Protein AF-A0A534U227-F1 (afdb_monomer)

Mean predicted aligned error: 13.01 Å

pLDDT: mean 84.34, std 12.81, range [30.92, 98.31]

Solvent-accessible surface area (backbone atoms only — not comparable to full-atom values): 22915 Å² total; per-residue (Å²): 99,21,69,62,49,50,56,53,49,13,50,55,51,46,44,40,74,75,68,47,92,72,71,48,74,48,70,56,53,65,66,47,75,28,84,89,80,74,46,68,35,92,68,55,64,69,59,52,54,51,49,52,52,55,29,42,74,70,75,29,65,90,33,33,31,38,43,43,58,91,77,72,43,60,41,75,42,45,68,70,56,51,53,51,47,30,52,68,31,74,60,45,76,34,61,69,62,70,49,78,89,52,76,71,57,66,47,77,26,46,34,31,36,36,39,70,69,63,66,58,62,39,50,39,41,72,72,63,36,64,67,53,45,50,60,57,68,70,37,78,40,40,35,26,51,41,71,51,65,74,37,95,91,36,88,63,60,45,92,90,56,79,70,42,63,46,74,84,64,74,48,56,90,80,61,72,64,87,57,56,33,82,31,48,52,49,76,54,65,38,76,53,80,93,60,63,45,78,54,98,92,41,78,48,66,46,47,44,43,73,61,48,64,77,49,46,59,48,36,63,75,42,96,48,52,35,37,39,25,33,66,59,95,45,74,65,56,44,53,52,42,44,72,27,41,41,40,76,36,76,34,62,76,33,30,72,33,60,64,45,36,46,53,52,50,25,28,10,64,47,15,88,74,42,80,74,77,62,96,49,81,87,44,53,69,40,51,46,49,50,52,52,52,52,49,50,56,75,64,66,56,68,64,45,78,39,73,44,88,65,76,57,55,56,85,80,56,40,61,59,51,53,51,53,49,51,62,61,42,58,98,34,53,66,49,71,51,67,90,49,67,85,61,52,66,74,38,87,63,46,75,39,75,51,97,94,36,82,74,45,76,38,38,53,68,65,33,50,76,63,63,41,71,61,33,53,54,48,37,73,75,73,46,95,71,83,75,80,79,75,91,129

Sequence (392 aa):
MAGVTWQAMHYLAGLRALGCDVFYVEDSGAPPYDPASGGVAIDPSPNVAYLATVMRRLDLAERWAYWDAQRDVWHGLDAPQVRALYGSADAIFNLCGATRLRPEHRQGARLCYVETDPIYEQMRVANGDADSIAFLAEHDLLFTYGELLGTPSCTVPVERFTWIPTRPPVALDEWAPRDPGTAYRTIATWENKGKNVEFRGETYQWTKHLNFLRMIDVPRQARTRVELAMDPLDAGVRADLETHGWTLVDPRPISADVDAYRGFVEGLPQGLATAIGEQGATVSEGERQRITIARAILRDAPILILDEPTSALDAETEALIIAALRELMDGRTTFVIAHRLSTIRHADQILVLRDGTIAERGTFDALVDRGGTFTRLYEAQFGKQVKRGAAV

Radius of gyration: 28.68 Å; Cα contacts (8 Å, |Δi|>4): 538; chains: 1; bounding box: 74×43×76 Å

Secondary structure (DSSP, 8-state):
-HHHHHHHHHHHHHHHHTT----EEE-S-PPPEETTTTEE-S--HHHHHHHHHHHHHTT-TTSEEEEETTTTEEEES-HHHHHHHHHH-SEEEEETT-S---GGG-SS-EEEEEESSTTHHHHHHHTT-HHHHHHHHT-SEEEES-TTTTSTT--S--TTS--EE------GGG---SS--SSEEEE--S---S--EEETTEEE---SHHHHHHTTTHHHH-SS-EEEE---SSHHHHHHHHHTT-EEE-HHHHHSSHHHHHHHHHTSTTGGGS---STTTTS-HHHHHHHHHHHHHHHT-SEEEEESTTTT--TTTHHHHHHHHHHHHTTSEEEEE--SHHHHTT-S-EEEEETTEEEEEE-HHHHHHHTSHHHHHHHHHH-S--------

Structure (mmCIF, N/CA/C/O backbone):
data_AF-A0A534U227-F1
#
_entry.id   AF-A0A534U227-F1
#
loop_
_atom_site.group_PDB
_atom_site.id
_atom_site.type_symbol
_atom_site.label_atom_id
_atom_site.label_alt_id
_atom_site.label_comp_id
_atom_site.label_asym_id
_atom_site.label_entity_id
_atom_site.label_seq_id
_atom_site.pdbx_PDB_ins_code
_atom_site.Cartn_x
_atom_site.Cartn_y
_atom_site.Cartn_z
_atom_site.occupancy
_atom_site.B_iso_or_equiv
_atom_site.auth_seq_id
_atom_site.auth_comp_id
_atom_site.auth_asym_id
_atom_site.auth_atom_id
_atom_site.pdbx_PDB_model_num
ATOM 1 N N . MET A 1 1 ? 12.293 6.267 0.018 1.00 77.44 1 MET A N 1
ATOM 2 C CA . MET A 1 1 ? 13.052 5.443 -0.942 1.00 77.44 1 MET A CA 1
ATOM 3 C C . MET A 1 1 ? 12.946 3.967 -0.569 1.00 77.44 1 MET A C 1
ATOM 5 O O . MET A 1 1 ? 12.212 3.268 -1.248 1.00 77.44 1 MET A O 1
ATOM 9 N N . ALA A 1 2 ? 13.510 3.520 0.561 1.00 88.00 2 ALA A N 1
ATOM 10 C CA . ALA A 1 2 ? 13.555 2.099 0.938 1.00 88.00 2 ALA A CA 1
ATOM 11 C C . ALA A 1 2 ? 12.206 1.350 0.965 1.00 88.00 2 ALA A C 1
ATOM 13 O O . ALA A 1 2 ? 12.151 0.207 0.527 1.00 88.00 2 ALA A O 1
ATOM 14 N N . GLY A 1 3 ? 11.112 1.969 1.428 1.00 87.31 3 GLY A N 1
ATOM 15 C CA . GLY A 1 3 ? 9.790 1.319 1.423 1.00 87.31 3 GLY A CA 1
ATOM 16 C C . GLY A 1 3 ? 9.272 0.985 0.014 1.00 87.31 3 GLY A C 1
ATOM 17 O O . GLY A 1 3 ? 8.738 -0.098 -0.204 1.00 87.31 3 GLY A O 1
ATOM 18 N N . VAL A 1 4 ? 9.494 1.879 -0.959 1.00 87.88 4 VAL A N 1
ATOM 19 C CA . VAL A 1 4 ? 9.155 1.639 -2.377 1.00 87.88 4 VAL A CA 1
ATOM 20 C C . VAL A 1 4 ? 10.099 0.594 -2.976 1.00 87.88 4 VAL A C 1
ATOM 22 O O . VAL A 1 4 ? 9.658 -0.287 -3.707 1.00 87.88 4 VAL A O 1
ATOM 25 N N . THR A 1 5 ? 11.381 0.622 -2.600 1.00 92.31 5 THR A N 1
ATOM 26 C CA . THR A 1 5 ? 12.334 -0.426 -2.981 1.00 92.31 5 THR A CA 1
ATOM 27 C C . THR A 1 5 ? 11.859 -1.801 -2.507 1.00 92.31 5 THR A C 1
ATOM 29 O O . THR A 1 5 ? 11.785 -2.724 -3.311 1.00 92.31 5 THR A O 1
ATOM 32 N N . TRP A 1 6 ? 11.465 -1.940 -1.234 1.00 92.19 6 TRP A N 1
ATOM 33 C CA . TRP A 1 6 ? 10.928 -3.192 -0.685 1.00 92.19 6 TRP A CA 1
ATOM 34 C C . TRP A 1 6 ? 9.690 -3.678 -1.435 1.00 92.19 6 TRP A C 1
ATOM 36 O O . TRP A 1 6 ? 9.573 -4.871 -1.705 1.00 92.19 6 TRP A O 1
ATOM 46 N N . GLN A 1 7 ? 8.801 -2.761 -1.822 1.00 91.81 7 GLN A N 1
ATOM 47 C CA . GLN A 1 7 ? 7.631 -3.092 -2.630 1.00 91.81 7 GLN A CA 1
ATOM 48 C C . GLN A 1 7 ? 8.034 -3.776 -3.944 1.00 91.81 7 GLN A C 1
ATOM 50 O O . GLN A 1 7 ? 7.532 -4.859 -4.235 1.00 91.81 7 GLN A O 1
ATOM 55 N N . ALA A 1 8 ? 8.977 -3.208 -4.701 1.00 93.62 8 ALA A N 1
ATOM 56 C CA . ALA A 1 8 ? 9.479 -3.828 -5.928 1.00 93.62 8 ALA A CA 1
ATOM 57 C C . ALA A 1 8 ? 10.242 -5.139 -5.653 1.00 93.62 8 ALA A C 1
ATOM 59 O O . ALA A 1 8 ? 10.015 -6.146 -6.327 1.00 93.62 8 ALA A O 1
ATOM 60 N N . MET A 1 9 ? 11.098 -5.161 -4.625 1.00 94.56 9 MET A N 1
ATOM 61 C CA . MET A 1 9 ? 11.867 -6.349 -4.235 1.00 94.56 9 MET A CA 1
ATOM 62 C C . MET A 1 9 ? 10.964 -7.542 -3.916 1.00 94.56 9 MET A C 1
ATOM 64 O O . MET A 1 9 ? 11.292 -8.669 -4.280 1.00 94.56 9 MET A O 1
ATOM 68 N N . HIS A 1 10 ? 9.819 -7.317 -3.270 1.00 94.38 10 HIS A N 1
ATOM 69 C CA . HIS A 1 10 ? 8.875 -8.381 -2.951 1.00 94.38 10 HIS A CA 1
ATOM 70 C C . HIS A 1 10 ? 8.256 -9.039 -4.184 1.00 94.38 10 HIS A C 1
ATOM 72 O O . HIS A 1 10 ? 8.121 -10.263 -4.203 1.00 94.38 10 HIS A O 1
ATOM 78 N N . TYR A 1 11 ? 7.934 -8.265 -5.224 1.00 95.12 11 TYR A N 1
ATOM 79 C CA . TYR A 1 11 ? 7.483 -8.830 -6.498 1.00 95.12 11 TYR A CA 1
ATOM 80 C C . TYR A 1 11 ? 8.587 -9.634 -7.175 1.00 95.12 11 TYR A C 1
ATOM 82 O O . TYR A 1 11 ? 8.346 -10.769 -7.580 1.00 95.12 11 TYR A O 1
ATOM 90 N N . LEU A 1 12 ? 9.798 -9.079 -7.256 1.0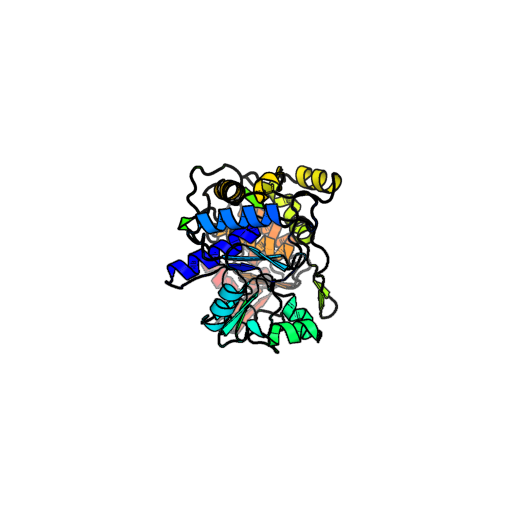0 95.81 12 LEU A N 1
ATOM 91 C CA . LEU A 1 12 ? 10.942 -9.746 -7.883 1.00 95.81 12 LEU A CA 1
ATOM 92 C C . LEU A 1 12 ? 11.267 -11.078 -7.195 1.00 95.81 12 LEU A C 1
ATOM 94 O O . LEU A 1 12 ? 11.372 -12.113 -7.853 1.00 95.81 12 LEU A O 1
ATOM 98 N N . ALA A 1 13 ? 11.373 -11.067 -5.864 1.00 93.75 13 ALA A N 1
ATOM 99 C CA . ALA A 1 13 ? 11.649 -12.262 -5.076 1.00 93.75 13 ALA A CA 1
ATOM 100 C C . ALA A 1 13 ? 10.510 -13.289 -5.173 1.00 93.75 13 ALA A C 1
ATOM 102 O O . ALA A 1 13 ? 10.773 -14.472 -5.386 1.00 93.75 13 ALA A O 1
ATOM 103 N N . GLY A 1 14 ? 9.254 -12.841 -5.069 1.00 92.81 14 GLY A N 1
ATOM 104 C CA . GLY A 1 14 ? 8.079 -13.710 -5.137 1.00 92.81 14 GLY A CA 1
ATOM 105 C C . GLY A 1 14 ? 7.916 -14.390 -6.497 1.00 92.81 14 GLY A C 1
ATOM 106 O O . GLY A 1 14 ? 7.758 -15.606 -6.558 1.00 92.81 14 GLY A O 1
ATOM 107 N N . LEU A 1 15 ? 8.017 -13.637 -7.596 1.00 94.06 15 LEU A N 1
ATOM 108 C CA . LEU A 1 15 ? 7.929 -14.188 -8.953 1.00 94.06 15 LEU A CA 1
ATOM 109 C C . LEU A 1 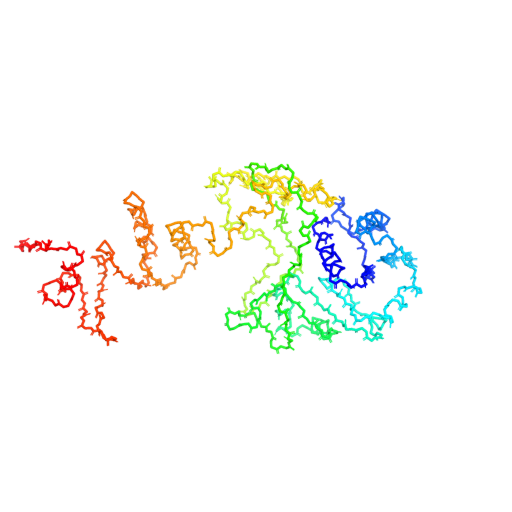15 ? 9.068 -15.171 -9.239 1.00 94.06 15 LEU A C 1
ATOM 111 O O . LEU A 1 15 ? 8.837 -16.233 -9.813 1.00 94.06 15 LEU A O 1
ATOM 115 N N . ARG A 1 16 ? 10.287 -14.872 -8.782 1.00 93.50 16 ARG A N 1
ATOM 116 C CA . ARG A 1 16 ? 11.405 -15.808 -8.924 1.00 93.50 16 ARG A CA 1
ATOM 117 C C . ARG A 1 16 ? 11.198 -17.090 -8.121 1.00 93.50 16 ARG A C 1
ATOM 119 O O . ARG A 1 16 ? 11.511 -18.166 -8.618 1.00 93.50 16 ARG A O 1
ATOM 126 N N . ALA A 1 17 ? 10.658 -17.001 -6.905 1.00 91.62 17 ALA A N 1
ATOM 127 C CA . ALA A 1 17 ? 10.337 -18.180 -6.098 1.00 91.62 17 ALA A CA 1
ATOM 128 C C . ALA A 1 17 ? 9.291 -19.089 -6.775 1.00 91.62 17 ALA A C 1
ATOM 130 O O . ALA A 1 17 ? 9.292 -20.298 -6.555 1.00 91.62 17 ALA A O 1
ATOM 131 N N . LEU A 1 18 ? 8.446 -18.525 -7.644 1.00 93.81 18 LEU A N 1
ATOM 132 C CA . LEU A 1 18 ? 7.513 -19.267 -8.499 1.00 93.81 18 LEU A CA 1
ATOM 133 C C . LEU A 1 18 ? 8.167 -19.851 -9.767 1.00 93.81 18 LEU A C 1
ATOM 135 O O . LEU A 1 18 ? 7.490 -20.518 -10.546 1.00 93.81 18 LEU A O 1
ATOM 139 N N . GLY A 1 19 ? 9.468 -19.633 -9.973 1.00 95.12 19 GLY A N 1
ATOM 140 C CA . GLY A 1 19 ? 10.228 -20.137 -11.118 1.00 95.12 19 GLY A CA 1
ATOM 141 C C . GLY A 1 19 ? 10.226 -19.221 -12.344 1.00 95.12 19 GLY A C 1
ATOM 142 O O . GLY A 1 19 ? 10.671 -19.652 -13.406 1.00 95.12 19 GLY A O 1
ATOM 143 N N . CYS A 1 20 ? 9.742 -17.980 -12.227 1.00 96.06 20 CYS A N 1
ATOM 144 C CA . CYS A 1 20 ? 9.768 -17.022 -13.333 1.00 96.06 20 CYS A CA 1
ATOM 145 C C . CYS A 1 20 ? 11.189 -16.493 -13.587 1.00 96.06 20 CYS A C 1
ATOM 147 O O . CYS A 1 20 ? 11.939 -16.216 -12.646 1.00 96.06 20 CYS A O 1
ATOM 149 N N . ASP A 1 21 ? 11.525 -16.277 -14.860 1.00 96.75 21 ASP A N 1
ATOM 150 C CA . ASP A 1 21 ? 12.732 -15.554 -15.261 1.00 96.75 21 ASP A CA 1
ATOM 151 C C . ASP A 1 21 ? 12.469 -14.043 -15.174 1.00 96.75 21 ASP A C 1
ATOM 153 O O . ASP A 1 21 ? 11.757 -13.474 -15.999 1.00 96.75 21 ASP A O 1
ATOM 157 N N . VAL A 1 22 ? 12.965 -13.402 -14.112 1.00 97.38 22 VAL A N 1
ATOM 158 C CA . VAL A 1 22 ? 12.590 -12.025 -13.753 1.00 97.38 22 VAL A CA 1
ATOM 159 C C . VAL A 1 22 ? 13.684 -11.014 -14.077 1.00 97.38 22 VAL A C 1
ATOM 161 O O . VAL A 1 22 ? 14.876 -11.273 -13.898 1.00 97.38 22 VAL A O 1
ATOM 164 N N . PHE A 1 23 ? 13.248 -9.827 -14.493 1.00 97.88 23 PHE A N 1
ATOM 165 C CA . PHE A 1 23 ? 14.086 -8.661 -14.745 1.00 97.88 23 PHE A CA 1
ATOM 166 C C . PHE A 1 23 ? 13.422 -7.416 -14.152 1.00 97.88 23 PHE A C 1
ATOM 168 O O . PHE A 1 23 ? 12.195 -7.316 -14.133 1.00 97.88 23 PHE A O 1
ATOM 175 N N . TYR A 1 24 ? 14.229 -6.462 -13.688 1.00 97.69 24 TYR A N 1
ATOM 176 C CA . TYR A 1 24 ? 13.754 -5.140 -13.271 1.00 97.69 24 TYR A CA 1
ATOM 177 C C . TYR A 1 24 ? 14.140 -4.096 -14.314 1.00 97.69 24 TYR A C 1
ATOM 179 O O . TYR A 1 24 ? 15.317 -3.955 -14.629 1.00 97.69 24 TYR A O 1
ATOM 187 N N . VAL A 1 25 ? 13.180 -3.344 -14.843 1.00 96.12 25 VAL A N 1
ATOM 188 C CA . VAL A 1 25 ? 13.466 -2.279 -15.809 1.00 96.12 25 VAL A CA 1
ATOM 189 C C . VAL A 1 25 ? 12.797 -0.993 -15.352 1.00 96.12 25 VAL A C 1
ATOM 191 O O . VAL A 1 25 ? 11.587 -0.958 -15.150 1.00 96.12 25 VAL A O 1
ATOM 194 N N . GLU A 1 26 ? 13.597 0.058 -15.196 1.00 94.12 26 GLU A N 1
ATOM 195 C CA . GLU A 1 26 ? 13.135 1.410 -14.902 1.00 94.12 26 GLU A CA 1
ATOM 196 C C . GLU A 1 26 ? 13.443 2.321 -16.091 1.00 94.12 26 GLU A C 1
ATOM 198 O O . GLU A 1 26 ? 14.560 2.805 -16.274 1.00 94.12 26 GLU A O 1
ATOM 203 N N . ASP A 1 27 ? 12.433 2.526 -16.930 1.00 90.88 27 ASP A N 1
ATOM 204 C CA . ASP A 1 27 ? 12.542 3.224 -18.212 1.00 90.88 27 ASP A CA 1
ATOM 205 C C . ASP A 1 27 ? 11.486 4.325 -18.389 1.00 90.88 27 ASP A C 1
ATOM 207 O O . ASP A 1 27 ? 11.191 4.762 -19.503 1.00 90.88 27 ASP A O 1
ATOM 211 N N . SER A 1 28 ? 10.926 4.804 -17.275 1.00 85.88 28 SER A N 1
ATOM 212 C CA . SER A 1 28 ? 9.912 5.865 -17.251 1.00 85.88 28 SER A CA 1
ATOM 213 C C . SER A 1 28 ? 10.403 7.178 -17.875 1.00 85.88 28 SER A C 1
ATOM 215 O O . SER A 1 28 ? 9.596 8.013 -18.286 1.00 85.88 28 SER A O 1
ATOM 217 N N . GLY A 1 29 ? 11.724 7.379 -17.911 1.00 84.12 29 GLY A N 1
ATOM 218 C CA . GLY A 1 29 ? 12.372 8.628 -18.299 1.00 84.12 29 GLY A CA 1
ATOM 219 C C . GLY A 1 29 ? 12.158 9.766 -17.296 1.00 84.12 29 GLY A C 1
ATOM 220 O O . GLY A 1 29 ? 12.571 10.898 -17.553 1.00 84.12 29 GLY A O 1
ATOM 221 N N . ALA A 1 30 ? 11.521 9.487 -16.156 1.00 85.25 30 ALA A N 1
ATOM 222 C CA . ALA A 1 30 ? 11.368 10.453 -15.085 1.00 85.25 30 ALA A CA 1
ATOM 223 C C . ALA A 1 30 ? 12.716 10.655 -14.370 1.00 85.25 30 ALA A C 1
ATOM 225 O O . ALA A 1 30 ? 13.405 9.676 -14.071 1.00 85.25 30 ALA A O 1
ATOM 226 N N . PRO A 1 31 ? 13.100 11.906 -14.053 1.00 84.44 31 PRO A N 1
ATOM 227 C CA . PRO A 1 31 ? 14.239 12.163 -13.184 1.00 84.44 31 PRO A CA 1
ATOM 228 C C . PRO A 1 31 ? 14.070 11.419 -11.851 1.00 84.44 31 PRO A C 1
ATOM 230 O O . PRO A 1 31 ? 12.977 11.466 -11.271 1.00 84.44 31 PRO A O 1
ATOM 233 N N . PRO A 1 32 ? 15.113 10.744 -11.344 1.00 86.56 32 PRO A N 1
ATOM 234 C CA . PRO A 1 32 ? 14.973 9.966 -10.129 1.00 86.56 32 PRO A CA 1
ATOM 235 C C . PRO A 1 32 ? 14.815 10.899 -8.929 1.00 86.56 32 PRO A C 1
ATOM 237 O O . PRO A 1 32 ? 15.261 12.046 -8.939 1.00 86.56 32 PRO A O 1
ATOM 240 N N . TYR A 1 33 ? 14.181 10.407 -7.874 1.00 83.56 33 TYR A N 1
ATOM 241 C CA . TYR A 1 33 ? 14.022 11.163 -6.638 1.00 83.56 33 TYR A CA 1
ATOM 242 C C . TYR A 1 33 ? 15.374 11.352 -5.927 1.00 83.56 33 TYR A C 1
ATOM 244 O O . TYR A 1 33 ? 16.212 10.452 -5.914 1.00 83.56 33 TYR A O 1
ATOM 252 N N . ASP A 1 34 ? 15.578 12.513 -5.310 1.00 82.00 34 ASP A N 1
ATOM 253 C CA . ASP A 1 34 ? 16.700 12.796 -4.418 1.00 82.00 34 ASP A CA 1
ATOM 254 C C . ASP A 1 34 ? 16.196 12.914 -2.968 1.00 82.00 34 ASP A C 1
ATOM 256 O O . ASP A 1 34 ? 15.591 13.926 -2.594 1.00 82.00 34 ASP A O 1
ATOM 260 N N . PRO A 1 35 ? 16.469 11.910 -2.114 1.00 72.31 35 PRO A N 1
ATOM 261 C CA . PRO A 1 35 ? 16.084 11.947 -0.709 1.00 72.31 35 PRO A CA 1
ATOM 262 C C . PRO A 1 35 ? 16.708 13.088 0.096 1.00 72.31 35 PRO A C 1
ATOM 264 O O . PRO A 1 35 ? 16.134 13.460 1.118 1.00 72.31 35 PRO A O 1
ATOM 267 N N . ALA A 1 36 ? 17.864 13.620 -0.315 1.00 74.00 36 ALA A N 1
ATOM 268 C CA . ALA A 1 36 ? 18.553 14.670 0.428 1.00 74.00 36 ALA A CA 1
ATOM 269 C C . ALA A 1 36 ? 17.880 16.037 0.243 1.00 74.00 36 ALA A C 1
ATOM 271 O O . ALA A 1 36 ? 17.736 16.785 1.210 1.00 74.00 36 ALA A O 1
ATOM 272 N N . SER A 1 37 ? 17.451 16.351 -0.982 1.00 76.12 37 SER A N 1
ATOM 273 C CA . SER A 1 37 ? 16.734 17.594 -1.294 1.00 76.12 37 SER A CA 1
ATOM 274 C C . SER A 1 37 ? 15.212 17.485 -1.175 1.00 76.12 37 SER A C 1
ATOM 276 O O . SER A 1 37 ? 14.535 18.511 -1.138 1.00 76.12 37 SER A O 1
ATOM 278 N N . GLY A 1 38 ? 14.659 16.268 -1.120 1.00 71.19 38 GLY A N 1
ATOM 279 C CA . GLY A 1 38 ? 13.211 16.047 -1.151 1.00 71.19 38 GLY A CA 1
ATOM 280 C C . GLY A 1 38 ? 12.585 16.290 -2.530 1.00 71.19 38 GLY A C 1
ATOM 281 O O . GLY A 1 38 ? 11.372 16.468 -2.630 1.00 71.19 38 GLY A O 1
ATOM 282 N N . GLY A 1 39 ? 13.408 16.342 -3.582 1.00 78.81 39 GLY A N 1
ATOM 283 C CA . GLY A 1 39 ? 13.015 16.685 -4.947 1.00 78.81 39 GLY A CA 1
ATOM 284 C C . GLY A 1 39 ? 13.471 15.652 -5.972 1.00 78.81 39 GLY A C 1
ATOM 285 O O . GLY A 1 39 ? 13.616 14.473 -5.667 1.00 78.81 39 GLY A O 1
ATOM 286 N N . VAL A 1 40 ? 13.682 16.094 -7.210 1.00 82.94 40 VAL A N 1
ATOM 287 C CA . VAL A 1 40 ? 14.237 15.261 -8.285 1.00 82.94 40 VAL A CA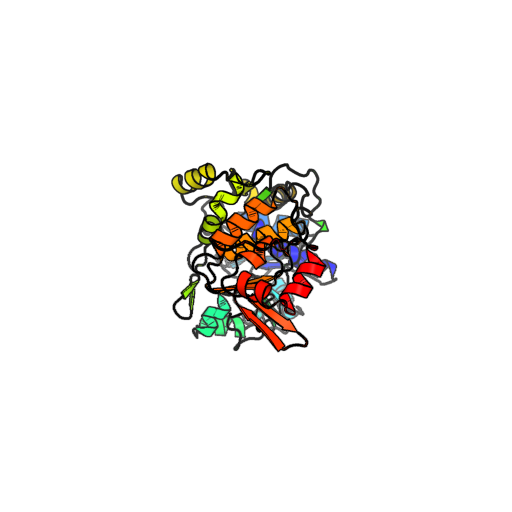 1
ATOM 288 C C . VAL A 1 40 ? 15.724 15.548 -8.489 1.00 82.94 40 VAL A C 1
ATOM 290 O O . VAL A 1 40 ? 16.156 16.698 -8.407 1.00 82.94 40 VAL A O 1
ATOM 293 N N . ALA A 1 41 ? 16.504 14.511 -8.775 1.00 79.38 41 ALA A N 1
ATOM 294 C CA . ALA A 1 41 ? 17.931 14.603 -9.040 1.00 79.38 41 ALA A CA 1
ATOM 295 C C . ALA A 1 41 ? 18.213 14.908 -10.520 1.00 79.38 41 ALA A C 1
ATOM 297 O O . ALA A 1 41 ? 17.539 14.411 -11.421 1.00 79.38 41 ALA A O 1
ATOM 298 N N . ILE A 1 42 ? 19.271 15.682 -10.771 1.00 78.88 42 ILE A N 1
ATOM 299 C CA . ILE A 1 42 ? 19.833 15.900 -12.119 1.00 78.88 42 ILE A CA 1
ATOM 300 C C . ILE A 1 42 ? 20.867 14.808 -12.465 1.00 78.88 42 ILE A C 1
ATOM 302 O O . ILE A 1 42 ? 21.075 14.452 -13.627 1.00 78.88 42 ILE A O 1
ATOM 306 N N . ASP A 1 43 ? 21.547 14.276 -11.450 1.00 86.88 43 ASP A N 1
ATOM 307 C CA . ASP A 1 43 ? 22.495 13.173 -11.591 1.00 86.88 43 ASP A CA 1
ATOM 308 C C . ASP A 1 43 ? 21.878 11.886 -11.021 1.00 86.88 43 ASP A C 1
ATOM 310 O O . ASP A 1 43 ? 21.636 11.816 -9.811 1.00 86.88 43 ASP A O 1
ATOM 314 N N . PRO A 1 44 ? 21.610 10.866 -11.856 1.00 90.38 44 PRO A N 1
ATOM 315 C CA . PRO A 1 44 ? 21.050 9.605 -11.393 1.00 90.38 44 PRO A CA 1
ATOM 316 C C . PRO A 1 44 ? 22.090 8.696 -10.726 1.00 90.38 44 PRO A C 1
ATOM 318 O O . PRO A 1 44 ? 21.700 7.688 -10.143 1.00 90.38 44 PRO A O 1
ATOM 321 N N . SER A 1 45 ? 23.390 9.020 -10.764 1.00 91.12 45 SER A N 1
ATOM 322 C CA . SER A 1 45 ? 24.470 8.130 -10.305 1.00 91.12 45 SER A CA 1
ATOM 323 C C . SER A 1 45 ? 24.267 7.547 -8.894 1.00 91.12 45 SER A C 1
ATOM 325 O O . SER A 1 45 ? 24.454 6.337 -8.735 1.00 91.12 45 SER A O 1
ATOM 327 N N . PRO A 1 46 ? 23.833 8.317 -7.868 1.00 90.88 46 PRO A N 1
ATOM 328 C CA . PRO A 1 46 ? 23.549 7.753 -6.545 1.00 90.88 46 PRO A CA 1
ATOM 329 C C . PRO A 1 46 ? 22.395 6.740 -6.558 1.00 90.88 46 PRO A C 1
ATOM 331 O O . PRO A 1 46 ? 22.490 5.688 -5.926 1.00 90.88 46 PRO A O 1
ATOM 334 N N . ASN A 1 47 ? 21.330 7.028 -7.314 1.00 91.31 47 ASN A N 1
ATOM 335 C CA . ASN A 1 47 ? 20.168 6.151 -7.459 1.00 91.31 47 ASN A CA 1
ATOM 336 C C . ASN A 1 47 ? 20.531 4.865 -8.214 1.00 91.31 47 ASN A C 1
ATOM 338 O O . ASN A 1 47 ? 20.168 3.775 -7.781 1.00 91.31 47 ASN A O 1
ATOM 342 N N . VAL A 1 48 ? 21.322 4.974 -9.285 1.00 94.00 48 VAL A N 1
ATOM 343 C CA . VAL A 1 48 ? 21.828 3.827 -10.055 1.00 94.00 48 VAL A CA 1
ATOM 344 C C . VAL A 1 48 ? 22.735 2.942 -9.195 1.00 94.00 48 VAL A C 1
ATOM 346 O O . VAL A 1 48 ? 22.599 1.721 -9.213 1.00 94.00 48 VAL A O 1
ATOM 349 N N . ALA A 1 49 ? 23.641 3.529 -8.405 1.00 94.31 49 ALA A N 1
ATOM 350 C CA . ALA A 1 49 ? 24.515 2.773 -7.505 1.00 94.31 49 ALA A CA 1
ATOM 351 C C . ALA A 1 49 ? 23.726 2.044 -6.401 1.00 94.31 49 ALA A C 1
ATOM 353 O O . ALA A 1 49 ? 24.029 0.892 -6.064 1.00 94.31 49 ALA A O 1
ATOM 354 N N . TYR A 1 50 ? 22.694 2.701 -5.864 1.00 92.81 50 TYR A N 1
ATOM 355 C CA . TYR A 1 50 ? 21.758 2.099 -4.922 1.00 92.81 50 TYR A CA 1
ATOM 356 C C . TYR A 1 50 ? 20.994 0.932 -5.564 1.00 92.81 50 TYR A C 1
ATOM 358 O O . TYR A 1 50 ? 21.031 -0.181 -5.036 1.00 92.81 50 TYR A O 1
ATOM 366 N N . LEU A 1 51 ? 20.396 1.143 -6.742 1.00 94.56 51 LEU A N 1
ATOM 367 C CA . LEU A 1 51 ? 19.679 0.112 -7.494 1.00 94.56 51 LEU A CA 1
ATOM 368 C C . LEU A 1 51 ? 20.576 -1.098 -7.787 1.00 94.56 51 LEU A C 1
ATOM 370 O O . LEU A 1 51 ? 20.202 -2.223 -7.467 1.00 94.56 51 LEU A O 1
ATOM 374 N N . ALA A 1 52 ? 21.791 -0.883 -8.295 1.00 96.31 52 ALA A N 1
ATOM 375 C CA . ALA A 1 52 ? 22.751 -1.953 -8.569 1.00 96.31 52 ALA A CA 1
ATOM 376 C C . ALA A 1 52 ? 23.089 -2.782 -7.315 1.00 96.31 52 ALA A C 1
ATOM 378 O O . ALA A 1 52 ? 23.263 -4.001 -7.386 1.00 96.31 52 ALA A O 1
ATOM 379 N N . THR A 1 53 ? 23.170 -2.135 -6.148 1.00 95.31 53 THR A N 1
ATOM 380 C CA . THR A 1 53 ? 23.412 -2.812 -4.866 1.00 95.31 53 THR A CA 1
ATOM 381 C C . THR A 1 53 ? 22.222 -3.682 -4.462 1.00 95.31 53 THR A C 1
ATOM 383 O O . THR A 1 53 ? 22.412 -4.844 -4.094 1.00 95.31 53 THR A O 1
ATOM 386 N N . VAL A 1 54 ? 20.999 -3.160 -4.593 1.00 94.50 54 VAL A N 1
ATOM 387 C CA . VAL A 1 54 ? 19.758 -3.899 -4.315 1.00 94.50 54 VAL A CA 1
ATOM 388 C C . VAL A 1 54 ? 19.597 -5.088 -5.267 1.00 94.50 54 VAL A C 1
ATOM 390 O O . VAL A 1 54 ? 19.314 -6.199 -4.822 1.00 94.50 54 VAL A O 1
ATOM 393 N N . MET A 1 55 ? 19.840 -4.892 -6.564 1.00 96.56 55 MET A N 1
ATOM 394 C CA . MET A 1 55 ? 19.742 -5.957 -7.565 1.00 96.56 55 MET A CA 1
ATOM 395 C C . MET A 1 55 ? 20.764 -7.067 -7.308 1.00 96.56 55 MET A C 1
ATOM 397 O O . MET A 1 55 ? 20.417 -8.243 -7.370 1.00 96.56 55 MET A O 1
ATOM 401 N N . ARG A 1 56 ? 22.004 -6.732 -6.919 1.00 95.62 56 ARG A N 1
ATOM 402 C CA . ARG A 1 56 ? 23.012 -7.739 -6.541 1.00 95.62 56 ARG A CA 1
ATOM 403 C C . ARG A 1 56 ? 22.580 -8.573 -5.336 1.00 95.62 56 ARG A C 1
ATOM 405 O O . ARG A 1 56 ? 22.776 -9.783 -5.348 1.00 95.62 56 ARG A O 1
ATOM 412 N N . ARG A 1 57 ? 21.982 -7.950 -4.316 1.00 91.44 57 ARG A N 1
ATOM 413 C CA . ARG A 1 57 ? 21.440 -8.662 -3.146 1.00 91.44 57 ARG A CA 1
ATOM 414 C C . ARG A 1 57 ? 20.370 -9.674 -3.545 1.00 91.44 57 ARG A C 1
ATOM 416 O O . ARG A 1 57 ? 20.335 -10.765 -2.991 1.00 91.44 57 ARG A O 1
ATOM 423 N N . LEU A 1 58 ? 19.518 -9.313 -4.500 1.00 92.06 58 LEU A N 1
ATOM 424 C CA . LEU A 1 58 ? 18.494 -10.206 -5.024 1.00 92.06 58 LEU A CA 1
ATOM 425 C C . LEU A 1 58 ? 19.042 -11.236 -6.017 1.00 92.06 58 LEU A C 1
ATOM 427 O O . LEU A 1 58 ? 18.239 -11.960 -6.585 1.00 92.06 58 LEU A O 1
ATOM 431 N N . ASP A 1 59 ? 20.356 -11.344 -6.235 1.00 94.00 59 ASP A N 1
ATOM 432 C CA . ASP A 1 59 ? 20.953 -12.202 -7.272 1.00 94.00 59 ASP A CA 1
ATOM 433 C C . ASP A 1 59 ? 20.406 -11.877 -8.682 1.00 94.00 59 ASP A C 1
ATOM 435 O O . ASP A 1 59 ? 20.084 -12.735 -9.500 1.00 94.00 59 ASP A O 1
ATOM 439 N N . LEU A 1 60 ? 20.261 -10.575 -8.944 1.00 96.44 60 LEU A N 1
ATOM 440 C CA . LEU A 1 60 ? 19.816 -9.977 -10.204 1.00 96.44 60 LEU A CA 1
ATOM 441 C C . LEU A 1 60 ? 20.854 -8.987 -10.751 1.00 96.44 60 LEU A C 1
ATOM 443 O O . LEU A 1 60 ? 20.497 -8.079 -11.489 1.00 96.44 60 LEU A O 1
ATOM 447 N N . ALA A 1 61 ? 22.138 -9.132 -10.400 1.00 96.75 61 ALA A N 1
ATOM 448 C CA . ALA A 1 61 ? 23.195 -8.175 -10.763 1.00 96.75 61 ALA A CA 1
ATOM 449 C C . ALA A 1 61 ? 23.294 -7.891 -12.277 1.00 96.75 61 ALA A C 1
ATOM 451 O O . ALA A 1 61 ? 23.600 -6.766 -12.659 1.00 96.75 61 ALA A O 1
ATOM 452 N N . GLU A 1 62 ? 22.964 -8.885 -13.107 1.00 97.12 62 GLU A N 1
ATOM 453 C CA . GLU A 1 62 ? 22.973 -8.822 -14.578 1.00 97.12 62 GLU A CA 1
ATOM 454 C C . GLU A 1 62 ? 21.552 -8.795 -15.182 1.00 97.12 62 GLU A C 1
ATOM 456 O O . GLU A 1 62 ? 21.357 -9.069 -16.364 1.00 97.12 62 GLU A O 1
ATOM 461 N N . ARG A 1 63 ? 20.523 -8.550 -14.359 1.00 97.88 63 ARG A N 1
ATOM 462 C CA . ARG A 1 63 ? 19.098 -8.700 -14.717 1.00 97.88 63 ARG A CA 1
ATOM 463 C C . ARG A 1 63 ? 18.283 -7.453 -14.390 1.00 97.88 63 ARG A C 1
ATOM 465 O O . ARG A 1 63 ? 17.141 -7.531 -13.933 1.00 97.88 63 ARG A O 1
ATOM 472 N N . TRP A 1 64 ? 18.879 -6.291 -14.608 1.00 98.31 64 TRP A N 1
ATOM 473 C CA . TRP A 1 64 ? 18.219 -5.017 -14.382 1.00 98.31 64 TRP A CA 1
ATOM 474 C C . TRP A 1 64 ? 18.642 -3.974 -15.406 1.00 98.31 64 TRP A C 1
ATOM 476 O O . TRP A 1 64 ? 19.722 -4.066 -15.990 1.00 98.31 64 TRP A O 1
ATOM 486 N N . ALA A 1 65 ? 17.795 -2.973 -15.603 1.00 97.56 65 ALA A N 1
ATOM 487 C CA . ALA A 1 65 ? 18.087 -1.837 -16.455 1.00 97.56 65 ALA A CA 1
ATOM 488 C C . ALA A 1 65 ? 17.515 -0.548 -15.861 1.00 97.56 65 ALA A C 1
ATOM 490 O O . ALA A 1 65 ? 16.424 -0.549 -15.290 1.00 97.56 65 ALA A O 1
ATOM 491 N N . TYR A 1 66 ? 18.243 0.550 -16.030 1.00 96.44 66 TYR A N 1
ATOM 492 C CA . TYR A 1 66 ? 17.773 1.905 -15.754 1.00 96.44 66 TYR A CA 1
ATOM 493 C C . TYR A 1 66 ? 18.128 2.812 -16.931 1.00 96.44 66 TYR A C 1
ATOM 495 O O . TYR A 1 66 ? 19.279 2.811 -17.377 1.00 96.44 66 TYR A O 1
ATOM 503 N N . TRP A 1 67 ? 17.167 3.599 -17.409 1.00 94.94 67 TRP A N 1
ATOM 504 C CA . TRP A 1 67 ? 17.382 4.562 -18.487 1.00 94.94 67 TRP A CA 1
ATOM 505 C C . TRP A 1 67 ? 17.467 5.994 -17.952 1.00 94.94 67 TRP A C 1
ATOM 507 O O . TRP A 1 67 ? 16.472 6.575 -17.517 1.00 94.94 67 TRP A O 1
ATOM 517 N N . ASP A 1 68 ? 18.657 6.592 -18.045 1.00 93.12 68 ASP A N 1
ATOM 518 C CA . ASP A 1 68 ? 18.846 8.032 -17.879 1.00 93.12 68 ASP A CA 1
ATOM 519 C C . ASP A 1 68 ? 18.404 8.747 -19.160 1.00 93.12 68 ASP A C 1
ATOM 521 O O . ASP A 1 68 ? 19.191 8.946 -20.088 1.00 93.12 68 ASP A O 1
ATOM 525 N N . ALA A 1 69 ? 17.141 9.169 -19.199 1.00 89.62 69 ALA A N 1
ATOM 526 C CA . ALA A 1 69 ? 16.580 9.885 -20.342 1.00 89.62 69 ALA A CA 1
ATOM 527 C C . ALA A 1 69 ? 17.220 11.264 -20.595 1.00 89.62 69 ALA A C 1
ATOM 529 O O . ALA A 1 69 ? 17.103 11.785 -21.702 1.00 89.62 69 ALA A O 1
ATOM 530 N N . GLN A 1 70 ? 17.896 11.876 -19.611 1.00 87.62 70 GLN A N 1
ATOM 531 C CA . GLN A 1 70 ? 18.548 13.177 -19.815 1.00 87.62 70 GLN A CA 1
ATOM 532 C C . GLN A 1 70 ? 19.823 13.042 -20.646 1.00 87.62 70 GLN A C 1
ATOM 534 O O . GLN A 1 70 ? 20.140 13.926 -21.444 1.00 87.62 70 GLN A O 1
ATOM 539 N N . ARG A 1 71 ? 20.564 11.950 -20.437 1.00 90.44 71 ARG A N 1
ATOM 540 C CA . ARG A 1 71 ? 21.826 11.660 -21.139 1.00 90.44 71 ARG A CA 1
ATOM 541 C C . ARG A 1 71 ? 21.669 10.622 -22.247 1.00 90.44 71 ARG A C 1
ATOM 543 O O . ARG A 1 71 ? 22.618 10.406 -22.991 1.00 90.44 71 ARG A O 1
ATOM 550 N N . ASP A 1 72 ? 20.491 10.012 -22.341 1.00 92.56 72 ASP A N 1
ATOM 551 C CA . ASP A 1 72 ? 20.184 8.858 -23.184 1.00 92.56 72 ASP A CA 1
ATOM 552 C C . ASP A 1 72 ? 21.161 7.690 -22.957 1.00 92.56 72 ASP A C 1
ATOM 554 O O . ASP A 1 72 ? 21.741 7.120 -23.881 1.00 92.56 72 ASP A O 1
ATOM 558 N N . VAL A 1 73 ? 21.382 7.361 -21.681 1.00 93.94 73 VAL A N 1
ATOM 559 C CA . VAL A 1 73 ? 22.307 6.304 -21.250 1.00 93.94 73 VAL A CA 1
ATOM 560 C C . VAL A 1 73 ? 21.541 5.218 -20.511 1.00 93.94 73 VAL A C 1
ATOM 562 O O . VAL A 1 73 ? 20.698 5.495 -19.662 1.00 93.94 73 VAL A O 1
ATOM 565 N N . TRP A 1 74 ? 21.869 3.966 -20.819 1.00 96.62 74 TRP A N 1
ATOM 566 C CA . TRP A 1 74 ? 21.378 2.807 -20.087 1.00 96.62 74 TRP A CA 1
ATOM 567 C C . TRP A 1 74 ? 22.424 2.321 -19.085 1.00 96.62 74 TRP A C 1
ATOM 569 O O . TRP A 1 74 ? 23.614 2.245 -19.395 1.00 96.62 74 TRP A O 1
ATOM 579 N N . HIS A 1 75 ? 21.962 1.980 -17.888 1.00 97.25 75 HIS A N 1
ATOM 580 C CA . HIS A 1 75 ? 22.747 1.353 -16.831 1.00 97.25 75 HIS A CA 1
ATOM 581 C C . HIS A 1 75 ? 22.211 -0.056 -16.562 1.00 97.25 75 HIS A C 1
ATOM 583 O O . HIS A 1 75 ? 20.998 -0.255 -16.567 1.00 97.25 75 HIS A O 1
ATOM 589 N N . GLY A 1 76 ? 23.102 -1.016 -16.297 1.00 97.62 76 GLY A N 1
ATOM 590 C CA . GLY A 1 76 ? 22.743 -2.436 -16.262 1.00 97.62 76 GLY A CA 1
ATOM 591 C C . GLY A 1 76 ? 22.741 -3.008 -17.679 1.00 97.62 76 GLY A C 1
ATOM 592 O O . GLY A 1 76 ? 23.771 -2.956 -18.351 1.00 97.62 76 GLY A O 1
ATOM 593 N N . LEU A 1 77 ? 21.600 -3.523 -18.135 1.00 98.19 77 LEU A N 1
ATOM 594 C CA . LEU A 1 77 ? 21.410 -3.935 -19.529 1.00 98.19 77 LEU A CA 1
ATOM 595 C C . LEU A 1 77 ? 21.430 -2.729 -20.478 1.00 98.19 77 LEU A C 1
ATOM 597 O O . LEU A 1 77 ? 20.894 -1.667 -20.164 1.00 98.19 77 LEU A O 1
ATOM 601 N N . ASP A 1 78 ? 22.006 -2.912 -21.664 1.00 97.38 78 ASP A N 1
ATOM 602 C CA . ASP A 1 78 ? 22.009 -1.909 -22.724 1.00 97.38 78 ASP A CA 1
ATOM 603 C C . ASP A 1 78 ? 20.681 -1.861 -23.508 1.00 97.38 78 ASP A C 1
ATOM 605 O O . ASP A 1 78 ? 19.805 -2.721 -23.389 1.00 97.38 78 ASP A O 1
ATOM 609 N N . ALA A 1 79 ? 20.512 -0.829 -24.341 1.00 95.69 79 ALA A N 1
ATOM 610 C CA . ALA A 1 79 ? 19.264 -0.633 -25.079 1.00 95.69 79 ALA A CA 1
ATOM 611 C C . ALA A 1 79 ? 18.904 -1.812 -26.019 1.00 95.69 79 ALA A C 1
ATOM 613 O O . ALA A 1 79 ? 17.730 -2.191 -26.065 1.00 95.69 79 ALA A O 1
ATOM 614 N N . PRO A 1 80 ? 19.839 -2.406 -26.797 1.00 96.75 80 PRO A N 1
ATOM 615 C CA . PRO A 1 80 ? 19.569 -3.639 -27.540 1.00 96.75 80 PRO A CA 1
ATOM 616 C C . PRO A 1 80 ? 19.079 -4.802 -26.670 1.00 96.75 80 PRO A C 1
ATOM 618 O O . PRO A 1 80 ? 18.111 -5.460 -27.052 1.00 96.75 80 PRO A O 1
ATOM 621 N N . GLN A 1 81 ? 19.709 -5.040 -25.517 1.00 97.44 81 GLN A N 1
ATOM 622 C CA . GLN A 1 81 ? 19.323 -6.098 -24.583 1.00 97.44 81 GLN A CA 1
ATOM 623 C C . GLN A 1 81 ? 17.919 -5.867 -24.020 1.00 97.44 81 GLN A C 1
ATOM 625 O O . GLN A 1 81 ? 17.108 -6.790 -24.028 1.00 97.44 81 GLN A O 1
ATOM 630 N N . VAL A 1 82 ? 17.594 -4.639 -23.605 1.00 96.75 82 VAL A N 1
ATOM 631 C CA . VAL A 1 82 ? 16.254 -4.293 -23.099 1.00 96.75 82 VAL A CA 1
ATOM 632 C C . VAL A 1 82 ? 15.188 -4.457 -24.183 1.00 96.75 82 VAL A C 1
ATOM 634 O O . VAL A 1 82 ? 14.131 -5.034 -23.935 1.00 96.75 82 VAL A O 1
ATOM 637 N N . ARG A 1 83 ? 15.463 -4.031 -25.423 1.00 94.81 83 ARG A N 1
ATOM 638 C CA . ARG A 1 83 ? 14.524 -4.243 -26.538 1.00 94.81 83 ARG A CA 1
ATOM 639 C C . ARG A 1 83 ? 14.293 -5.721 -26.834 1.00 94.81 83 ARG A C 1
ATOM 641 O O . ARG A 1 83 ? 13.156 -6.102 -27.101 1.00 94.81 83 ARG A O 1
ATOM 648 N N . ALA A 1 84 ? 15.347 -6.537 -26.794 1.00 96.00 84 ALA A N 1
ATOM 649 C CA . ALA A 1 84 ? 15.227 -7.982 -26.959 1.00 96.00 84 ALA A CA 1
ATOM 650 C C . ALA A 1 84 ? 14.405 -8.604 -25.821 1.00 96.00 84 ALA A C 1
ATOM 652 O O . ALA A 1 84 ? 13.527 -9.418 -26.094 1.00 96.00 84 ALA A O 1
ATOM 653 N N . LEU A 1 85 ? 14.631 -8.158 -24.580 1.00 96.25 85 LEU A N 1
ATOM 654 C CA . LEU A 1 85 ? 13.877 -8.587 -23.405 1.00 96.25 85 LEU A CA 1
ATOM 655 C C . LEU A 1 85 ? 12.378 -8.298 -23.559 1.00 96.25 85 LEU A C 1
ATOM 657 O O . LEU A 1 85 ? 11.567 -9.193 -23.343 1.00 96.25 85 LEU A O 1
ATOM 661 N N . TYR A 1 86 ? 11.999 -7.092 -23.991 1.00 95.81 86 TYR A N 1
ATOM 662 C CA . TYR A 1 86 ? 10.593 -6.772 -24.269 1.00 95.81 86 TYR A CA 1
ATOM 663 C C . TYR A 1 86 ? 9.991 -7.643 -25.376 1.00 95.81 86 TYR A C 1
ATOM 665 O O . TYR A 1 86 ? 8.822 -8.014 -25.289 1.00 95.81 86 TYR A O 1
ATOM 673 N N . GLY A 1 87 ? 10.781 -7.996 -26.392 1.00 95.38 87 GLY A N 1
ATOM 674 C CA . GLY A 1 87 ? 10.358 -8.892 -27.469 1.00 95.38 87 GLY A CA 1
ATOM 675 C C . GLY A 1 87 ? 10.158 -10.348 -27.043 1.00 95.38 87 GLY A C 1
ATOM 676 O O . GLY A 1 87 ? 9.386 -11.061 -27.681 1.00 95.38 87 GLY A O 1
ATOM 677 N N . SER A 1 88 ? 10.834 -10.799 -25.983 1.00 95.38 88 SER A N 1
ATOM 678 C CA . SER A 1 88 ? 10.747 -12.176 -25.480 1.00 95.38 88 SER A CA 1
ATOM 679 C C . SER A 1 88 ? 9.917 -12.336 -24.206 1.00 95.38 88 SER A C 1
ATOM 681 O O . SER A 1 88 ? 9.742 -13.462 -23.752 1.00 95.38 88 SER A O 1
ATOM 683 N N . ALA A 1 89 ? 9.460 -11.245 -23.591 1.00 97.12 89 ALA A N 1
ATOM 684 C CA . ALA A 1 89 ? 8.732 -11.299 -22.330 1.00 97.12 89 ALA A CA 1
ATOM 685 C C . ALA A 1 89 ? 7.336 -11.920 -22.501 1.00 97.12 89 ALA A C 1
ATOM 687 O O . ALA A 1 89 ? 6.577 -11.536 -23.390 1.00 97.12 89 ALA A O 1
ATOM 688 N N . ASP A 1 90 ? 6.959 -12.819 -21.591 1.00 96.81 90 ASP A N 1
ATOM 689 C CA . ASP A 1 90 ? 5.590 -13.346 -21.517 1.00 96.81 90 ASP A CA 1
ATOM 690 C C . ASP A 1 90 ? 4.620 -12.328 -20.892 1.00 96.81 90 ASP A C 1
ATOM 692 O O . ASP A 1 90 ? 3.450 -12.230 -21.277 1.00 96.81 90 ASP A O 1
ATOM 696 N N . ALA A 1 91 ? 5.106 -11.545 -19.925 1.00 96.62 91 ALA A N 1
ATOM 697 C CA . ALA A 1 91 ? 4.348 -10.507 -19.240 1.00 96.62 91 ALA A CA 1
ATOM 698 C C . ALA A 1 91 ? 5.249 -9.352 -18.782 1.00 96.62 91 ALA A C 1
ATOM 700 O O . ALA A 1 91 ? 6.405 -9.557 -18.414 1.00 96.62 91 ALA A O 1
ATOM 701 N N . ILE A 1 92 ? 4.693 -8.141 -18.758 1.00 96.94 92 ILE A N 1
ATOM 702 C CA . ILE A 1 92 ? 5.332 -6.928 -18.240 1.00 96.94 92 ILE A CA 1
ATOM 703 C C . ILE A 1 92 ? 4.432 -6.354 -17.149 1.00 96.94 92 ILE A C 1
ATOM 705 O O . ILE A 1 92 ? 3.266 -6.045 -17.395 1.00 96.94 92 ILE A O 1
ATOM 709 N N . PHE A 1 93 ? 4.981 -6.198 -15.945 1.00 96.12 93 PHE A N 1
ATOM 710 C CA . PHE A 1 93 ? 4.272 -5.633 -14.800 1.00 96.12 93 PHE A CA 1
ATOM 711 C C . PHE A 1 93 ? 4.615 -4.150 -14.641 1.00 96.12 93 PHE A C 1
ATOM 713 O O . PHE A 1 93 ? 5.726 -3.799 -14.252 1.00 96.12 93 PHE A O 1
ATOM 720 N N . ASN A 1 94 ? 3.641 -3.281 -14.896 1.00 95.56 94 ASN A N 1
ATOM 721 C CA . ASN A 1 94 ? 3.702 -1.862 -14.571 1.00 95.56 94 ASN A CA 1
ATOM 722 C C . ASN A 1 94 ? 3.280 -1.656 -13.109 1.00 95.56 94 ASN A C 1
ATOM 724 O O . ASN A 1 94 ? 2.105 -1.432 -12.799 1.00 95.56 94 ASN A O 1
ATOM 728 N N . LEU A 1 95 ? 4.240 -1.799 -12.197 1.00 94.44 95 LEU A N 1
ATOM 729 C CA . LEU A 1 95 ? 4.021 -1.647 -10.762 1.00 94.44 95 LEU A CA 1
ATOM 730 C C . LEU A 1 95 ? 3.814 -0.167 -10.401 1.00 94.44 95 LEU A C 1
ATOM 732 O O . LEU A 1 95 ? 4.603 0.691 -10.795 1.00 94.44 95 LEU A O 1
ATOM 736 N N . CYS A 1 96 ? 2.745 0.139 -9.660 1.00 89.56 96 CYS A N 1
ATOM 737 C CA . CYS A 1 96 ? 2.367 1.494 -9.228 1.00 89.56 96 CYS A CA 1
ATOM 738 C C . CYS A 1 96 ? 2.042 2.483 -10.366 1.00 89.56 96 CYS A C 1
ATOM 740 O O . CYS A 1 96 ? 1.698 3.631 -10.087 1.00 89.56 96 CYS A O 1
ATOM 742 N N . GLY A 1 97 ? 2.131 2.068 -11.633 1.00 88.44 97 GLY A N 1
ATOM 743 C CA . GLY A 1 97 ? 1.874 2.933 -12.788 1.00 88.44 97 GLY A CA 1
ATOM 744 C C . GLY A 1 97 ? 2.995 3.934 -13.044 1.00 88.44 97 GLY A C 1
ATOM 745 O O . GLY A 1 97 ? 2.755 4.992 -13.618 1.00 88.44 97 GLY A O 1
ATOM 746 N N . ALA A 1 98 ? 4.211 3.626 -12.582 1.00 82.00 98 ALA A N 1
ATOM 747 C CA . ALA A 1 98 ? 5.362 4.515 -12.704 1.00 82.00 98 ALA A CA 1
ATOM 748 C C . ALA A 1 98 ? 5.834 4.686 -14.159 1.00 82.00 98 ALA A C 1
ATOM 750 O O . ALA A 1 98 ? 6.440 5.706 -14.493 1.00 82.00 98 ALA A O 1
ATOM 751 N N . THR A 1 99 ? 5.538 3.716 -15.027 1.00 86.69 99 THR A N 1
ATOM 752 C CA . THR A 1 99 ? 5.941 3.735 -16.434 1.00 86.69 99 THR A CA 1
ATOM 753 C C . THR A 1 99 ? 4.743 4.002 -17.336 1.00 86.69 99 THR A C 1
ATOM 755 O O . THR A 1 99 ? 3.712 3.330 -17.257 1.00 86.69 99 THR A O 1
ATOM 758 N N . ARG A 1 100 ? 4.891 4.959 -18.258 1.00 87.00 100 ARG A N 1
ATOM 759 C CA . ARG A 1 100 ? 3.966 5.110 -19.383 1.00 87.00 100 ARG A CA 1
ATOM 760 C C . ARG A 1 100 ? 4.323 4.087 -20.455 1.00 87.00 100 ARG A C 1
ATOM 762 O O . ARG A 1 100 ? 5.479 3.993 -20.864 1.00 87.00 100 ARG A O 1
ATOM 769 N N . LEU A 1 101 ? 3.339 3.324 -20.918 1.00 90.88 101 LEU A N 1
ATOM 770 C CA . LEU A 1 101 ? 3.583 2.287 -21.910 1.00 90.88 101 LEU A CA 1
ATOM 771 C C . LEU A 1 101 ? 3.981 2.896 -23.264 1.00 90.88 101 LEU A C 1
ATOM 773 O O . LEU A 1 101 ? 3.467 3.930 -23.686 1.00 90.88 101 LEU A O 1
ATOM 777 N N . ARG A 1 102 ? 4.921 2.241 -23.950 1.00 90.50 102 ARG A N 1
ATOM 778 C CA . ARG A 1 102 ? 5.445 2.630 -25.266 1.00 90.50 102 ARG A CA 1
ATOM 779 C C . ARG A 1 102 ? 5.240 1.484 -26.262 1.00 90.50 102 ARG A C 1
ATOM 781 O O . ARG A 1 102 ? 5.077 0.341 -25.831 1.00 90.50 102 ARG A O 1
ATOM 788 N N . PRO A 1 103 ? 5.271 1.739 -27.585 1.00 90.38 103 PRO A N 1
ATOM 789 C CA . PRO A 1 103 ? 5.104 0.685 -28.589 1.00 90.38 103 PRO A CA 1
ATOM 790 C C . PRO A 1 103 ? 6.070 -0.494 -28.416 1.00 90.38 103 PRO A C 1
ATOM 792 O O . PRO A 1 103 ? 5.689 -1.636 -28.644 1.00 90.38 103 PRO A O 1
ATOM 795 N N . GLU A 1 104 ? 7.290 -0.241 -27.941 1.00 90.38 104 GLU A N 1
ATOM 796 C CA . GLU A 1 104 ? 8.285 -1.278 -27.648 1.00 90.38 104 GLU A CA 1
ATOM 797 C C . GLU A 1 104 ? 7.900 -2.231 -26.508 1.00 90.38 104 GLU A C 1
ATOM 799 O O . GLU A 1 104 ? 8.404 -3.345 -26.484 1.00 90.38 104 GLU A O 1
ATOM 804 N N . HIS A 1 105 ? 6.982 -1.864 -25.610 1.00 93.06 105 HIS A N 1
ATOM 805 C CA . HIS A 1 105 ? 6.455 -2.797 -24.603 1.00 93.06 105 HIS A CA 1
ATOM 806 C C . HIS A 1 105 ? 5.415 -3.749 -25.213 1.00 93.06 105 HIS A C 1
ATOM 808 O O . HIS A 1 105 ? 5.165 -4.831 -24.693 1.00 93.06 105 HIS A O 1
ATOM 814 N N . ARG A 1 106 ? 4.809 -3.374 -26.348 1.00 88.88 106 ARG A N 1
ATOM 815 C CA . ARG A 1 106 ? 3.754 -4.133 -27.035 1.00 88.88 106 ARG A CA 1
ATOM 816 C C . ARG A 1 106 ? 4.329 -5.071 -28.098 1.00 88.88 106 ARG A C 1
ATOM 818 O O . ARG A 1 106 ? 3.937 -5.011 -29.261 1.00 88.88 106 ARG A O 1
ATOM 825 N N . GLN A 1 107 ? 5.250 -5.944 -27.701 1.00 90.38 107 GLN A N 1
ATOM 826 C CA . GLN A 1 107 ? 5.893 -6.905 -28.611 1.00 90.38 107 GLN A CA 1
ATOM 827 C C . GLN A 1 107 ? 5.392 -8.352 -28.457 1.00 90.38 107 GLN A C 1
ATOM 829 O O . GLN A 1 107 ? 5.958 -9.264 -29.048 1.00 90.38 107 GLN A O 1
ATOM 834 N N . GLY A 1 108 ? 4.302 -8.566 -27.714 1.00 87.94 108 GLY A N 1
ATOM 835 C CA . GLY A 1 108 ? 3.677 -9.883 -27.525 1.00 87.94 108 GLY A CA 1
ATOM 836 C C . GLY A 1 108 ? 3.425 -10.238 -26.061 1.00 87.94 108 GLY A C 1
ATOM 837 O O . GLY A 1 108 ? 2.560 -11.067 -25.785 1.00 87.94 108 GLY A O 1
ATOM 838 N N . ALA A 1 109 ? 4.115 -9.562 -25.139 1.00 94.94 109 ALA A N 1
ATOM 839 C CA . ALA A 1 109 ? 3.908 -9.696 -23.703 1.00 94.94 109 ALA A CA 1
ATOM 840 C C . ALA A 1 109 ? 2.502 -9.255 -23.276 1.00 94.94 109 ALA A C 1
ATOM 842 O O . ALA A 1 109 ? 1.947 -8.294 -23.815 1.00 94.94 109 ALA A O 1
ATOM 843 N N . ARG A 1 110 ? 1.961 -9.904 -22.240 1.00 96.88 110 ARG A N 1
ATOM 844 C CA . ARG A 1 110 ? 0.790 -9.400 -21.512 1.00 96.88 110 ARG A CA 1
ATOM 845 C C . ARG A 1 110 ? 1.170 -8.198 -20.657 1.00 96.88 110 ARG A C 1
ATOM 847 O O . ARG A 1 110 ? 2.069 -8.289 -19.825 1.00 96.88 110 ARG A O 1
ATOM 854 N N . LEU A 1 111 ? 0.468 -7.086 -20.833 1.00 97.12 111 LEU A N 1
ATOM 855 C CA . LEU A 1 111 ? 0.707 -5.860 -20.079 1.00 97.12 111 LEU A CA 1
ATOM 856 C C . LEU A 1 111 ? -0.177 -5.826 -18.833 1.00 97.12 111 LEU A C 1
ATOM 858 O O . LEU A 1 111 ? -1.397 -5.689 -18.922 1.00 97.12 111 LEU A O 1
ATOM 862 N N . CYS A 1 112 ? 0.443 -5.940 -17.664 1.00 97.12 112 CYS A N 1
ATOM 863 C CA . CYS A 1 112 ? -0.228 -6.011 -16.373 1.00 97.12 112 CYS A CA 1
ATOM 864 C C . CYS A 1 112 ? -0.011 -4.709 -15.601 1.00 97.12 112 CYS A C 1
ATOM 866 O O . CYS A 1 112 ? 1.119 -4.390 -15.240 1.00 97.12 112 CYS A O 1
ATOM 868 N N . TYR A 1 113 ? -1.074 -3.974 -15.293 1.00 97.69 113 TYR A N 1
ATOM 869 C CA . TYR A 1 113 ? -1.015 -2.899 -14.305 1.00 97.69 113 TYR A CA 1
ATOM 870 C C . TYR A 1 113 ? -1.181 -3.481 -12.904 1.00 97.69 113 TYR A C 1
ATOM 872 O O . TYR A 1 113 ? -2.062 -4.313 -12.692 1.00 97.69 113 TYR A O 1
ATOM 880 N N . VAL A 1 114 ? -0.368 -3.039 -11.947 1.00 97.00 114 VAL A N 1
ATOM 881 C CA . VAL A 1 114 ? -0.556 -3.359 -10.528 1.00 97.00 114 VAL A CA 1
ATOM 882 C C . VAL A 1 114 ? -0.788 -2.067 -9.759 1.00 97.00 114 VAL A C 1
ATOM 884 O O . VAL A 1 114 ? 0.153 -1.338 -9.435 1.00 97.00 114 VAL A O 1
ATOM 887 N N . GLU A 1 115 ? -2.056 -1.789 -9.473 1.00 95.31 115 GLU A N 1
ATOM 888 C CA . GLU A 1 115 ? -2.485 -0.646 -8.681 1.00 95.31 115 GLU A CA 1
ATOM 889 C C . GLU A 1 115 ? -2.224 -0.886 -7.195 1.00 95.31 115 GLU A C 1
ATOM 891 O O . GLU A 1 115 ? -2.741 -1.830 -6.590 1.00 95.31 115 GLU A O 1
ATOM 896 N N . THR A 1 116 ? -1.445 0.011 -6.597 1.00 91.44 116 THR A N 1
ATOM 897 C CA . THR A 1 116 ? -1.075 -0.074 -5.181 1.00 91.44 116 THR A CA 1
ATOM 898 C C . THR A 1 116 ? -1.824 0.923 -4.306 1.00 91.44 116 THR A C 1
ATOM 900 O O . THR A 1 116 ? -1.962 0.685 -3.111 1.00 91.44 116 THR A O 1
ATOM 903 N N . ASP A 1 117 ? -2.330 2.002 -4.911 1.00 87.31 117 ASP A N 1
ATOM 904 C CA . ASP A 1 117 ? -3.131 3.048 -4.273 1.00 87.31 117 ASP A CA 1
ATOM 905 C C . ASP A 1 117 ? -4.532 3.070 -4.919 1.00 87.31 117 ASP A C 1
ATOM 907 O O . ASP A 1 117 ? -4.784 3.894 -5.804 1.00 87.31 117 ASP A O 1
ATOM 911 N N . PRO A 1 118 ? -5.442 2.155 -4.529 1.00 89.81 118 PRO A N 1
ATOM 912 C CA . PRO A 1 118 ? -6.789 2.109 -5.089 1.00 89.81 118 PRO A CA 1
ATOM 913 C C . PRO A 1 118 ? -7.577 3.382 -4.773 1.00 89.81 118 PRO A C 1
ATOM 915 O O . PRO A 1 118 ? -7.198 4.170 -3.906 1.00 89.81 118 PRO A O 1
ATOM 918 N N . ILE A 1 119 ? -8.734 3.526 -5.422 1.00 89.56 119 ILE A N 1
ATOM 919 C CA . ILE A 1 119 ? -9.698 4.640 -5.354 1.00 89.56 119 ILE A CA 1
ATOM 920 C C . ILE A 1 119 ? -9.380 5.771 -6.339 1.00 89.56 119 ILE A C 1
ATOM 922 O O . ILE A 1 119 ? -10.297 6.287 -6.983 1.00 89.56 119 ILE A O 1
ATOM 926 N N . TYR A 1 120 ? -8.110 6.158 -6.478 1.00 89.56 120 TYR A N 1
ATOM 927 C CA . TYR A 1 120 ? -7.727 7.347 -7.244 1.00 89.56 120 TYR A CA 1
ATOM 928 C C . TYR A 1 120 ? -8.108 7.250 -8.729 1.00 89.56 120 TYR A C 1
ATOM 930 O O . TYR A 1 120 ? -8.874 8.078 -9.230 1.00 89.56 120 TYR A O 1
ATOM 938 N N . GLU A 1 121 ? -7.623 6.219 -9.424 1.00 92.75 121 GLU A N 1
ATOM 939 C CA . GLU A 1 121 ? -7.883 6.045 -10.857 1.00 92.75 121 GLU A CA 1
ATOM 940 C C . GLU A 1 121 ? -9.361 5.741 -11.128 1.00 92.75 121 GLU A C 1
ATOM 942 O O . GLU A 1 121 ? -9.946 6.266 -12.075 1.00 92.75 121 GLU A O 1
ATOM 947 N N . GLN A 1 122 ? -10.017 4.980 -10.249 1.00 94.56 122 GLN A N 1
ATOM 948 C CA . GLN A 1 122 ? -11.446 4.680 -10.360 1.00 94.56 122 GLN A CA 1
ATOM 949 C C . GLN A 1 122 ? -12.307 5.948 -10.345 1.00 94.56 122 GLN A C 1
ATOM 951 O O . GLN A 1 122 ? -13.200 6.109 -11.181 1.00 94.56 122 GLN A O 1
ATOM 956 N N . MET A 1 123 ? -12.028 6.876 -9.426 1.00 92.81 123 MET A N 1
ATOM 957 C CA . MET A 1 123 ? -12.764 8.139 -9.347 1.00 92.81 123 MET A CA 1
ATOM 958 C C . MET A 1 123 ? -12.504 9.033 -10.558 1.00 92.81 123 MET A C 1
ATOM 960 O O . MET A 1 123 ? -13.447 9.611 -11.099 1.00 92.81 123 MET A O 1
ATOM 964 N N . ARG A 1 124 ? -11.254 9.119 -11.030 1.00 93.00 124 ARG A N 1
ATOM 965 C CA . ARG A 1 124 ? -10.926 9.878 -12.246 1.00 93.00 124 ARG A CA 1
ATOM 966 C C . ARG A 1 124 ? -11.650 9.317 -13.468 1.00 93.00 124 ARG A C 1
ATOM 968 O O . ARG A 1 124 ? -12.284 10.073 -14.202 1.00 93.00 124 ARG A O 1
ATOM 975 N N . VAL A 1 125 ? -11.650 7.996 -13.638 1.00 95.31 125 VAL A N 1
ATOM 976 C CA . VAL A 1 125 ? -12.396 7.319 -14.708 1.00 95.31 125 VAL A CA 1
ATOM 977 C C . VAL A 1 125 ? -13.892 7.609 -14.623 1.00 95.31 125 VAL A C 1
ATOM 979 O O . VAL A 1 125 ? -14.512 7.908 -15.646 1.00 95.31 125 VAL A O 1
ATOM 982 N N . ALA A 1 126 ? -14.480 7.553 -13.427 1.00 94.06 126 ALA A N 1
ATOM 983 C CA . ALA A 1 126 ? -15.898 7.842 -13.228 1.00 94.06 126 ALA A CA 1
ATOM 984 C C . ALA A 1 126 ? -16.257 9.310 -13.510 1.00 94.06 126 ALA A C 1
ATOM 986 O O . ALA A 1 126 ? -17.358 9.594 -13.976 1.00 94.06 126 ALA A O 1
ATOM 987 N N . ASN A 1 127 ? -15.310 10.227 -13.303 1.00 93.94 127 ASN A N 1
ATOM 988 C CA . ASN A 1 127 ? -15.421 11.631 -13.699 1.00 93.94 127 ASN A CA 1
ATOM 989 C C . ASN A 1 127 ? -15.155 11.869 -15.199 1.00 93.94 127 ASN A C 1
ATOM 991 O O . ASN A 1 127 ? -15.229 13.007 -15.659 1.00 93.94 127 ASN A O 1
ATOM 995 N N . GLY A 1 128 ? -14.859 10.822 -15.975 1.00 94.50 128 GLY A N 1
ATOM 996 C CA . GLY A 1 128 ? -14.611 10.926 -17.412 1.00 94.50 128 GLY A CA 1
ATOM 997 C C . GLY A 1 128 ? -13.218 11.445 -17.780 1.00 94.50 128 GLY A C 1
ATOM 998 O O . GLY A 1 128 ? -13.037 11.928 -18.896 1.00 94.50 128 GLY A O 1
ATOM 999 N N . ASP A 1 129 ? -12.240 11.347 -16.877 1.00 95.12 129 ASP A N 1
ATOM 1000 C CA . ASP A 1 129 ? -10.857 11.766 -17.119 1.00 95.12 129 ASP A CA 1
ATOM 1001 C C . ASP A 1 129 ? -10.209 10.941 -18.245 1.00 95.12 129 ASP A C 1
ATOM 1003 O O . ASP A 1 129 ? -9.932 9.746 -18.098 1.00 95.12 129 ASP A O 1
ATOM 1007 N N . ALA A 1 130 ? -9.996 11.585 -19.394 1.00 96.81 130 ALA A N 1
ATOM 1008 C CA . ALA A 1 130 ? -9.543 10.921 -20.611 1.00 96.81 130 ALA A CA 1
ATOM 1009 C C . ALA A 1 130 ? -8.143 10.301 -20.477 1.00 96.81 130 ALA A C 1
ATOM 1011 O O . ALA A 1 130 ? -7.901 9.245 -21.060 1.00 96.81 130 ALA A O 1
ATOM 1012 N N . ASP A 1 131 ? -7.254 10.914 -19.694 1.00 94.06 131 ASP A N 1
ATOM 1013 C CA . ASP A 1 131 ? -5.882 10.436 -19.511 1.00 94.06 131 ASP A CA 1
ATOM 1014 C C . ASP A 1 131 ? -5.850 9.138 -18.700 1.00 94.06 131 ASP A C 1
ATOM 1016 O O . ASP A 1 131 ? -5.198 8.179 -19.103 1.00 94.06 131 ASP A O 1
ATOM 1020 N N . SER A 1 132 ? -6.611 9.077 -17.606 1.00 94.38 132 SER A N 1
ATOM 1021 C CA . SER A 1 132 ? -6.760 7.881 -16.761 1.00 94.38 132 SER A CA 1
ATOM 1022 C C . SER A 1 132 ? -7.397 6.740 -17.544 1.00 94.38 132 SER A C 1
ATOM 1024 O O . SER A 1 132 ? -6.939 5.600 -17.516 1.00 94.38 132 SER A O 1
ATOM 1026 N N . ILE A 1 133 ? -8.442 7.061 -18.314 1.00 97.00 133 ILE A N 1
ATOM 1027 C CA . ILE A 1 133 ? -9.102 6.110 -19.206 1.00 97.00 133 ILE A CA 1
ATOM 1028 C C . ILE A 1 133 ? -8.110 5.550 -20.229 1.00 97.00 133 ILE A C 1
ATOM 1030 O O . ILE A 1 133 ? -8.083 4.338 -20.437 1.00 97.00 133 ILE A O 1
ATOM 1034 N N . ALA A 1 134 ? -7.327 6.410 -20.882 1.00 95.88 134 ALA A N 1
ATOM 1035 C CA . ALA A 1 134 ? -6.354 5.983 -21.878 1.00 95.88 134 ALA A CA 1
ATOM 1036 C C . ALA A 1 134 ? -5.260 5.122 -21.236 1.00 95.88 134 ALA A C 1
ATOM 1038 O O . ALA A 1 134 ? -5.012 4.021 -21.713 1.00 95.88 134 ALA A O 1
ATOM 1039 N N . PHE A 1 135 ? -4.684 5.576 -20.121 1.00 95.25 135 PHE A N 1
ATOM 1040 C CA . PHE A 1 135 ? -3.655 4.860 -19.369 1.00 95.25 135 PHE A CA 1
ATOM 1041 C C . PHE A 1 135 ? -4.1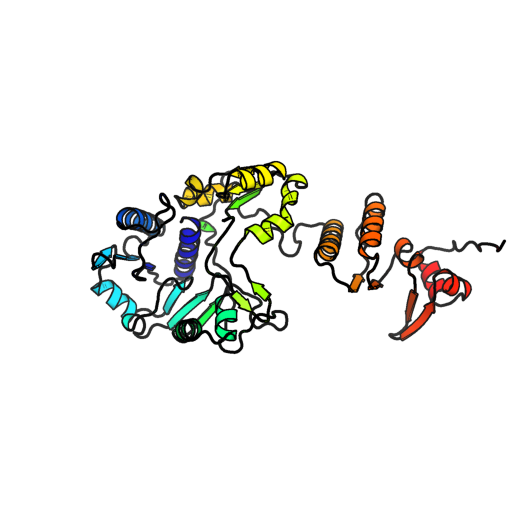00 3.448 -18.963 1.00 95.25 135 PHE A C 1
ATOM 1043 O O . PHE A 1 135 ? -3.394 2.471 -19.212 1.00 95.25 135 PHE A O 1
ATOM 1050 N N . LEU A 1 136 ? -5.294 3.301 -18.385 1.00 96.56 136 LEU A N 1
ATOM 1051 C CA . LEU A 1 136 ? -5.800 1.985 -17.987 1.00 96.56 136 LEU A CA 1
ATOM 1052 C C . LEU A 1 136 ? -6.128 1.106 -19.197 1.00 96.56 136 LEU A C 1
ATOM 1054 O O . LEU A 1 136 ? -5.809 -0.080 -19.189 1.00 96.56 136 LEU A O 1
ATOM 1058 N N . ALA A 1 137 ? -6.697 1.682 -20.261 1.00 96.38 137 ALA A N 1
ATOM 1059 C CA . ALA A 1 137 ? -6.990 0.956 -21.498 1.00 96.38 137 ALA A CA 1
ATOM 1060 C C . ALA A 1 137 ? -5.730 0.458 -22.224 1.00 96.38 137 ALA A C 1
ATOM 1062 O O . ALA A 1 137 ? -5.830 -0.394 -23.108 1.00 96.38 137 ALA A O 1
ATOM 1063 N N . GLU A 1 138 ? -4.545 0.969 -21.874 1.00 95.12 138 GLU A N 1
ATOM 1064 C CA . GLU A 1 138 ? -3.298 0.468 -22.435 1.00 95.12 138 GLU A CA 1
ATOM 1065 C C . GLU A 1 138 ? -2.890 -0.912 -21.890 1.00 95.12 138 GLU A C 1
ATOM 1067 O O . GLU A 1 138 ? -2.089 -1.589 -22.538 1.00 95.12 138 GLU A O 1
ATOM 1072 N N . HIS A 1 139 ? -3.441 -1.355 -20.763 1.00 97.12 139 HIS A N 1
ATOM 1073 C CA . HIS A 1 139 ? -3.067 -2.612 -20.118 1.00 97.12 139 HIS A CA 1
ATOM 1074 C C . HIS A 1 139 ? -4.060 -3.735 -20.455 1.00 97.12 139 HIS A C 1
ATOM 1076 O O . HIS A 1 139 ? -5.258 -3.504 -20.606 1.00 97.12 139 HIS A O 1
ATOM 1082 N N . ASP A 1 140 ? -3.562 -4.970 -20.551 1.00 97.00 140 ASP A N 1
ATOM 1083 C CA . ASP A 1 140 ? -4.391 -6.161 -20.765 1.00 97.00 140 ASP A CA 1
ATOM 1084 C C . ASP A 1 140 ? -5.078 -6.616 -19.472 1.00 97.00 140 ASP A C 1
ATOM 1086 O O . ASP A 1 140 ? -6.203 -7.115 -19.501 1.00 97.00 140 ASP A O 1
ATOM 1090 N N . LEU A 1 141 ? -4.376 -6.482 -18.342 1.00 97.69 141 LEU A N 1
ATOM 1091 C CA . LEU A 1 141 ? -4.827 -6.909 -17.019 1.00 97.69 141 LEU A CA 1
ATOM 1092 C C . LEU A 1 141 ? -4.613 -5.784 -16.007 1.00 97.69 141 LEU A C 1
ATOM 1094 O O . LEU A 1 141 ? -3.552 -5.162 -15.980 1.00 97.69 141 LEU A O 1
ATOM 1098 N N . LEU A 1 142 ? -5.609 -5.558 -15.149 1.00 97.88 142 LEU A N 1
ATOM 1099 C CA . LEU A 1 142 ? -5.587 -4.521 -14.120 1.00 97.88 142 LEU A CA 1
ATOM 1100 C C . LEU A 1 142 ? -5.704 -5.172 -12.740 1.00 97.88 142 LEU A C 1
ATOM 1102 O O . LEU A 1 142 ? -6.792 -5.558 -12.318 1.00 97.88 142 LEU A O 1
ATOM 1106 N N . PHE A 1 143 ? -4.584 -5.320 -12.041 1.00 97.62 143 PHE A N 1
ATOM 1107 C CA . PHE A 1 143 ? -4.547 -5.784 -10.658 1.00 97.62 143 PHE A CA 1
ATOM 1108 C C . PHE A 1 143 ? -4.700 -4.611 -9.688 1.00 97.62 143 PHE A C 1
ATOM 1110 O O . PHE A 1 143 ? -4.262 -3.503 -9.988 1.00 97.62 143 PHE A O 1
ATOM 1117 N N . THR A 1 144 ? -5.280 -4.855 -8.513 1.00 96.75 144 THR A N 1
ATOM 1118 C CA . THR A 1 144 ? -5.453 -3.828 -7.474 1.00 96.75 144 THR A CA 1
ATOM 1119 C C . THR A 1 144 ? -5.321 -4.383 -6.063 1.00 96.75 144 THR A C 1
ATOM 1121 O O . THR A 1 144 ? -5.773 -5.493 -5.782 1.00 96.75 144 THR A O 1
ATOM 1124 N N . TYR A 1 145 ? -4.755 -3.589 -5.153 1.00 94.19 145 TYR A N 1
ATOM 1125 C CA . TYR A 1 145 ? -4.798 -3.856 -3.708 1.00 94.19 145 TYR A CA 1
ATOM 1126 C C . TYR A 1 145 ? -6.165 -3.583 -3.074 1.00 94.19 145 TYR A C 1
ATOM 1128 O O . TYR A 1 145 ? -6.399 -3.941 -1.921 1.00 94.19 145 TYR A O 1
ATOM 1136 N N . GLY A 1 146 ? -7.096 -2.967 -3.806 1.00 93.12 146 GLY A N 1
ATOM 1137 C CA . GLY A 1 146 ? -8.468 -2.793 -3.352 1.00 93.12 146 GLY A CA 1
ATOM 1138 C C . GLY A 1 146 ? -9.255 -4.101 -3.414 1.00 93.12 146 GLY A C 1
ATOM 1139 O O . GLY A 1 146 ? -10.052 -4.282 -4.326 1.00 93.12 146 GLY A O 1
ATOM 1140 N N . GLU A 1 147 ? -9.090 -4.993 -2.432 1.00 91.94 147 GLU A N 1
ATOM 1141 C CA . GLU A 1 147 ? -9.746 -6.320 -2.402 1.00 91.94 147 GLU A CA 1
ATOM 1142 C C . GLU A 1 147 ? -11.281 -6.266 -2.499 1.00 91.94 147 GLU A C 1
ATOM 1144 O O . GLU A 1 147 ? -11.915 -7.221 -2.943 1.00 91.94 147 GLU A O 1
ATOM 1149 N N . LEU A 1 148 ? -11.885 -5.149 -2.087 1.00 89.88 148 LEU A N 1
ATOM 1150 C CA . LEU A 1 148 ? -13.333 -4.952 -2.133 1.00 89.88 148 LEU A CA 1
ATOM 1151 C C . LEU A 1 148 ? -13.817 -4.262 -3.414 1.00 89.88 148 LEU A C 1
ATOM 1153 O O . LEU A 1 148 ? -15.031 -4.153 -3.595 1.00 89.88 148 LEU A O 1
ATOM 1157 N N . LEU A 1 149 ? -12.929 -3.787 -4.292 1.00 91.38 149 LEU A N 1
ATOM 1158 C CA . LEU A 1 149 ? -13.332 -3.098 -5.519 1.00 91.38 149 LEU A CA 1
ATOM 1159 C C . LEU A 1 149 ? -14.230 -3.997 -6.380 1.00 91.38 149 LEU A C 1
ATOM 1161 O O . LEU A 1 149 ? -13.945 -5.171 -6.599 1.00 91.38 149 LEU A O 1
ATOM 1165 N N . GLY A 1 150 ? -15.358 -3.442 -6.829 1.00 86.94 150 GLY A N 1
ATOM 1166 C CA . GLY A 1 150 ? -16.374 -4.165 -7.601 1.00 86.94 150 GLY A CA 1
ATOM 1167 C C . GLY A 1 150 ? -17.283 -5.103 -6.803 1.00 86.94 150 GLY A C 1
ATOM 1168 O O . GLY A 1 150 ? -18.215 -5.668 -7.374 1.00 86.94 150 GLY A O 1
ATOM 1169 N N . THR A 1 151 ? -17.080 -5.253 -5.491 1.00 88.69 151 THR A N 1
ATOM 1170 C CA . THR A 1 151 ? -18.029 -5.978 -4.630 1.00 88.69 151 THR A CA 1
ATOM 1171 C C . THR A 1 151 ? -19.259 -5.115 -4.307 1.00 88.69 151 THR A C 1
ATOM 1173 O O . THR A 1 151 ? -19.135 -3.892 -4.237 1.00 88.69 151 THR A O 1
ATOM 1176 N N . PRO A 1 152 ? -20.433 -5.708 -3.996 1.00 85.50 152 PRO A N 1
ATOM 1177 C CA . PRO A 1 152 ? -21.621 -4.945 -3.587 1.00 85.50 152 PRO A CA 1
ATOM 1178 C C . PRO A 1 152 ? -21.418 -4.069 -2.340 1.00 85.50 152 PRO A C 1
ATOM 1180 O O . PRO A 1 152 ? -22.163 -3.118 -2.121 1.00 85.50 152 PRO A O 1
ATOM 1183 N N . SER A 1 153 ? -20.426 -4.395 -1.506 1.00 85.94 153 SER A N 1
ATOM 1184 C CA . SER A 1 153 ? -20.056 -3.630 -0.312 1.00 85.94 153 SER A CA 1
ATOM 1185 C C . SER A 1 153 ? -19.168 -2.415 -0.589 1.00 85.94 153 SER A C 1
ATOM 1187 O O . SER A 1 153 ? -18.965 -1.605 0.314 1.00 85.94 153 SER A O 1
ATOM 1189 N N . CYS A 1 154 ? -18.617 -2.277 -1.797 1.00 85.62 154 CYS A N 1
ATOM 1190 C CA . CYS A 1 154 ? -17.740 -1.171 -2.157 1.00 85.62 154 CYS A CA 1
ATOM 1191 C C . CYS A 1 154 ? -18.473 -0.173 -3.051 1.00 85.62 154 CYS A C 1
ATOM 1193 O O . CYS A 1 154 ? -19.011 -0.522 -4.095 1.00 85.62 154 CYS A O 1
ATOM 1195 N N . THR A 1 155 ? -18.473 1.094 -2.645 1.00 86.94 155 THR A N 1
ATOM 1196 C CA . THR A 1 155 ? -19.148 2.176 -3.375 1.00 86.94 155 THR A CA 1
ATOM 1197 C C . THR A 1 155 ? -18.261 2.846 -4.424 1.00 86.94 155 THR A C 1
ATOM 1199 O O . THR A 1 155 ? -18.699 3.804 -5.062 1.00 86.94 155 THR A O 1
ATOM 1202 N N . VAL A 1 156 ? -17.008 2.406 -4.563 1.00 89.75 156 VAL A N 1
ATOM 1203 C CA . VAL A 1 156 ? -16.062 2.957 -5.537 1.00 89.75 156 VAL A CA 1
ATOM 1204 C C . VAL A 1 156 ? -16.460 2.464 -6.934 1.00 89.75 156 VAL A C 1
ATOM 1206 O O . VAL A 1 156 ? -16.627 1.256 -7.115 1.00 89.75 156 VAL A O 1
ATOM 1209 N N . PRO A 1 157 ? -16.630 3.370 -7.912 1.00 91.12 157 PRO A N 1
ATOM 1210 C CA . PRO A 1 157 ? -17.065 3.013 -9.261 1.00 91.12 157 PRO A CA 1
ATOM 1211 C C . PRO A 1 157 ? -15.999 2.198 -10.001 1.00 91.12 157 PRO A C 1
ATOM 1213 O O . PRO A 1 157 ? -14.818 2.523 -9.958 1.00 91.12 157 PRO A O 1
ATOM 1216 N N . VAL A 1 158 ? -16.404 1.146 -10.707 1.00 93.38 158 VAL A N 1
ATOM 1217 C CA . VAL A 1 158 ? -15.491 0.263 -11.462 1.00 93.38 158 VAL A CA 1
ATOM 1218 C C . VAL A 1 158 ? -16.073 -0.182 -12.805 1.00 93.38 158 VAL A C 1
ATOM 1220 O O . VAL A 1 158 ? -15.545 -1.066 -13.461 1.00 93.38 158 VAL A O 1
ATOM 1223 N N . GLU A 1 159 ? -17.175 0.413 -13.251 1.00 87.62 159 GLU A N 1
ATOM 1224 C CA . GLU A 1 159 ? -18.002 -0.112 -14.340 1.00 87.62 159 GLU A CA 1
ATOM 1225 C C . GLU A 1 159 ? -17.273 -0.163 -15.691 1.00 87.62 159 GLU A C 1
ATOM 1227 O O . GLU A 1 159 ? -17.621 -0.968 -16.553 1.00 87.62 159 GLU A O 1
ATOM 1232 N N . ARG A 1 160 ? -16.260 0.690 -15.891 1.00 94.75 160 ARG A N 1
ATOM 1233 C CA . ARG A 1 160 ? -15.526 0.784 -17.160 1.00 94.75 160 ARG A CA 1
ATOM 1234 C C . ARG A 1 160 ? -14.425 -0.263 -17.323 1.00 94.75 160 ARG A C 1
ATOM 1236 O O . ARG A 1 160 ? -14.087 -0.599 -18.455 1.00 94.75 160 ARG A O 1
ATOM 1243 N N . PHE A 1 161 ? -13.849 -0.741 -16.226 1.00 96.56 161 PHE A N 1
ATOM 1244 C CA . PHE A 1 161 ? -12.658 -1.584 -16.245 1.00 96.56 161 PHE A CA 1
ATOM 1245 C C . PHE A 1 161 ? -12.805 -2.736 -15.258 1.00 96.56 161 PHE A C 1
ATOM 1247 O O . PHE A 1 161 ? -13.257 -2.551 -14.133 1.00 96.56 161 PHE A O 1
ATOM 1254 N N . THR A 1 162 ? -12.396 -3.935 -15.663 1.00 95.31 162 THR A N 1
ATOM 1255 C CA . THR A 1 162 ? -12.392 -5.093 -14.768 1.00 95.31 162 THR A CA 1
ATOM 1256 C C . THR A 1 162 ? -11.105 -5.117 -13.958 1.00 95.31 162 THR A C 1
ATOM 1258 O O . THR A 1 162 ? -10.017 -5.158 -14.527 1.00 95.31 162 THR A O 1
ATOM 1261 N N . TRP A 1 163 ? -11.248 -5.132 -12.635 1.00 96.38 163 TRP A N 1
ATOM 1262 C CA . TRP A 1 163 ? -10.138 -5.167 -11.692 1.00 96.38 163 TRP A CA 1
ATOM 1263 C C . TRP A 1 163 ? -9.986 -6.553 -11.072 1.00 96.38 163 TRP A C 1
ATOM 1265 O O . TRP A 1 163 ? -10.972 -7.189 -10.699 1.00 96.38 163 TRP A O 1
ATOM 1275 N N . ILE A 1 164 ? -8.742 -7.006 -10.949 1.00 96.69 164 ILE A N 1
ATOM 1276 C CA . ILE A 1 164 ? -8.375 -8.278 -10.336 1.00 96.69 164 ILE A CA 1
ATOM 1277 C C . ILE A 1 164 ? -7.800 -7.974 -8.947 1.00 96.69 164 ILE A C 1
ATOM 1279 O O . ILE A 1 164 ? -6.703 -7.416 -8.854 1.00 96.69 164 ILE A O 1
ATOM 1283 N N . PRO A 1 165 ? -8.510 -8.307 -7.857 1.00 95.19 165 PRO A N 1
ATOM 1284 C CA . PRO A 1 165 ? -7.996 -8.064 -6.519 1.00 95.19 165 PRO A CA 1
ATOM 1285 C C . PRO A 1 165 ? -6.749 -8.918 -6.268 1.00 95.19 165 PRO A C 1
ATOM 1287 O O . PRO A 1 165 ? -6.695 -10.097 -6.620 1.00 95.19 165 PRO A O 1
ATOM 1290 N N . THR A 1 166 ? -5.743 -8.315 -5.648 1.00 93.88 166 THR A N 1
ATOM 1291 C CA . THR A 1 166 ? -4.503 -8.974 -5.243 1.00 93.88 166 THR A CA 1
ATOM 1292 C C . THR A 1 166 ? -3.985 -8.376 -3.938 1.00 93.88 166 THR A C 1
ATOM 1294 O O . THR A 1 166 ? -4.422 -7.310 -3.510 1.00 93.88 166 THR A O 1
ATOM 1297 N N . ARG A 1 167 ? -3.028 -9.055 -3.307 1.00 90.62 167 ARG A N 1
ATOM 1298 C CA . ARG A 1 167 ? -2.325 -8.565 -2.117 1.00 90.62 167 ARG A CA 1
ATOM 1299 C C . ARG A 1 167 ? -0.882 -8.226 -2.467 1.00 90.62 167 ARG A C 1
ATOM 1301 O O . ARG A 1 167 ? -0.301 -8.913 -3.310 1.00 90.62 167 ARG A O 1
ATOM 1308 N N . PRO A 1 168 ? -0.274 -7.222 -1.810 1.00 88.06 168 PRO A N 1
ATOM 1309 C CA . PRO A 1 168 ? 1.162 -7.022 -1.920 1.00 88.06 168 PRO A CA 1
ATOM 1310 C C . PRO A 1 168 ? 1.886 -8.312 -1.505 1.00 88.06 168 PRO A C 1
ATOM 1312 O O . PRO A 1 168 ? 1.619 -8.825 -0.413 1.00 88.06 168 PRO A O 1
ATOM 1315 N N . PRO A 1 169 ? 2.787 -8.859 -2.341 1.00 90.44 169 PRO A N 1
ATOM 1316 C CA . PRO A 1 169 ? 3.615 -9.976 -1.923 1.00 90.44 169 PRO A CA 1
ATOM 1317 C C . PRO A 1 169 ? 4.522 -9.536 -0.771 1.00 90.44 169 PRO A C 1
ATOM 1319 O O . PRO A 1 169 ? 4.957 -8.387 -0.707 1.00 90.44 169 PRO A O 1
ATOM 1322 N N . VAL A 1 170 ? 4.831 -10.472 0.125 1.00 87.62 170 VAL A N 1
ATOM 1323 C CA . VAL A 1 170 ? 5.815 -10.280 1.194 1.00 87.62 170 VAL A CA 1
ATOM 1324 C C . VAL A 1 170 ? 6.776 -11.460 1.151 1.00 87.62 170 VAL A C 1
ATOM 1326 O O . VAL A 1 170 ? 6.408 -12.597 1.436 1.00 87.62 170 VAL A O 1
ATOM 1329 N N . ALA A 1 171 ? 8.016 -11.190 0.760 1.00 86.62 171 ALA A N 1
ATOM 1330 C CA . ALA A 1 171 ? 9.093 -12.174 0.709 1.00 86.62 171 ALA A CA 1
ATOM 1331 C C . ALA A 1 171 ? 9.618 -12.432 2.127 1.00 86.62 171 ALA A C 1
ATOM 1333 O O . ALA A 1 171 ? 10.598 -11.820 2.536 1.00 86.62 171 ALA A O 1
ATOM 1334 N N . LEU A 1 172 ? 8.931 -13.287 2.889 1.00 82.81 172 LEU A N 1
ATOM 1335 C CA . LEU A 1 172 ? 9.190 -13.509 4.319 1.00 82.81 172 LEU A CA 1
ATOM 1336 C C . LEU A 1 172 ? 10.621 -13.968 4.633 1.00 82.81 172 LEU A C 1
ATOM 1338 O O . LEU A 1 172 ? 11.132 -13.615 5.687 1.00 82.81 172 LEU A O 1
ATOM 1342 N N . ASP A 1 173 ? 11.293 -14.674 3.720 1.00 83.19 173 ASP A N 1
ATOM 1343 C CA . ASP A 1 173 ? 12.683 -15.124 3.910 1.00 83.19 173 ASP A CA 1
ATOM 1344 C C . ASP A 1 173 ? 13.673 -13.958 4.074 1.00 83.19 173 ASP A C 1
ATOM 1346 O O . ASP A 1 173 ? 14.731 -14.099 4.686 1.00 83.19 173 ASP A O 1
ATOM 1350 N N . GLU A 1 174 ? 13.312 -12.778 3.566 1.00 81.94 174 GLU A N 1
ATOM 1351 C CA . GLU A 1 174 ? 14.090 -11.555 3.738 1.00 81.94 174 GLU A CA 1
ATOM 1352 C C . GLU A 1 174 ? 13.881 -10.897 5.112 1.00 81.94 174 GLU A C 1
ATOM 1354 O O . GLU A 1 174 ? 14.550 -9.908 5.410 1.00 81.94 174 GLU A O 1
ATOM 1359 N N . TRP A 1 175 ? 12.979 -11.414 5.949 1.00 80.31 175 TRP A N 1
ATOM 1360 C CA . TRP A 1 175 ? 12.583 -10.829 7.228 1.00 80.31 175 TRP A CA 1
ATOM 1361 C C . TRP A 1 175 ? 12.786 -11.849 8.345 1.00 80.31 175 TRP A C 1
ATOM 1363 O O . TRP A 1 175 ? 11.973 -12.745 8.570 1.00 80.31 175 TRP A O 1
ATOM 1373 N N . ALA A 1 176 ? 13.897 -11.710 9.058 1.00 71.56 176 ALA A N 1
ATOM 1374 C CA . ALA A 1 176 ? 14.311 -12.626 10.109 1.00 71.56 176 ALA A CA 1
ATOM 1375 C C . ALA A 1 176 ? 14.554 -11.807 11.383 1.00 71.56 176 ALA A C 1
ATOM 1377 O O . ALA A 1 176 ? 15.692 -11.392 11.622 1.00 71.56 176 ALA A O 1
ATOM 1378 N N . PRO A 1 177 ? 13.508 -11.546 12.193 1.00 65.75 177 PRO A N 1
ATOM 1379 C CA . PRO A 1 177 ? 13.624 -10.673 13.352 1.00 65.75 177 PRO A CA 1
ATOM 1380 C C . PRO A 1 177 ? 14.663 -11.238 14.320 1.00 65.75 177 PRO A C 1
ATOM 1382 O O . PRO A 1 177 ? 14.546 -12.369 14.791 1.00 65.75 177 PRO A O 1
ATOM 1385 N N . ARG A 1 178 ? 15.709 -10.452 14.589 1.00 62.69 178 ARG A N 1
ATOM 1386 C CA . ARG A 1 178 ? 16.825 -10.876 15.449 1.00 62.69 178 ARG A CA 1
ATOM 1387 C C . ARG A 1 178 ? 16.635 -10.477 16.907 1.00 62.69 178 ARG A C 1
ATOM 1389 O O . ARG A 1 178 ? 17.156 -11.167 17.775 1.00 62.69 178 ARG A O 1
ATOM 1396 N N . ASP A 1 179 ? 15.903 -9.393 17.158 1.00 64.69 179 ASP A N 1
ATOM 1397 C CA . ASP A 1 179 ? 15.649 -8.881 18.504 1.00 64.69 179 ASP A CA 1
ATOM 1398 C C . ASP A 1 179 ? 14.347 -8.051 18.531 1.00 64.69 179 ASP A C 1
ATOM 1400 O O . ASP A 1 179 ? 14.305 -6.966 17.938 1.00 64.69 179 ASP A O 1
ATOM 1404 N N . PRO A 1 180 ? 13.253 -8.555 19.130 1.00 67.69 180 PRO A N 1
ATOM 1405 C CA . PRO A 1 180 ? 12.008 -7.803 19.228 1.00 67.69 180 PRO A CA 1
ATOM 1406 C C . PRO A 1 180 ? 12.175 -6.579 20.139 1.00 67.69 180 PRO A C 1
ATOM 1408 O O . PRO A 1 180 ? 12.695 -6.669 21.250 1.00 67.69 180 PRO A O 1
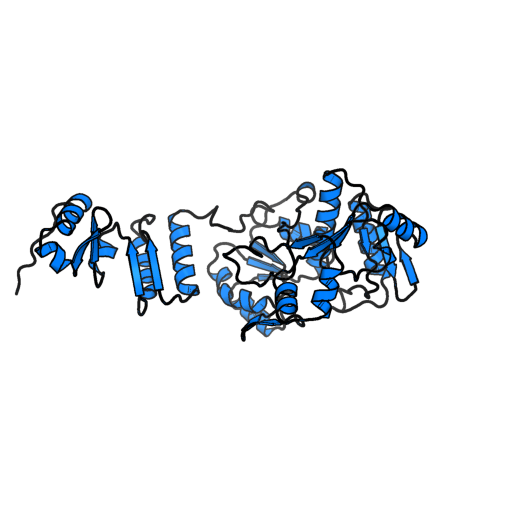ATOM 1411 N N . GLY A 1 181 ? 11.707 -5.417 19.681 1.00 73.81 181 GLY A N 1
ATOM 1412 C CA . GLY A 1 181 ? 11.768 -4.184 20.467 1.00 73.81 181 GLY A CA 1
ATOM 1413 C C . GLY A 1 181 ? 10.647 -4.072 21.502 1.00 73.81 181 GLY A C 1
ATOM 1414 O O . GLY A 1 181 ? 9.810 -4.950 21.666 1.00 73.81 181 GLY A O 1
ATOM 1415 N N . THR A 1 182 ? 10.593 -2.950 22.216 1.00 79.81 182 THR A N 1
ATOM 1416 C CA . THR A 1 182 ? 9.560 -2.692 23.240 1.00 79.81 182 THR A CA 1
ATOM 1417 C C . THR A 1 182 ? 8.491 -1.693 22.792 1.00 79.81 182 THR A C 1
ATOM 1419 O O . THR A 1 182 ? 7.595 -1.368 23.570 1.00 79.81 182 THR A O 1
ATOM 1422 N N . ALA A 1 183 ? 8.569 -1.197 21.553 1.00 83.38 183 ALA A N 1
ATOM 1423 C CA . ALA A 1 183 ? 7.685 -0.172 21.006 1.00 83.38 183 ALA A CA 1
ATOM 1424 C C . ALA A 1 183 ? 7.011 -0.643 19.712 1.00 83.38 183 ALA A C 1
ATOM 1426 O O . ALA A 1 183 ? 7.624 -1.335 18.900 1.00 83.38 183 ALA A O 1
ATOM 1427 N N . TYR A 1 184 ? 5.766 -0.219 19.490 1.00 82.75 184 TYR A N 1
ATOM 1428 C CA . TYR A 1 184 ? 5.129 -0.314 18.179 1.00 82.75 184 TYR A CA 1
ATOM 1429 C C . TYR A 1 184 ? 5.770 0.699 17.241 1.00 82.75 184 TYR A C 1
ATOM 1431 O O . TYR A 1 184 ? 5.760 1.892 17.527 1.00 82.75 184 TYR A O 1
ATOM 1439 N N . ARG A 1 185 ? 6.316 0.227 16.124 1.00 83.50 185 ARG A N 1
ATOM 1440 C CA . ARG A 1 185 ? 7.044 1.031 15.145 1.00 83.50 185 ARG A CA 1
ATOM 1441 C C . ARG A 1 185 ? 6.297 1.071 13.831 1.00 83.50 185 ARG A C 1
ATOM 1443 O O . ARG A 1 185 ? 5.876 0.041 13.315 1.00 83.50 185 ARG A O 1
ATOM 1450 N N . THR A 1 186 ? 6.154 2.260 13.272 1.00 82.88 186 THR A N 1
ATOM 1451 C CA . THR A 1 186 ? 5.610 2.428 11.927 1.00 82.88 186 THR A CA 1
ATOM 1452 C C . THR A 1 186 ? 6.287 3.592 11.219 1.00 82.88 186 THR A C 1
ATOM 1454 O O . THR A 1 186 ? 6.880 4.467 11.852 1.00 82.88 186 THR A O 1
ATOM 1457 N N . ILE A 1 187 ? 6.228 3.576 9.892 1.00 86.19 187 ILE A N 1
ATOM 1458 C CA . ILE A 1 187 ? 6.798 4.598 9.022 1.00 86.19 187 ILE A CA 1
ATOM 1459 C C . ILE A 1 187 ? 5.643 5.205 8.237 1.00 86.19 187 ILE A C 1
ATOM 1461 O O . ILE A 1 187 ? 4.861 4.484 7.614 1.00 86.19 187 ILE A O 1
ATOM 1465 N N . ALA A 1 188 ? 5.530 6.529 8.246 1.00 85.56 188 ALA A N 1
ATOM 1466 C CA . ALA A 1 188 ? 4.502 7.212 7.478 1.00 85.56 188 ALA A CA 1
ATOM 1467 C C . ALA A 1 188 ? 4.981 8.564 6.957 1.00 85.56 188 ALA A C 1
ATOM 1469 O O . ALA A 1 188 ? 5.985 9.125 7.389 1.00 85.56 188 ALA A O 1
ATOM 1470 N N . THR A 1 189 ? 4.204 9.093 6.022 1.00 84.12 189 THR A N 1
ATOM 1471 C CA . THR A 1 189 ? 4.290 10.488 5.593 1.00 84.12 189 THR A CA 1
ATOM 1472 C C . THR A 1 189 ? 3.128 11.219 6.244 1.00 84.12 189 THR A C 1
ATOM 1474 O O . THR A 1 189 ? 2.036 10.657 6.287 1.00 84.12 189 THR A O 1
ATOM 1477 N N . TRP A 1 190 ? 3.332 12.433 6.752 1.00 86.12 190 TRP A N 1
ATOM 1478 C CA . TRP A 1 190 ? 2.244 13.196 7.367 1.00 86.12 190 TRP A CA 1
ATOM 1479 C C . TRP A 1 190 ? 1.281 13.726 6.301 1.00 86.12 190 TRP A C 1
ATOM 1481 O O . TRP A 1 190 ? 0.114 13.335 6.225 1.00 86.12 190 TRP A O 1
ATOM 1491 N N . GLU A 1 191 ? 1.809 14.557 5.407 1.00 83.62 191 GLU A N 1
ATOM 1492 C CA . GLU A 1 191 ? 1.065 15.164 4.317 1.00 83.62 191 GLU A CA 1
ATOM 1493 C C . GLU A 1 191 ? 1.597 14.724 2.964 1.00 83.62 191 GLU A C 1
ATOM 1495 O O . GLU A 1 191 ? 2.796 14.767 2.702 1.00 83.62 191 GLU A O 1
ATOM 1500 N N . ASN A 1 192 ? 0.665 14.376 2.085 1.00 79.94 192 ASN A N 1
ATOM 1501 C CA . ASN A 1 192 ? 0.909 14.229 0.661 1.00 79.94 192 ASN A CA 1
ATOM 1502 C C . ASN A 1 192 ? 0.095 15.310 -0.075 1.00 79.94 192 ASN A C 1
ATOM 1504 O O . ASN A 1 192 ? -0.914 15.800 0.439 1.00 79.94 192 ASN A O 1
ATOM 1508 N N . LYS A 1 193 ? 0.547 15.719 -1.265 1.00 74.44 193 LYS A N 1
ATOM 1509 C CA . LYS A 1 193 ? -0.101 16.760 -2.081 1.00 74.44 193 LYS A CA 1
ATOM 1510 C C . LYS A 1 193 ? -0.286 16.275 -3.515 1.00 74.44 193 LYS A C 1
ATOM 1512 O O . LYS A 1 193 ? 0.492 15.462 -3.998 1.00 74.44 193 LYS A O 1
ATOM 1517 N N . GLY A 1 194 ? -1.284 16.820 -4.211 1.00 72.69 194 GLY A N 1
ATOM 1518 C CA . GLY A 1 194 ? -1.378 16.729 -5.675 1.00 72.69 194 GLY A CA 1
ATOM 1519 C C . GLY A 1 194 ? -2.254 15.612 -6.249 1.00 72.69 194 GLY A C 1
ATOM 1520 O O . GLY A 1 194 ? -2.340 15.509 -7.466 1.00 72.69 194 GLY A O 1
ATOM 1521 N N . LYS A 1 195 ? -2.937 14.813 -5.418 1.00 81.44 195 LYS A N 1
ATOM 1522 C CA . LYS A 1 195 ? -3.857 13.754 -5.884 1.00 81.44 195 LYS A CA 1
ATOM 1523 C C . LYS A 1 195 ? -5.232 13.781 -5.199 1.00 81.44 195 LYS A C 1
ATOM 1525 O O . LYS A 1 195 ? -5.874 12.746 -5.061 1.00 81.44 195 LYS A O 1
ATOM 1530 N N . ASN A 1 196 ? -5.695 14.948 -4.751 1.00 87.00 196 ASN A N 1
ATOM 1531 C CA . ASN A 1 196 ? -7.071 15.058 -4.260 1.00 87.00 196 ASN A CA 1
ATOM 1532 C C . ASN A 1 196 ? -8.046 14.849 -5.423 1.00 87.00 196 ASN A C 1
ATOM 1534 O O . ASN A 1 196 ? -7.797 15.343 -6.524 1.00 87.00 196 ASN A O 1
ATOM 1538 N N . VAL A 1 197 ? -9.147 14.144 -5.174 1.00 87.25 197 VAL A N 1
ATOM 1539 C CA . VAL A 1 197 ? -10.180 13.891 -6.181 1.00 87.25 197 VAL A CA 1
ATOM 1540 C C . VAL A 1 197 ? -11.538 14.292 -5.635 1.00 87.25 197 VAL A C 1
ATOM 1542 O O . VAL A 1 197 ? -11.928 13.875 -4.550 1.00 87.25 197 VAL A O 1
ATOM 1545 N N . GLU A 1 198 ? -12.263 15.091 -6.407 1.00 89.00 198 GLU A N 1
ATOM 1546 C CA . GLU A 1 198 ? -13.669 15.390 -6.156 1.00 89.00 198 GLU A CA 1
ATOM 1547 C C . GLU A 1 198 ? -14.531 14.285 -6.757 1.00 89.00 198 GLU A C 1
ATOM 1549 O O . GLU A 1 198 ? -14.418 13.984 -7.947 1.00 89.00 198 GLU A O 1
ATOM 1554 N N . PHE A 1 199 ? -15.415 13.687 -5.967 1.00 85.75 199 PHE A N 1
ATOM 1555 C CA . PHE A 1 199 ? -16.351 12.689 -6.468 1.00 85.75 199 PHE A CA 1
ATOM 1556 C C . PHE A 1 199 ? -17.690 12.796 -5.743 1.00 85.75 199 PHE A C 1
ATOM 1558 O O . PHE A 1 199 ? -17.757 12.729 -4.520 1.00 85.75 199 PHE A O 1
ATOM 1565 N N . ARG A 1 200 ? -18.779 12.968 -6.508 1.00 86.75 200 ARG A N 1
ATOM 1566 C CA . ARG A 1 200 ? -20.157 13.125 -5.991 1.00 86.75 200 ARG A CA 1
ATOM 1567 C C . ARG A 1 200 ? -20.323 14.228 -4.928 1.00 86.75 200 ARG A C 1
ATOM 1569 O O . ARG A 1 200 ? -21.178 14.114 -4.058 1.00 86.75 200 ARG A O 1
ATOM 1576 N N . GLY A 1 201 ? -19.551 15.309 -5.039 1.00 85.44 201 GLY A N 1
ATOM 1577 C CA . GLY A 1 201 ? -19.601 16.443 -4.109 1.00 85.44 201 GLY A CA 1
ATOM 1578 C C . GLY A 1 201 ? -18.770 16.264 -2.835 1.00 85.44 201 GLY A C 1
ATOM 1579 O O . GLY A 1 201 ? -18.837 17.128 -1.969 1.00 85.44 201 GLY A O 1
ATOM 1580 N N . GLU A 1 202 ? -17.997 15.180 -2.735 1.00 86.12 202 GLU A N 1
ATOM 1581 C CA . GLU A 1 202 ? -17.059 14.917 -1.643 1.00 86.12 202 GLU A CA 1
ATOM 1582 C C . GLU A 1 202 ? -15.610 15.007 -2.140 1.00 86.12 202 GLU A C 1
ATOM 1584 O O . GLU A 1 202 ? -15.267 14.461 -3.196 1.00 86.12 202 GLU A O 1
ATOM 1589 N N . THR A 1 203 ? -14.742 15.627 -1.337 1.00 87.00 203 THR A N 1
ATOM 1590 C CA . THR A 1 203 ? -13.301 15.696 -1.601 1.00 87.00 203 THR A CA 1
ATOM 1591 C C . THR A 1 203 ? -12.581 14.518 -0.951 1.00 87.00 203 THR A C 1
ATOM 1593 O O . THR A 1 203 ? -12.415 14.456 0.270 1.00 87.00 203 THR A O 1
ATOM 1596 N N . TYR A 1 204 ? -12.037 13.621 -1.765 1.00 85.50 204 TYR A N 1
ATOM 1597 C CA . TYR A 1 204 ? -11.137 12.567 -1.316 1.00 85.50 204 TYR A CA 1
ATOM 1598 C C . TYR A 1 204 ? -9.710 13.103 -1.300 1.00 85.50 204 TYR A C 1
ATOM 1600 O O . TYR A 1 204 ? -9.101 13.342 -2.344 1.00 85.50 204 TYR A O 1
ATOM 1608 N N . GLN A 1 205 ? -9.181 13.333 -0.099 1.00 85.50 205 GLN A N 1
ATOM 1609 C CA . GLN A 1 205 ? -7.853 13.912 0.069 1.00 85.50 205 GLN A CA 1
ATOM 1610 C C . GLN A 1 205 ? -6.760 12.843 0.039 1.00 85.50 205 GLN A C 1
ATOM 1612 O O . GLN A 1 205 ? -6.799 11.875 0.799 1.00 85.50 205 GLN A O 1
ATOM 1617 N N . TRP A 1 206 ? -5.734 13.052 -0.785 1.00 85.62 206 TRP A N 1
ATOM 1618 C CA . TRP A 1 206 ? -4.554 12.192 -0.828 1.00 85.62 206 TRP A CA 1
ATOM 1619 C C . TRP A 1 206 ? -3.534 12.662 0.202 1.00 85.62 206 TRP A C 1
ATOM 1621 O O . TRP A 1 206 ? -2.515 13.260 -0.128 1.00 85.62 206 TRP A O 1
ATOM 1631 N N . THR A 1 207 ? -3.855 12.448 1.475 1.00 85.31 207 THR A N 1
ATOM 1632 C CA . THR A 1 207 ? -3.039 12.864 2.617 1.00 85.31 207 THR A CA 1
ATOM 1633 C C . THR A 1 207 ? -3.323 11.971 3.825 1.00 85.31 207 THR A C 1
ATOM 1635 O O . THR A 1 207 ? -4.432 11.459 3.978 1.00 85.31 207 THR A O 1
ATOM 1638 N N . LYS A 1 208 ? -2.326 11.741 4.685 1.00 83.06 208 LYS A N 1
ATOM 1639 C CA . LYS A 1 208 ? -2.449 10.792 5.807 1.00 83.06 208 LYS A CA 1
ATOM 1640 C C . LYS A 1 208 ? -2.812 11.483 7.121 1.00 83.06 208 LYS A C 1
ATOM 1642 O O . LYS A 1 208 ? -3.471 10.859 7.953 1.00 83.06 208 LYS A O 1
ATOM 1647 N N . HIS A 1 209 ? -2.449 12.758 7.294 1.00 86.25 209 HIS A N 1
ATOM 1648 C CA . HIS A 1 209 ? -2.641 13.500 8.544 1.00 86.25 209 HIS A CA 1
ATOM 1649 C C . HIS A 1 209 ? -4.094 13.492 9.033 1.00 86.25 209 HIS A C 1
ATOM 1651 O O . HIS A 1 209 ? -4.325 13.276 10.216 1.00 86.25 209 HIS A O 1
ATOM 1657 N N . LEU A 1 210 ? -5.083 13.613 8.138 1.00 85.75 210 LEU A N 1
ATOM 1658 C CA . LEU A 1 210 ? -6.500 13.554 8.516 1.00 85.75 210 LEU A CA 1
ATOM 1659 C C . LEU A 1 210 ? -6.871 12.265 9.257 1.00 85.75 210 LEU A C 1
ATOM 1661 O O . LEU A 1 210 ? -7.707 12.291 10.156 1.00 85.75 210 LEU A O 1
ATOM 1665 N N . ASN A 1 211 ? -6.258 11.138 8.890 1.00 81.25 211 ASN A N 1
ATOM 1666 C CA . ASN A 1 211 ? -6.484 9.872 9.578 1.00 81.25 211 ASN A CA 1
ATOM 1667 C C . ASN A 1 211 ? -5.695 9.799 10.888 1.00 81.25 211 ASN A C 1
ATOM 1669 O O . ASN A 1 211 ? -6.239 9.313 11.875 1.00 81.25 211 ASN A O 1
ATOM 1673 N N . PHE A 1 212 ? -4.470 10.331 10.932 1.00 82.31 212 PHE A N 1
ATOM 1674 C CA . PHE A 1 212 ? -3.701 10.432 12.177 1.00 82.31 212 PHE A CA 1
ATOM 1675 C C . PHE A 1 212 ? -4.405 11.289 13.232 1.00 82.31 212 PHE A C 1
ATOM 1677 O O . PHE A 1 212 ? -4.465 10.883 14.387 1.00 82.31 212 PHE A O 1
ATOM 1684 N N . LEU A 1 213 ? -5.009 12.415 12.840 1.00 84.62 213 LEU A N 1
ATOM 1685 C CA . LEU A 1 213 ? -5.763 13.287 13.746 1.00 84.62 213 LEU A CA 1
ATOM 1686 C C . LEU A 1 213 ? -6.923 12.547 14.435 1.00 84.62 213 LEU A C 1
ATOM 1688 O O . LEU A 1 213 ? -7.183 12.766 15.612 1.00 84.62 213 LEU A O 1
ATOM 1692 N N . ARG A 1 214 ? -7.579 11.607 13.741 1.00 82.00 214 ARG A N 1
ATOM 1693 C CA . ARG A 1 214 ? -8.658 10.778 14.318 1.00 82.00 214 ARG A CA 1
ATOM 1694 C C . ARG A 1 214 ? -8.168 9.796 15.380 1.00 82.00 214 ARG A C 1
ATOM 1696 O O . ARG A 1 214 ? -8.966 9.308 16.171 1.00 82.00 214 ARG A O 1
ATOM 1703 N N . MET A 1 215 ? -6.879 9.475 15.367 1.00 81.56 215 MET A N 1
ATOM 1704 C CA . MET A 1 215 ? -6.238 8.542 16.292 1.00 81.56 215 MET A CA 1
ATOM 1705 C C . MET A 1 215 ? -5.147 9.220 17.127 1.00 81.56 215 MET A C 1
ATOM 1707 O O . MET A 1 215 ? -4.275 8.539 17.663 1.00 81.56 215 MET A O 1
ATOM 1711 N N . ILE A 1 216 ? -5.181 10.551 17.242 1.00 85.50 216 ILE A N 1
ATOM 1712 C CA . ILE A 1 216 ? -4.077 11.318 17.817 1.00 85.50 216 ILE A CA 1
ATOM 1713 C C . ILE A 1 216 ? -3.815 10.944 19.281 1.00 85.50 216 ILE A C 1
ATOM 1715 O O . ILE A 1 216 ? -2.660 10.810 19.658 1.00 85.50 216 ILE A O 1
ATOM 1719 N N . ASP A 1 217 ? -4.849 10.650 20.073 1.00 85.19 217 ASP A N 1
ATOM 1720 C CA . ASP A 1 217 ? -4.717 10.245 21.482 1.00 85.19 217 ASP A CA 1
ATOM 1721 C C . ASP A 1 217 ? -4.377 8.760 21.702 1.00 85.19 217 ASP A C 1
ATOM 1723 O O . ASP A 1 217 ? -4.178 8.342 22.846 1.00 85.19 217 ASP A O 1
ATOM 1727 N N . VAL A 1 218 ? -4.298 7.936 20.649 1.00 80.56 218 VAL A N 1
ATOM 1728 C CA . VAL A 1 218 ? -4.061 6.488 20.801 1.00 80.56 218 VAL A CA 1
ATOM 1729 C C . VAL A 1 218 ? -2.780 6.181 21.591 1.00 80.56 218 VAL A C 1
ATOM 1731 O O . VAL A 1 218 ? -2.856 5.367 22.513 1.00 80.56 218 VAL A O 1
ATOM 1734 N N . PRO A 1 219 ? -1.619 6.817 21.334 1.00 84.31 219 PRO A N 1
ATOM 1735 C CA . PRO A 1 219 ? -0.401 6.507 22.082 1.00 84.31 219 PRO A CA 1
ATOM 1736 C C . PRO A 1 219 ? -0.479 6.816 23.579 1.00 84.31 219 PRO A C 1
ATOM 1738 O O . PRO A 1 219 ? 0.115 6.089 24.368 1.00 84.31 219 PRO A O 1
ATOM 1741 N N . ARG A 1 220 ? -1.234 7.844 23.995 1.00 83.94 220 ARG A N 1
ATOM 1742 C CA . ARG A 1 220 ? -1.477 8.139 25.423 1.00 83.94 220 ARG A CA 1
ATOM 1743 C C . ARG A 1 220 ? -2.245 7.030 26.131 1.00 83.94 220 ARG A C 1
ATOM 1745 O O . ARG A 1 220 ? -2.064 6.820 27.327 1.00 83.94 220 ARG A O 1
ATOM 1752 N N . GLN A 1 221 ? -3.137 6.365 25.405 1.00 78.69 221 GLN A N 1
ATOM 1753 C CA . GLN A 1 221 ? -3.998 5.307 25.931 1.00 78.69 221 GLN A CA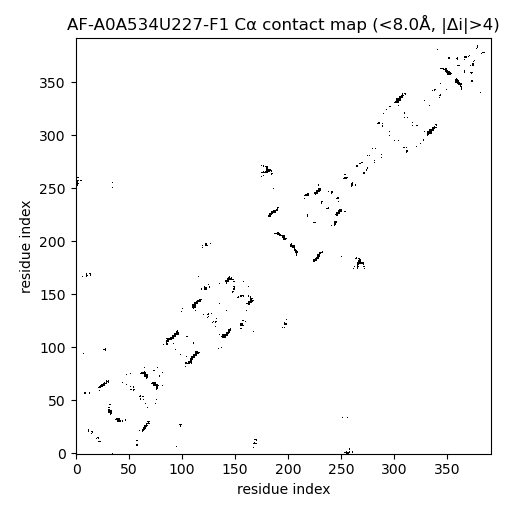 1
ATOM 1754 C C . GLN A 1 221 ? -3.353 3.919 25.796 1.00 78.69 221 GLN A C 1
ATOM 1756 O O . GLN A 1 221 ? -3.769 2.964 26.456 1.00 78.69 221 GLN A O 1
ATOM 1761 N N . ALA A 1 222 ? -2.332 3.793 24.947 1.00 72.69 222 ALA A N 1
ATOM 1762 C CA . ALA A 1 222 ? -1.615 2.553 24.718 1.00 72.69 222 ALA A CA 1
ATOM 1763 C C . ALA A 1 222 ? -0.684 2.214 25.894 1.00 72.69 222 ALA A C 1
ATOM 1765 O O . ALA A 1 222 ? 0.049 3.051 26.413 1.00 72.69 222 ALA A O 1
ATOM 1766 N N . ARG A 1 223 ? -0.651 0.932 26.279 1.00 74.69 223 ARG A N 1
ATOM 1767 C CA . ARG A 1 223 ? 0.320 0.412 27.265 1.00 74.69 223 ARG A CA 1
ATOM 1768 C C . ARG A 1 223 ? 1.740 0.300 26.705 1.00 74.69 223 ARG A C 1
ATOM 1770 O O . ARG A 1 223 ? 2.689 0.121 27.461 1.00 74.69 223 ARG A O 1
ATOM 1777 N N . THR A 1 224 ? 1.871 0.361 25.385 1.00 74.88 224 THR A N 1
ATOM 1778 C CA . THR A 1 224 ? 3.125 0.205 24.655 1.00 74.88 224 THR A CA 1
ATOM 1779 C C . THR A 1 224 ? 3.415 1.496 23.910 1.00 74.88 224 THR A C 1
ATOM 1781 O O . THR A 1 224 ? 2.527 2.055 23.268 1.00 74.88 224 THR A O 1
ATOM 1784 N N . ARG A 1 225 ? 4.666 1.955 23.976 1.00 84.75 225 ARG A N 1
ATOM 1785 C CA . ARG A 1 225 ? 5.126 3.148 23.260 1.00 84.75 225 ARG A CA 1
ATOM 1786 C C . ARG A 1 225 ? 4.885 2.998 21.756 1.00 84.75 225 ARG A C 1
ATOM 1788 O O . ARG A 1 225 ? 5.152 1.931 21.205 1.00 84.75 225 ARG A O 1
ATOM 1795 N N . VAL A 1 226 ? 4.449 4.074 21.103 1.00 85.31 226 VAL A N 1
ATOM 1796 C CA . VAL A 1 226 ? 4.319 4.150 19.641 1.00 85.31 226 VAL A CA 1
ATOM 1797 C C . VAL A 1 226 ? 5.408 5.069 19.084 1.00 85.31 226 VAL A C 1
ATOM 1799 O O . VAL A 1 226 ? 5.462 6.257 19.408 1.00 85.31 226 VAL A O 1
ATOM 1802 N N . GLU A 1 227 ? 6.286 4.503 18.263 1.00 89.94 227 GLU A N 1
ATOM 1803 C CA . GLU A 1 227 ? 7.358 5.178 17.536 1.00 89.94 227 GLU A CA 1
ATOM 1804 C C . GLU A 1 227 ? 6.956 5.339 16.066 1.00 89.94 227 GLU A C 1
ATOM 1806 O O . GLU A 1 227 ? 6.751 4.366 15.338 1.00 89.94 227 GLU A O 1
ATOM 1811 N N . LEU A 1 228 ? 6.840 6.588 15.628 1.00 89.56 228 LEU A N 1
ATOM 1812 C CA . LEU A 1 228 ? 6.434 6.963 14.284 1.00 89.56 228 LEU A CA 1
ATOM 1813 C C . LEU A 1 228 ? 7.614 7.622 13.568 1.00 89.56 228 LEU A C 1
ATOM 1815 O O . LEU A 1 228 ? 7.986 8.758 13.859 1.00 89.56 228 LEU A O 1
ATOM 1819 N N . ALA A 1 229 ? 8.205 6.894 12.625 1.00 90.94 229 ALA A N 1
ATOM 1820 C CA . ALA A 1 229 ? 9.208 7.432 11.721 1.00 90.94 229 ALA A CA 1
ATOM 1821 C C . ALA A 1 229 ? 8.517 8.277 10.648 1.00 90.94 229 ALA A C 1
ATOM 1823 O O . ALA A 1 229 ? 7.895 7.751 9.722 1.00 90.94 229 ALA A O 1
ATOM 1824 N N . MET A 1 230 ? 8.585 9.594 10.814 1.00 89.75 230 MET A N 1
ATOM 1825 C CA . MET A 1 230 ? 7.845 10.551 10.003 1.00 89.75 230 MET A CA 1
ATOM 1826 C C . MET A 1 230 ? 8.469 11.935 10.115 1.00 89.75 230 MET A C 1
ATOM 1828 O O . MET A 1 230 ? 8.921 12.337 11.188 1.00 89.75 230 MET A O 1
ATOM 1832 N N . ASP A 1 231 ? 8.452 12.671 9.008 1.00 85.88 231 ASP A N 1
ATOM 1833 C CA . ASP A 1 231 ? 8.840 14.075 8.991 1.00 85.88 231 ASP A CA 1
ATOM 1834 C C . ASP A 1 231 ? 7.578 14.936 9.187 1.00 85.88 231 ASP A C 1
ATOM 1836 O O . ASP A 1 231 ? 6.677 14.883 8.339 1.00 85.88 231 ASP A O 1
ATOM 1840 N N . PRO A 1 232 ? 7.426 15.638 10.328 1.00 79.94 232 PRO A N 1
ATOM 1841 C CA . PRO A 1 232 ? 6.288 16.521 10.553 1.00 79.94 232 PRO A CA 1
ATOM 1842 C C . PRO A 1 232 ? 6.403 17.769 9.671 1.00 79.94 232 PRO A C 1
ATOM 1844 O O . PRO A 1 232 ? 7.502 18.200 9.335 1.00 79.94 232 PRO A O 1
ATOM 1847 N N . LEU A 1 233 ? 5.262 18.381 9.337 1.00 82.25 233 LEU A N 1
ATOM 1848 C CA . LEU A 1 233 ? 5.231 19.584 8.495 1.00 82.25 233 LEU A CA 1
ATOM 1849 C C . LEU A 1 233 ? 6.068 20.730 9.086 1.00 82.25 233 LEU A C 1
ATOM 1851 O O . LEU A 1 233 ? 6.781 21.425 8.366 1.00 82.25 233 LEU A O 1
ATOM 1855 N N . ASP A 1 234 ? 5.961 20.923 10.400 1.00 88.00 234 ASP A N 1
ATOM 1856 C CA . ASP A 1 234 ? 6.663 21.959 11.144 1.00 88.00 234 ASP A CA 1
ATOM 1857 C C . ASP A 1 234 ? 6.831 21.579 12.630 1.00 88.00 234 ASP A C 1
ATOM 1859 O O . ASP A 1 234 ? 6.433 20.502 13.093 1.00 88.00 234 ASP A O 1
ATOM 1863 N N . ALA A 1 235 ? 7.452 22.481 13.394 1.00 90.12 235 ALA A N 1
ATOM 1864 C CA . ALA A 1 235 ? 7.673 22.309 14.827 1.00 90.12 235 ALA A CA 1
ATOM 1865 C C . ALA A 1 235 ? 6.371 22.289 15.652 1.00 90.12 235 ALA A C 1
ATOM 1867 O O . ALA A 1 235 ? 6.352 21.693 16.728 1.00 90.12 235 ALA A O 1
ATOM 1868 N N . GLY A 1 236 ? 5.295 22.912 15.165 1.00 92.25 236 GLY A N 1
ATOM 1869 C CA . GLY A 1 236 ? 3.987 22.906 15.817 1.00 92.25 236 GLY A CA 1
ATOM 1870 C C . GLY A 1 236 ? 3.329 21.533 15.734 1.00 92.25 236 GLY A C 1
ATOM 1871 O O . GLY A 1 236 ? 2.938 20.985 16.761 1.00 92.25 236 GLY A O 1
ATOM 1872 N N . VAL A 1 237 ? 3.304 20.931 14.540 1.00 90.62 237 VAL A N 1
ATOM 1873 C CA . VAL A 1 237 ? 2.805 19.558 14.334 1.00 90.62 237 VAL A CA 1
ATOM 1874 C C . VAL A 1 237 ? 3.592 18.555 15.176 1.00 90.62 237 VAL A C 1
ATOM 1876 O O . VAL A 1 237 ? 3.011 17.664 15.794 1.00 90.62 237 VAL A O 1
ATOM 1879 N N . ARG A 1 238 ? 4.920 18.716 15.247 1.00 92.56 238 ARG A N 1
ATOM 1880 C CA . ARG A 1 238 ? 5.769 17.904 16.128 1.00 92.56 238 ARG A CA 1
ATOM 1881 C C . ARG A 1 238 ? 5.331 18.008 17.587 1.00 92.56 238 ARG A C 1
ATOM 1883 O O . ARG A 1 238 ? 5.101 16.982 18.219 1.00 92.56 238 ARG A O 1
ATOM 1890 N N . ALA A 1 239 ? 5.229 19.231 18.103 1.00 93.12 239 ALA A N 1
ATOM 1891 C CA . ALA A 1 239 ? 4.882 19.470 19.499 1.00 93.12 239 ALA A CA 1
ATOM 1892 C C . ALA A 1 239 ? 3.491 18.920 19.847 1.00 93.12 239 ALA A C 1
ATOM 1894 O O . ALA A 1 239 ? 3.303 18.366 20.931 1.00 93.12 239 ALA A O 1
ATOM 1895 N N . ASP A 1 240 ? 2.531 19.034 18.928 1.00 92.44 240 ASP A N 1
ATOM 1896 C CA . ASP A 1 240 ? 1.182 18.499 19.104 1.00 92.44 240 ASP A CA 1
ATOM 1897 C C . ASP A 1 240 ? 1.185 16.965 19.192 1.00 92.44 240 ASP A C 1
ATOM 1899 O O . ASP A 1 240 ? 0.675 16.392 20.157 1.00 92.44 240 ASP A O 1
ATOM 1903 N N . LEU A 1 241 ? 1.854 16.284 18.257 1.00 91.69 241 LEU A N 1
ATOM 1904 C CA . LEU A 1 241 ? 1.994 14.824 18.278 1.00 91.69 241 LEU A CA 1
ATOM 1905 C C . LEU A 1 241 ? 2.706 14.327 19.544 1.00 91.69 241 LEU A C 1
ATOM 1907 O O . LEU A 1 241 ? 2.229 13.402 20.203 1.00 91.69 241 LEU A O 1
ATOM 1911 N N . GLU A 1 242 ? 3.816 14.958 19.925 1.00 92.88 242 GLU A N 1
ATOM 1912 C CA . GLU A 1 242 ? 4.565 14.602 21.138 1.00 92.88 242 GLU A CA 1
ATOM 1913 C C . GLU A 1 242 ? 3.726 14.821 22.406 1.00 92.88 242 GLU A C 1
ATOM 1915 O O . GLU A 1 242 ? 3.718 13.975 23.304 1.00 92.88 242 GLU A O 1
ATOM 1920 N N . THR A 1 243 ? 2.932 15.896 22.448 1.00 93.75 243 THR A N 1
ATOM 1921 C CA . THR A 1 243 ? 1.968 16.147 23.528 1.00 93.75 243 THR A CA 1
ATOM 1922 C C . THR A 1 243 ? 0.968 14.998 23.636 1.00 93.75 243 THR A C 1
ATOM 1924 O O . THR A 1 243 ? 0.663 14.560 24.748 1.00 93.75 243 THR A O 1
ATOM 1927 N N . HIS A 1 244 ? 0.520 14.451 22.504 1.00 92.69 244 HIS A N 1
ATOM 1928 C CA . HIS A 1 244 ? -0.392 13.309 22.411 1.00 92.69 244 HIS A CA 1
ATOM 1929 C C . HIS A 1 244 ? 0.282 11.928 22.566 1.00 92.69 244 HIS A C 1
ATOM 1931 O O . HIS A 1 244 ? -0.344 10.890 22.351 1.00 92.69 244 HIS A O 1
ATOM 1937 N N . GLY A 1 245 ? 1.539 11.893 23.021 1.00 90.56 245 GLY A N 1
ATOM 1938 C CA . GLY A 1 245 ? 2.257 10.666 23.374 1.00 90.56 245 GLY A CA 1
ATOM 1939 C C . GLY A 1 245 ? 2.937 9.964 22.198 1.00 90.56 245 GLY A C 1
ATOM 1940 O O . GLY A 1 245 ? 3.504 8.884 22.382 1.00 90.56 245 GLY A O 1
ATOM 1941 N N . TRP A 1 246 ? 2.914 10.551 20.998 1.00 91.38 246 TRP A N 1
ATOM 1942 C CA . TRP A 1 246 ? 3.659 10.023 19.859 1.00 91.38 246 TRP A CA 1
ATOM 1943 C C . TRP A 1 246 ? 5.154 10.243 20.063 1.00 91.38 246 TRP A C 1
ATOM 1945 O O . TRP A 1 246 ? 5.603 11.345 20.367 1.00 91.38 246 TRP A O 1
ATOM 1955 N N . THR A 1 247 ? 5.955 9.203 19.842 1.00 92.75 247 THR A N 1
ATOM 1956 C CA . THR A 1 247 ? 7.402 9.376 19.703 1.00 92.75 247 THR A CA 1
ATOM 1957 C C . THR A 1 247 ? 7.747 9.499 18.230 1.00 92.75 247 THR A C 1
ATOM 1959 O O . THR A 1 247 ? 7.651 8.517 17.499 1.00 92.75 247 THR A O 1
ATOM 1962 N N . LEU A 1 248 ? 8.190 10.677 17.798 1.00 93.31 248 LEU A N 1
ATOM 1963 C CA . LEU A 1 248 ? 8.640 10.876 16.423 1.00 93.31 248 LEU A CA 1
ATOM 1964 C C . LEU A 1 248 ? 10.110 10.492 16.251 1.00 93.31 248 LEU A C 1
ATOM 1966 O O . LEU A 1 248 ? 10.966 10.876 17.048 1.00 93.31 248 LEU A O 1
ATOM 1970 N N . VAL A 1 249 ? 10.398 9.768 15.173 1.00 93.25 249 VAL A N 1
ATOM 1971 C CA . VAL A 1 249 ? 11.752 9.377 14.763 1.00 93.25 249 VAL A CA 1
ATOM 1972 C C . VAL A 1 249 ? 12.035 9.968 13.385 1.00 93.25 249 VAL A C 1
ATOM 1974 O O . VAL A 1 249 ? 11.145 10.021 12.540 1.00 93.25 249 VAL A O 1
ATOM 1977 N N . ASP A 1 250 ? 13.267 10.422 13.147 1.00 90.44 250 ASP A N 1
ATOM 1978 C CA . ASP A 1 250 ? 13.675 10.918 11.829 1.00 90.44 250 ASP A CA 1
ATOM 1979 C C . ASP A 1 250 ? 13.594 9.780 10.790 1.00 90.44 250 ASP A C 1
ATOM 1981 O O . ASP A 1 250 ? 14.316 8.784 10.921 1.00 90.44 250 ASP A O 1
ATOM 1985 N N . PRO A 1 251 ? 12.738 9.888 9.757 1.00 89.81 251 PRO A N 1
ATOM 1986 C CA . PRO A 1 251 ? 12.572 8.825 8.776 1.00 89.81 251 PRO A CA 1
ATOM 1987 C C . PRO A 1 251 ? 13.735 8.738 7.785 1.00 89.81 251 PRO A C 1
ATOM 1989 O O . PRO A 1 251 ? 13.844 7.724 7.096 1.00 89.81 251 PRO A O 1
ATOM 1992 N N . ARG A 1 252 ? 14.592 9.763 7.671 1.00 87.81 252 ARG A N 1
ATOM 1993 C CA . ARG A 1 252 ? 15.668 9.824 6.667 1.00 87.81 252 ARG A CA 1
ATOM 1994 C C . ARG A 1 252 ? 16.695 8.698 6.817 1.00 87.81 252 ARG A C 1
ATOM 1996 O O . ARG A 1 252 ? 16.866 7.971 5.840 1.00 87.81 252 ARG A O 1
ATOM 2003 N N . PRO A 1 253 ? 17.328 8.470 7.987 1.00 89.94 253 PRO A N 1
ATOM 2004 C CA . PRO A 1 253 ? 18.266 7.355 8.148 1.00 89.94 253 PRO A CA 1
ATOM 2005 C C . PRO A 1 253 ? 17.593 5.988 7.964 1.00 89.94 253 PRO A C 1
ATOM 2007 O O . PRO A 1 253 ? 18.211 5.071 7.438 1.00 89.94 253 PRO A O 1
ATOM 2010 N N . ILE A 1 254 ? 16.318 5.863 8.344 1.00 90.38 254 ILE A N 1
ATOM 2011 C CA . ILE A 1 254 ? 15.540 4.623 8.206 1.00 90.38 254 ILE A CA 1
ATOM 2012 C C . ILE A 1 254 ? 15.211 4.346 6.734 1.00 90.38 254 ILE A C 1
ATOM 2014 O O . ILE A 1 254 ? 15.269 3.212 6.278 1.00 90.38 254 ILE A O 1
ATOM 2018 N N . SER A 1 255 ? 14.863 5.383 5.973 1.00 88.06 255 SER A N 1
ATOM 2019 C CA . SER A 1 255 ? 14.377 5.264 4.593 1.00 88.06 255 SER A CA 1
ATOM 2020 C C . SER A 1 255 ? 15.475 5.343 3.533 1.00 88.06 255 SER A C 1
ATOM 2022 O O . SER A 1 255 ? 15.164 5.182 2.346 1.00 88.06 255 SER A O 1
ATOM 2024 N N . ALA A 1 256 ? 16.713 5.636 3.936 1.00 86.19 256 ALA A N 1
ATOM 2025 C CA . ALA A 1 256 ? 17.874 5.734 3.055 1.00 86.19 256 ALA A CA 1
ATOM 2026 C C . ALA A 1 256 ? 18.358 4.364 2.560 1.00 86.19 256 ALA A C 1
ATOM 2028 O O . ALA A 1 256 ? 18.916 4.274 1.471 1.00 86.19 256 ALA A O 1
ATOM 2029 N N . ASP A 1 257 ? 18.119 3.305 3.333 1.00 87.38 257 ASP A N 1
ATOM 2030 C CA . ASP A 1 257 ? 18.630 1.965 3.062 1.00 87.38 257 ASP A CA 1
ATOM 2031 C C . ASP A 1 257 ? 17.581 0.883 3.377 1.00 87.38 257 ASP A C 1
ATOM 2033 O O . ASP A 1 257 ? 16.757 1.036 4.280 1.00 87.38 257 ASP A O 1
ATOM 2037 N N . VAL A 1 258 ? 17.588 -0.213 2.609 1.00 90.81 258 VAL A N 1
ATOM 2038 C CA . VAL A 1 258 ? 16.611 -1.301 2.777 1.00 90.81 258 VAL A CA 1
ATOM 2039 C C . VAL A 1 258 ? 16.816 -2.084 4.073 1.00 90.81 258 VAL A C 1
ATOM 2041 O O . VAL A 1 258 ? 15.827 -2.544 4.646 1.00 90.81 258 VAL A O 1
ATOM 2044 N N . ASP A 1 259 ? 18.051 -2.206 4.570 1.00 89.81 259 ASP A N 1
ATOM 2045 C CA . ASP A 1 259 ? 18.346 -2.887 5.831 1.00 89.81 259 ASP A CA 1
ATOM 2046 C C . ASP A 1 259 ? 18.020 -2.021 7.038 1.00 89.81 259 ASP A C 1
ATOM 2048 O O . ASP A 1 259 ? 17.453 -2.531 8.003 1.00 89.81 259 ASP A O 1
ATOM 2052 N N . ALA A 1 260 ? 18.292 -0.718 6.971 1.00 90.44 260 ALA A N 1
ATOM 2053 C CA . ALA A 1 260 ? 17.840 0.229 7.987 1.00 90.44 260 ALA A CA 1
ATOM 2054 C C . ALA A 1 260 ? 16.304 0.234 8.105 1.00 90.44 260 ALA A C 1
ATOM 2056 O O . ALA A 1 260 ? 15.765 0.158 9.212 1.00 90.44 260 ALA A O 1
ATOM 2057 N N . TYR A 1 261 ? 15.599 0.245 6.968 1.00 90.62 261 TYR A N 1
ATOM 2058 C CA . TYR A 1 261 ? 14.138 0.159 6.920 1.00 90.62 261 TYR A CA 1
ATOM 2059 C C . TYR A 1 261 ? 13.632 -1.147 7.535 1.00 90.62 261 TYR A C 1
ATOM 2061 O O . TYR A 1 261 ? 12.778 -1.131 8.424 1.00 90.62 261 TYR A O 1
ATOM 2069 N N . ARG A 1 262 ? 14.188 -2.281 7.086 1.00 88.81 262 ARG A N 1
ATOM 2070 C CA . ARG A 1 262 ? 13.846 -3.609 7.605 1.00 88.81 262 ARG A CA 1
ATOM 2071 C C . ARG A 1 262 ? 14.097 -3.688 9.106 1.00 88.81 262 ARG A C 1
ATOM 2073 O O . ARG A 1 262 ? 13.190 -4.062 9.834 1.00 88.81 262 ARG A O 1
ATOM 2080 N N . GLY A 1 263 ? 15.274 -3.282 9.578 1.00 87.75 263 GLY A N 1
ATOM 2081 C CA . GLY A 1 263 ? 15.644 -3.336 10.993 1.00 87.75 263 GLY A CA 1
ATOM 2082 C C . GLY A 1 263 ? 14.753 -2.465 11.881 1.00 87.75 263 GLY A C 1
ATOM 2083 O O . GLY A 1 263 ? 14.422 -2.857 13.000 1.00 87.75 263 GLY A O 1
ATOM 2084 N N . PHE A 1 264 ? 14.299 -1.311 11.380 1.00 87.69 264 PHE A N 1
ATOM 2085 C CA . PHE A 1 264 ? 13.329 -0.488 12.100 1.00 87.69 264 PHE A CA 1
ATOM 2086 C C . PHE A 1 264 ? 11.989 -1.217 12.283 1.00 87.69 264 PHE A C 1
ATOM 2088 O O . PHE A 1 264 ? 11.459 -1.248 13.394 1.00 87.69 264 PHE A O 1
ATOM 2095 N N . VAL A 1 265 ? 11.472 -1.842 11.221 1.00 83.50 265 VAL A N 1
ATOM 2096 C CA . VAL A 1 265 ? 10.207 -2.596 11.249 1.00 83.50 265 VAL A CA 1
ATOM 2097 C C . VAL A 1 265 ? 10.339 -3.911 12.033 1.00 83.50 265 VAL A C 1
ATOM 2099 O O . VAL A 1 265 ? 9.450 -4.257 12.803 1.00 83.50 265 VAL A O 1
ATOM 2102 N N . GLU A 1 266 ? 11.453 -4.635 11.913 1.00 83.25 266 GLU A N 1
ATOM 2103 C CA . GLU A 1 266 ? 11.716 -5.870 12.670 1.00 83.25 266 GLU A CA 1
ATOM 2104 C C . GLU A 1 266 ? 11.814 -5.629 14.180 1.00 83.25 266 GLU A C 1
ATOM 2106 O O . GLU A 1 266 ? 11.539 -6.535 14.962 1.00 83.25 266 GLU A O 1
ATOM 2111 N N . GLY A 1 267 ? 12.133 -4.405 14.602 1.00 79.69 267 GLY A N 1
ATOM 2112 C CA . GLY A 1 267 ? 12.141 -4.017 16.008 1.00 79.69 267 GLY A CA 1
ATOM 2113 C C . GLY A 1 267 ? 10.756 -3.780 16.622 1.00 79.69 267 GLY A C 1
ATOM 2114 O O . GLY A 1 267 ? 10.662 -3.152 17.675 1.00 79.69 267 GLY A O 1
ATOM 2115 N N . LEU A 1 268 ? 9.684 -4.248 15.983 1.00 76.44 268 LEU A N 1
ATOM 2116 C CA . LEU A 1 268 ? 8.370 -4.393 16.607 1.00 76.44 268 LEU A CA 1
ATOM 2117 C C . LEU A 1 268 ? 8.397 -5.435 17.754 1.00 76.44 268 LEU A C 1
ATOM 2119 O O . LEU A 1 268 ? 9.270 -6.307 17.762 1.00 76.44 268 LEU A O 1
ATOM 2123 N N . PRO A 1 269 ? 7.425 -5.421 18.695 1.00 72.44 269 PRO A N 1
ATOM 2124 C CA . PRO A 1 269 ? 7.438 -6.295 19.876 1.00 72.44 269 PRO A CA 1
ATOM 2125 C C . PRO A 1 269 ? 7.449 -7.801 19.609 1.00 72.44 269 PRO A C 1
ATOM 2127 O O . PRO A 1 269 ? 7.846 -8.581 20.468 1.00 72.44 269 PRO A O 1
ATOM 2130 N N . GLN A 1 270 ? 7.000 -8.227 18.433 1.00 69.56 270 GLN A N 1
ATOM 2131 C CA . GLN A 1 270 ? 7.063 -9.610 17.958 1.00 69.56 270 GLN A CA 1
ATOM 2132 C C . GLN A 1 270 ? 7.579 -9.660 16.506 1.00 69.56 270 GLN A C 1
ATOM 2134 O O . GLN A 1 270 ? 7.217 -10.550 15.737 1.00 69.56 270 GLN A O 1
ATOM 2139 N N . GLY A 1 271 ? 8.382 -8.672 16.085 1.00 74.69 271 GLY A N 1
ATOM 2140 C CA . GLY A 1 271 ? 8.803 -8.524 14.689 1.00 74.69 271 GLY A CA 1
ATOM 2141 C C . GLY A 1 271 ? 7.606 -8.475 13.734 1.00 74.69 271 GLY A C 1
ATOM 2142 O O . GLY A 1 271 ? 6.588 -7.856 14.048 1.00 74.69 271 GLY A O 1
ATOM 2143 N N . LEU A 1 272 ? 7.680 -9.180 12.601 1.00 71.56 272 LEU A N 1
ATOM 2144 C CA . LEU A 1 272 ? 6.552 -9.292 11.664 1.00 71.56 272 LEU A CA 1
ATOM 2145 C C . LEU A 1 272 ? 5.336 -10.044 12.223 1.00 71.56 272 LEU A C 1
ATOM 2147 O O . LEU A 1 272 ? 4.232 -9.864 11.719 1.00 71.56 272 LEU A O 1
ATOM 2151 N N . ALA A 1 273 ? 5.512 -10.869 13.259 1.00 68.56 273 ALA A N 1
ATOM 2152 C CA . ALA A 1 273 ? 4.396 -11.549 13.915 1.00 68.56 273 ALA A CA 1
ATOM 2153 C C . ALA A 1 273 ? 3.616 -10.622 14.860 1.00 68.56 273 ALA A C 1
ATOM 2155 O O . ALA A 1 273 ? 2.590 -11.028 15.403 1.00 68.56 273 ALA A O 1
ATOM 2156 N N . THR A 1 274 ? 4.080 -9.379 15.049 1.00 65.62 274 THR A N 1
ATOM 2157 C CA . THR A 1 274 ? 3.365 -8.380 15.843 1.00 65.62 274 THR A CA 1
ATOM 2158 C C . THR A 1 274 ? 1.991 -8.186 15.249 1.00 65.62 274 THR A C 1
ATOM 2160 O O . THR A 1 274 ? 1.849 -7.687 14.136 1.00 65.62 274 THR A O 1
ATOM 2163 N N . ALA A 1 275 ? 0.977 -8.578 16.011 1.00 60.22 275 ALA A N 1
ATOM 2164 C CA . ALA A 1 275 ? -0.396 -8.470 15.577 1.00 60.22 275 ALA A CA 1
ATOM 2165 C C . ALA A 1 275 ? -0.758 -7.004 15.315 1.00 60.22 275 ALA A C 1
ATOM 2167 O O . ALA A 1 275 ? -1.012 -6.224 16.233 1.00 60.22 275 ALA A O 1
ATOM 2168 N N . ILE A 1 276 ? -0.815 -6.642 14.039 1.00 56.50 276 ILE A N 1
ATOM 2169 C CA . ILE A 1 276 ? -1.542 -5.470 13.579 1.00 56.50 276 ILE A CA 1
ATOM 2170 C C . ILE A 1 276 ? -2.992 -5.935 13.524 1.00 56.50 276 ILE A C 1
ATOM 2172 O O . ILE A 1 276 ? -3.342 -6.816 12.742 1.00 56.50 276 ILE A O 1
ATOM 2176 N N . GLY A 1 277 ? -3.808 -5.453 14.455 1.00 50.62 277 GLY A N 1
ATOM 2177 C CA . GLY A 1 277 ? -5.173 -5.935 14.618 1.00 50.62 277 GLY A CA 1
ATOM 2178 C C . GLY A 1 277 ? -6.039 -5.634 13.396 1.00 50.62 277 GLY A C 1
ATOM 2179 O O . GLY A 1 277 ? -6.688 -4.597 13.351 1.00 50.62 277 GLY A O 1
ATOM 2180 N N . GLU A 1 278 ? -6.132 -6.571 12.457 1.00 42.69 278 GLU A N 1
ATOM 2181 C CA . GLU A 1 278 ? -7.266 -6.680 11.544 1.00 42.69 278 GLU A CA 1
ATOM 2182 C C . GLU A 1 278 ? -8.219 -7.779 12.025 1.00 42.69 278 GLU A C 1
ATOM 2184 O O . GLU A 1 278 ? -7.818 -8.808 12.570 1.00 42.69 278 GLU A O 1
ATOM 2189 N N . GLN A 1 279 ? -9.523 -7.520 11.890 1.00 39.56 279 GLN A N 1
ATOM 2190 C CA . GLN A 1 279 ? -10.619 -8.429 12.268 1.00 39.56 279 GLN A CA 1
ATOM 2191 C C . GLN A 1 279 ? -10.632 -8.926 13.730 1.00 39.56 279 GLN A C 1
ATOM 2193 O O . GLN A 1 279 ? -11.399 -9.827 14.086 1.00 39.56 279 GLN A O 1
ATOM 2198 N N . GLY A 1 280 ? -9.853 -8.309 14.617 1.00 45.22 280 GLY A N 1
ATOM 2199 C CA . GLY A 1 280 ? -9.900 -8.565 16.054 1.00 45.22 280 GLY A CA 1
ATOM 2200 C C . GLY A 1 280 ? -9.290 -9.903 16.499 1.00 45.22 280 GLY A C 1
ATOM 2201 O O . GLY A 1 280 ? -9.696 -10.435 17.531 1.00 45.22 280 GLY A O 1
ATOM 2202 N N . ALA A 1 281 ? -8.342 -10.467 15.747 1.00 47.53 281 ALA A N 1
ATOM 2203 C CA . ALA A 1 281 ? -7.769 -11.789 16.033 1.00 47.53 281 ALA A CA 1
ATOM 2204 C C . ALA A 1 281 ? -7.040 -11.912 17.393 1.00 47.53 281 ALA A C 1
ATOM 2206 O O . ALA A 1 281 ? -6.870 -13.022 17.887 1.00 47.53 281 ALA A O 1
ATOM 2207 N N . THR A 1 282 ? -6.650 -10.802 18.026 1.00 48.69 282 THR A N 1
ATOM 2208 C CA . THR A 1 282 ? -5.955 -10.784 19.330 1.00 48.69 282 THR A CA 1
ATOM 2209 C C . THR A 1 282 ? -6.782 -10.213 20.474 1.00 48.69 282 THR A C 1
ATOM 2211 O O . THR A 1 282 ? -6.254 -9.957 21.552 1.00 48.69 282 THR A O 1
ATOM 2214 N N . VAL A 1 283 ? -8.072 -9.996 20.242 1.00 48.34 283 VAL A N 1
ATOM 2215 C CA . VAL A 1 283 ? -8.926 -9.248 21.155 1.00 48.34 283 VAL A CA 1
ATOM 2216 C C . VAL A 1 283 ? -9.871 -10.243 21.807 1.00 48.34 283 VAL A C 1
ATOM 2218 O O . VA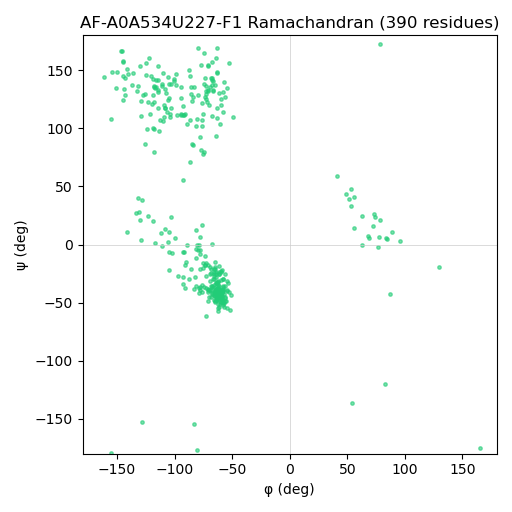L A 1 283 ? -10.620 -10.937 21.111 1.00 48.34 283 VAL A O 1
ATOM 2221 N N . SER A 1 284 ? -9.808 -10.344 23.135 1.00 59.97 284 SER A N 1
ATOM 2222 C CA . SER A 1 284 ? -10.776 -11.125 23.904 1.00 59.97 284 SER A CA 1
ATOM 2223 C C . SER A 1 284 ? -12.194 -10.692 23.535 1.00 59.97 284 SER A C 1
ATOM 2225 O O . SER A 1 284 ? -12.425 -9.571 23.073 1.00 59.97 284 SER A O 1
ATOM 2227 N N . GLU A 1 285 ? -13.166 -11.573 23.732 1.00 57.56 285 GLU A N 1
ATOM 2228 C CA . GLU A 1 285 ? -14.560 -11.309 23.370 1.00 57.56 285 GLU A CA 1
ATOM 2229 C C . GLU A 1 285 ? -15.075 -9.982 23.970 1.00 57.56 285 GLU A C 1
ATOM 2231 O O . GLU A 1 285 ? -15.662 -9.161 23.262 1.00 57.56 285 GLU A O 1
ATOM 2236 N N . GLY A 1 286 ? -14.716 -9.690 25.226 1.00 62.50 286 GLY A N 1
ATOM 2237 C CA . GLY A 1 286 ? -15.045 -8.426 25.889 1.00 62.50 286 GLY A CA 1
ATOM 2238 C C . GLY A 1 286 ? -14.321 -7.201 25.313 1.00 62.50 286 GLY A C 1
ATOM 2239 O O . GLY A 1 286 ? -14.899 -6.118 25.225 1.00 62.50 286 GLY A O 1
ATOM 2240 N N . GLU A 1 287 ? -13.071 -7.329 24.867 1.00 56.69 287 GLU A N 1
ATOM 2241 C CA . GLU A 1 287 ? -12.373 -6.229 24.192 1.00 56.69 287 GLU A CA 1
ATOM 2242 C C . GLU A 1 287 ? -12.919 -5.986 22.777 1.00 56.69 287 GLU A C 1
ATOM 2244 O O . GLU A 1 287 ? -13.065 -4.836 22.366 1.00 56.69 287 GLU A O 1
ATOM 2249 N N . ARG A 1 288 ? -13.278 -7.044 22.037 1.00 61.59 288 ARG A N 1
ATOM 2250 C CA . ARG A 1 288 ? -13.933 -6.935 20.724 1.00 61.59 288 ARG A CA 1
ATOM 2251 C C . ARG A 1 288 ? -15.264 -6.198 20.849 1.00 61.59 288 ARG A C 1
ATOM 2253 O O . ARG A 1 288 ? -15.577 -5.347 20.012 1.00 61.59 288 ARG A O 1
ATOM 2260 N N . GLN A 1 289 ? -16.015 -6.479 21.910 1.00 63.59 289 GLN A N 1
ATOM 2261 C CA . GLN A 1 289 ? -17.250 -5.776 22.234 1.00 63.59 289 GLN A CA 1
ATOM 2262 C C . GLN A 1 289 ? -16.987 -4.290 22.522 1.00 63.59 289 GLN A C 1
ATOM 2264 O O . GLN A 1 289 ? -17.620 -3.432 21.907 1.00 63.59 289 GLN A O 1
ATOM 2269 N N . ARG A 1 290 ? -15.976 -3.960 23.340 1.00 65.50 290 ARG A N 1
ATOM 2270 C CA . ARG A 1 290 ? -15.567 -2.563 23.603 1.00 65.50 290 ARG A CA 1
ATOM 2271 C C . ARG A 1 290 ? -15.147 -1.813 22.341 1.00 65.50 290 ARG A C 1
ATOM 2273 O O . ARG A 1 290 ? -15.587 -0.687 22.128 1.00 65.50 290 ARG A O 1
ATOM 2280 N N . ILE A 1 291 ? -14.344 -2.435 21.479 1.00 64.50 291 ILE A N 1
ATOM 2281 C CA . ILE A 1 291 ? -13.925 -1.841 20.202 1.00 64.50 291 ILE A CA 1
ATOM 2282 C C . ILE A 1 291 ? -15.134 -1.621 19.289 1.00 64.50 291 ILE A C 1
ATOM 2284 O O . ILE A 1 291 ? -15.222 -0.597 18.620 1.00 64.50 291 ILE A O 1
ATOM 2288 N N . THR A 1 292 ? -16.090 -2.549 19.268 1.00 66.12 292 THR A N 1
ATOM 2289 C CA . THR A 1 292 ? -17.319 -2.410 18.473 1.00 66.12 292 THR A CA 1
ATOM 2290 C C . THR A 1 292 ? -18.162 -1.228 18.952 1.00 66.12 292 THR A C 1
ATOM 2292 O O . THR A 1 292 ? -18.615 -0.432 18.130 1.00 66.12 292 THR A O 1
ATOM 2295 N N . ILE A 1 293 ? -18.293 -1.054 20.270 1.00 66.81 293 ILE A N 1
ATOM 2296 C CA . ILE A 1 293 ? -18.964 0.103 20.880 1.00 66.81 293 ILE A CA 1
ATOM 2297 C C . ILE A 1 293 ? -18.218 1.398 20.532 1.00 66.81 293 ILE A C 1
ATOM 2299 O O . ILE A 1 293 ? -18.833 2.339 20.038 1.00 66.81 293 ILE A O 1
ATOM 2303 N N . ALA A 1 294 ? -16.891 1.432 20.681 1.00 64.94 294 ALA A N 1
ATOM 2304 C CA . ALA A 1 294 ? -16.072 2.587 20.309 1.00 64.94 294 ALA A CA 1
ATOM 2305 C C . ALA A 1 294 ? -16.209 2.944 18.818 1.00 64.94 294 ALA A C 1
ATOM 2307 O O . ALA A 1 294 ? -16.332 4.113 18.463 1.00 64.94 294 ALA A O 1
ATOM 2308 N N . ARG A 1 295 ? -16.270 1.947 17.927 1.00 64.31 295 ARG A N 1
ATOM 2309 C CA . ARG A 1 295 ? -16.534 2.160 16.495 1.00 64.31 295 ARG A CA 1
ATOM 2310 C C . ARG A 1 295 ? -17.925 2.735 16.240 1.00 64.31 295 ARG A C 1
ATOM 2312 O O . ARG A 1 295 ? -18.065 3.564 15.347 1.00 64.31 295 ARG A O 1
ATOM 2319 N N . ALA A 1 296 ? -18.941 2.309 16.989 1.00 65.81 296 ALA A N 1
ATOM 2320 C CA . ALA A 1 296 ? -20.292 2.857 16.885 1.00 65.81 296 ALA A CA 1
ATOM 2321 C C . ALA A 1 296 ? -20.368 4.316 17.374 1.00 65.81 296 ALA A C 1
ATOM 2323 O O . ALA A 1 296 ? -21.069 5.122 16.760 1.00 65.81 296 ALA A O 1
ATOM 2324 N N . ILE A 1 297 ? -19.595 4.665 18.411 1.00 64.56 297 ILE A N 1
ATOM 2325 C CA . ILE A 1 297 ? -19.401 6.050 18.869 1.00 64.56 297 ILE A CA 1
ATOM 2326 C C . ILE A 1 297 ? -18.748 6.877 17.753 1.00 64.56 297 ILE A C 1
ATOM 2328 O O . ILE A 1 297 ? -19.329 7.859 17.304 1.00 64.56 297 ILE A O 1
ATOM 2332 N N . LEU A 1 298 ? -17.597 6.432 17.237 1.00 63.53 298 LEU A N 1
ATOM 2333 C CA . LEU A 1 298 ? -16.825 7.151 16.213 1.00 63.53 298 LEU A CA 1
ATOM 2334 C C . LEU A 1 298 ? -17.564 7.328 14.882 1.00 63.53 298 LEU A C 1
ATOM 2336 O O . LEU A 1 298 ? -17.345 8.311 14.183 1.00 63.53 298 LEU A O 1
ATOM 2340 N N . ARG A 1 299 ? -18.406 6.363 14.498 1.00 69.06 299 ARG A N 1
ATOM 2341 C CA . ARG A 1 299 ? -19.161 6.411 13.238 1.00 69.06 299 ARG A CA 1
ATOM 2342 C C . ARG A 1 299 ? -20.318 7.416 13.270 1.00 69.06 299 ARG A C 1
ATOM 2344 O O . ARG A 1 299 ? -20.835 7.736 12.206 1.00 69.06 299 ARG A O 1
ATOM 2351 N N . ASP A 1 300 ? -20.740 7.848 14.457 1.00 71.75 300 ASP A N 1
ATOM 2352 C CA . ASP A 1 300 ? -21.885 8.742 14.668 1.00 71.75 300 ASP A CA 1
ATOM 2353 C C . ASP A 1 300 ? -23.161 8.313 13.913 1.00 71.75 300 ASP A C 1
ATOM 2355 O O . ASP A 1 300 ? -23.846 9.089 13.252 1.00 71.75 300 ASP A O 1
ATOM 2359 N N . ALA A 1 301 ? -23.462 7.010 13.943 1.00 73.38 301 ALA A N 1
ATOM 2360 C CA . ALA A 1 301 ? -24.598 6.469 13.205 1.00 73.38 301 ALA A CA 1
ATOM 2361 C C . ALA A 1 301 ? -25.934 6.868 13.869 1.00 73.38 301 ALA A C 1
ATOM 2363 O O . ALA A 1 301 ? -26.091 6.620 15.065 1.00 73.38 301 ALA A O 1
ATOM 2364 N N . PRO A 1 302 ? -26.935 7.373 13.118 1.00 79.12 302 PRO A N 1
ATOM 2365 C CA . PRO A 1 302 ? -28.229 7.789 13.680 1.00 79.12 302 PRO A CA 1
ATOM 2366 C C . PRO A 1 302 ? -29.109 6.612 14.138 1.00 79.12 302 PRO A C 1
ATOM 2368 O O . PRO A 1 302 ? -30.064 6.798 14.897 1.00 79.12 302 PRO A O 1
ATOM 2371 N N . ILE A 1 303 ? -28.799 5.399 13.664 1.00 85.06 303 ILE A N 1
ATOM 2372 C CA . ILE A 1 303 ? -29.481 4.154 14.019 1.00 85.06 303 ILE A CA 1
ATOM 2373 C C . ILE A 1 303 ? -28.442 3.150 14.519 1.00 85.06 303 ILE A C 1
ATOM 2375 O O . ILE A 1 303 ? -27.445 2.889 13.841 1.00 85.06 303 ILE A O 1
ATOM 2379 N N . LEU A 1 304 ? -28.709 2.562 15.682 1.00 84.31 304 LEU A N 1
ATOM 2380 C CA . LEU A 1 304 ? -27.881 1.547 16.322 1.00 84.31 304 LEU A CA 1
ATOM 2381 C C . LEU A 1 304 ? -28.650 0.227 16.420 1.00 84.31 304 LEU A C 1
ATOM 2383 O O . LEU A 1 304 ? -29.820 0.205 16.799 1.00 84.31 304 LEU A O 1
ATOM 2387 N N . ILE A 1 305 ? -27.983 -0.879 16.099 1.00 85.44 305 ILE A N 1
ATOM 2388 C CA . ILE A 1 305 ? -28.480 -2.234 16.351 1.00 85.44 305 ILE A CA 1
ATOM 2389 C C . ILE A 1 305 ? -27.437 -2.914 17.230 1.00 85.44 305 ILE A C 1
ATOM 2391 O O . ILE A 1 305 ? -26.302 -3.121 16.802 1.00 85.44 305 ILE A O 1
ATOM 2395 N N . LEU A 1 306 ? -27.811 -3.190 18.474 1.00 82.44 306 LEU A N 1
ATOM 2396 C CA . LEU A 1 306 ? -26.949 -3.774 19.489 1.00 82.44 306 LEU A CA 1
ATOM 2397 C C . LEU A 1 306 ? -27.402 -5.208 19.746 1.00 82.44 306 LEU A C 1
ATOM 2399 O O . LEU A 1 306 ? -28.469 -5.428 20.319 1.00 82.44 306 LEU A O 1
ATOM 2403 N N . ASP A 1 307 ? -26.589 -6.166 19.317 1.00 81.31 307 ASP A N 1
ATOM 2404 C CA . ASP A 1 307 ? -26.812 -7.583 19.586 1.00 81.31 307 ASP A CA 1
ATOM 2405 C C . ASP A 1 307 ? -26.026 -7.991 20.836 1.00 81.31 307 ASP A C 1
ATOM 2407 O O . ASP A 1 307 ? -24.797 -7.914 20.845 1.00 81.31 307 ASP A O 1
ATOM 2411 N N . GLU A 1 308 ? -26.741 -8.300 21.919 1.00 73.44 308 GLU A N 1
ATOM 2412 C CA . GLU A 1 308 ? -26.196 -8.678 23.227 1.00 73.44 308 GLU A CA 1
ATOM 2413 C C . GLU A 1 308 ? -24.969 -7.857 23.688 1.00 73.44 308 GLU A C 1
ATOM 2415 O O . GLU A 1 308 ? -23.913 -8.421 23.981 1.00 73.44 308 GLU A O 1
ATOM 2420 N N . PRO A 1 309 ? -25.063 -6.519 23.828 1.00 64.31 309 PRO A N 1
ATOM 2421 C CA . PRO A 1 309 ? -23.893 -5.650 24.019 1.00 64.31 309 PRO A CA 1
ATOM 2422 C C . PRO A 1 309 ? -23.147 -5.837 25.360 1.00 64.31 309 PRO A C 1
ATOM 2424 O O . PRO A 1 309 ? -22.176 -5.131 25.627 1.00 64.31 309 PRO A O 1
ATOM 2427 N N . THR A 1 310 ? -23.602 -6.760 26.211 1.00 69.31 310 THR A N 1
ATOM 2428 C CA . THR A 1 310 ? -23.085 -7.021 27.560 1.00 69.31 310 THR A CA 1
ATOM 2429 C C . THR A 1 310 ? -22.759 -8.495 27.831 1.00 69.31 310 THR A C 1
ATOM 2431 O O . THR A 1 310 ? -22.413 -8.836 28.962 1.00 69.31 310 THR A O 1
ATOM 2434 N N . SER A 1 311 ? -22.874 -9.396 26.846 1.00 62.84 311 SER A N 1
ATOM 2435 C CA . SER A 1 311 ? -22.743 -10.845 27.066 1.00 62.84 311 SER A CA 1
ATOM 2436 C C . SER A 1 311 ? -21.333 -11.295 27.471 1.00 62.84 311 SER A C 1
ATOM 2438 O O . SER A 1 311 ? -21.226 -12.217 28.279 1.00 62.84 311 SER A O 1
ATOM 2440 N N . ALA A 1 312 ? -20.278 -10.593 27.040 1.00 59.19 312 ALA A N 1
ATOM 2441 C CA . ALA A 1 312 ? -18.879 -10.994 27.231 1.00 59.19 312 ALA A CA 1
ATOM 2442 C C . ALA A 1 312 ? -18.120 -10.229 28.339 1.00 59.19 312 ALA A C 1
ATOM 2444 O O . ALA A 1 312 ? -16.892 -10.112 28.291 1.00 59.19 312 ALA A O 1
ATOM 2445 N N . LEU A 1 313 ? -18.830 -9.662 29.323 1.00 61.72 313 LEU A N 1
ATOM 2446 C CA . LEU A 1 313 ? -18.252 -8.743 30.314 1.00 61.72 313 LEU A CA 1
ATOM 2447 C C . LEU A 1 313 ? -18.186 -9.335 31.726 1.00 61.72 313 LEU A C 1
ATOM 2449 O O . LEU A 1 313 ? -19.155 -9.930 32.208 1.00 61.72 313 LEU A O 1
ATOM 2453 N N . ASP A 1 314 ? -17.051 -9.118 32.397 1.00 65.50 314 ASP A N 1
ATOM 2454 C CA . ASP A 1 314 ? -16.909 -9.300 33.843 1.00 65.50 314 ASP A CA 1
ATOM 2455 C C . ASP A 1 314 ? -17.729 -8.252 34.624 1.00 65.50 314 ASP A C 1
ATOM 2457 O O . ASP A 1 314 ? -18.068 -7.180 34.115 1.00 65.50 314 ASP A O 1
ATOM 2461 N N . ALA A 1 315 ? -18.077 -8.575 35.874 1.00 62.00 315 ALA A N 1
ATOM 2462 C CA . ALA A 1 315 ? -18.996 -7.773 36.685 1.00 62.00 315 ALA A CA 1
ATOM 2463 C C . ALA A 1 315 ? -18.456 -6.374 37.046 1.00 62.00 315 ALA A C 1
ATOM 2465 O O . ALA A 1 315 ? -19.241 -5.471 37.331 1.00 62.00 315 ALA A O 1
ATOM 2466 N N . GLU A 1 316 ? -17.133 -6.184 37.040 1.00 61.59 316 GLU A N 1
ATOM 2467 C CA . GLU A 1 316 ? -16.488 -4.908 37.372 1.00 61.59 316 GLU A CA 1
ATOM 2468 C C . GLU A 1 316 ? -16.500 -3.950 36.165 1.00 61.59 316 GLU A C 1
ATOM 2470 O O . GLU A 1 316 ? -16.747 -2.752 36.313 1.00 61.59 316 GLU A O 1
ATOM 2475 N N . THR A 1 317 ? -16.349 -4.482 34.947 1.00 62.12 317 THR A N 1
ATOM 2476 C CA . THR A 1 317 ? -16.328 -3.710 33.693 1.00 62.12 317 THR A CA 1
ATOM 2477 C C . THR A 1 317 ? -17.729 -3.442 33.123 1.00 62.12 317 THR A C 1
ATOM 2479 O O . THR A 1 317 ? -17.922 -2.496 32.352 1.00 62.12 317 THR A O 1
ATOM 2482 N N . GLU A 1 318 ? -18.738 -4.228 33.512 1.00 69.62 318 GLU A N 1
ATOM 2483 C CA . GLU A 1 318 ? -20.116 -4.102 33.017 1.00 69.62 318 GLU A CA 1
ATOM 2484 C C . GLU A 1 318 ? -20.731 -2.719 33.297 1.00 69.62 318 GLU A C 1
ATOM 2486 O O . GLU A 1 318 ? -21.371 -2.139 32.419 1.00 69.62 318 GLU A O 1
ATOM 2491 N N . ALA A 1 319 ? -20.500 -2.143 34.481 1.00 70.44 319 ALA A N 1
ATOM 2492 C CA . ALA A 1 319 ? -21.075 -0.847 34.850 1.00 70.44 319 ALA A CA 1
ATOM 2493 C C . ALA A 1 319 ? -20.566 0.305 33.963 1.00 70.44 319 ALA A C 1
ATOM 2495 O O . ALA A 1 319 ? -21.355 1.147 33.527 1.00 70.44 319 ALA A O 1
ATOM 2496 N N . LEU A 1 320 ? -19.263 0.317 33.658 1.00 69.31 320 LEU A N 1
ATOM 2497 C CA . LEU A 1 320 ? -18.641 1.319 32.786 1.00 69.31 320 LEU A CA 1
ATOM 2498 C C . LEU A 1 320 ? -19.154 1.205 31.349 1.00 69.31 320 LEU A C 1
ATOM 2500 O O . LEU A 1 320 ? -19.458 2.212 30.714 1.00 69.31 320 LEU A O 1
ATOM 2504 N N . ILE A 1 321 ? -19.302 -0.022 30.847 1.00 70.44 321 ILE A N 1
ATOM 2505 C CA . ILE A 1 321 ? -19.799 -0.251 29.488 1.00 70.44 321 ILE A CA 1
ATOM 2506 C C . ILE A 1 321 ? -21.278 0.105 29.374 1.00 70.44 321 ILE A C 1
ATOM 2508 O O . ILE A 1 321 ? -21.671 0.719 28.388 1.00 70.44 321 ILE A O 1
ATOM 2512 N N . ILE A 1 322 ? -22.098 -0.195 30.382 1.00 73.75 322 ILE A N 1
ATOM 2513 C CA . ILE A 1 322 ? -23.500 0.241 30.401 1.00 73.75 322 ILE A CA 1
ATOM 2514 C C . ILE A 1 322 ? -23.601 1.771 30.402 1.00 73.75 322 ILE A C 1
ATOM 2516 O O . ILE A 1 322 ? -24.464 2.315 29.714 1.00 73.75 322 ILE A O 1
ATOM 2520 N N . ALA A 1 323 ? -22.732 2.471 31.136 1.00 75.56 323 ALA A N 1
ATOM 2521 C CA . ALA A 1 323 ? -22.693 3.932 31.109 1.00 75.56 323 ALA A CA 1
ATOM 2522 C C . ALA A 1 323 ? -22.338 4.463 29.709 1.00 75.56 323 ALA A C 1
ATOM 2524 O O . ALA A 1 323 ? -23.074 5.289 29.174 1.00 75.56 323 ALA A O 1
ATOM 2525 N N . ALA A 1 324 ? -21.292 3.917 29.080 1.00 74.75 324 ALA A N 1
ATOM 2526 C CA . ALA A 1 324 ? -20.885 4.291 27.725 1.00 74.75 324 ALA A CA 1
ATOM 2527 C C . ALA A 1 324 ? -21.955 3.960 26.668 1.00 74.75 324 ALA A C 1
ATOM 2529 O O . ALA A 1 324 ? -22.185 4.734 25.746 1.00 74.75 324 ALA A O 1
ATOM 2530 N N . LEU A 1 325 ? -22.649 2.825 26.808 1.00 78.44 325 LEU A N 1
ATOM 2531 C CA . LEU A 1 325 ? -23.766 2.459 25.939 1.00 78.44 325 LEU A CA 1
ATOM 2532 C C . LEU A 1 325 ? -24.933 3.431 26.093 1.00 78.44 325 LEU A C 1
ATOM 2534 O O . LEU A 1 325 ? -25.546 3.786 25.097 1.00 78.44 325 LEU A O 1
ATOM 2538 N N . ARG A 1 326 ? -25.252 3.873 27.314 1.00 78.88 326 ARG A N 1
ATOM 2539 C CA . ARG A 1 326 ? -26.309 4.872 27.534 1.00 78.88 326 ARG A CA 1
ATOM 2540 C C . ARG A 1 326 ? -25.983 6.199 26.869 1.00 78.88 326 ARG A C 1
ATOM 2542 O O . ARG A 1 326 ? -26.853 6.748 26.210 1.00 78.88 326 ARG A O 1
ATOM 2549 N N . GLU A 1 327 ? -24.749 6.667 27.013 1.00 80.31 327 GLU A N 1
ATOM 2550 C CA . GLU A 1 327 ? -24.276 7.870 26.326 1.00 80.31 327 GLU A CA 1
ATOM 2551 C C . GLU A 1 327 ? -24.344 7.704 24.803 1.00 80.31 327 GLU A C 1
ATOM 2553 O O . GLU A 1 327 ? -24.857 8.571 24.106 1.00 80.31 327 GLU A O 1
ATOM 2558 N N . LEU A 1 328 ? -23.916 6.549 24.285 1.00 81.06 328 LEU A N 1
ATOM 2559 C CA . LEU A 1 328 ? -23.997 6.236 22.861 1.00 81.06 328 LEU A CA 1
ATOM 2560 C C . LEU A 1 328 ? -25.445 6.196 22.342 1.00 81.06 328 LEU A C 1
ATOM 2562 O O . LEU A 1 328 ? -25.694 6.602 21.212 1.00 81.06 328 LEU A O 1
ATOM 2566 N N . MET A 1 329 ? -26.389 5.665 23.120 1.00 84.69 329 MET A N 1
ATOM 2567 C CA . MET A 1 329 ? -27.797 5.555 22.722 1.00 84.69 329 MET A CA 1
ATOM 2568 C C . MET A 1 329 ? -28.544 6.892 22.795 1.00 84.69 329 MET A C 1
ATOM 2570 O O . MET A 1 329 ? -29.594 7.021 22.164 1.00 84.69 329 MET A O 1
ATOM 2574 N N . ASP A 1 330 ? -28.037 7.868 23.552 1.00 84.38 330 ASP A N 1
ATOM 2575 C CA . ASP A 1 330 ? -28.718 9.145 23.750 1.00 84.38 330 ASP A CA 1
ATOM 2576 C C . ASP A 1 330 ? -28.892 9.900 22.424 1.00 84.38 330 ASP A C 1
ATOM 2578 O O . ASP A 1 330 ? -27.971 10.027 21.616 1.00 84.38 330 ASP A O 1
ATOM 2582 N N . GLY A 1 331 ? -30.118 10.353 22.162 1.00 85.38 331 GLY A N 1
ATOM 2583 C CA . GLY A 1 331 ? -30.485 11.003 20.902 1.00 85.38 331 GLY A CA 1
ATOM 2584 C C . GLY A 1 331 ? -30.487 10.098 19.659 1.00 85.38 331 GLY A C 1
ATOM 2585 O O . GLY A 1 331 ? -30.674 10.609 18.553 1.00 85.38 331 GLY A O 1
ATOM 2586 N N . ARG A 1 332 ? -30.310 8.773 19.797 1.00 86.31 332 ARG A N 1
ATOM 2587 C CA . ARG A 1 332 ? -30.222 7.828 18.667 1.00 86.31 332 ARG A CA 1
ATOM 2588 C C . ARG A 1 332 ? -31.306 6.760 18.713 1.00 86.31 332 ARG A C 1
ATOM 2590 O O . ARG A 1 332 ? -31.681 6.252 19.767 1.00 86.31 332 ARG A O 1
ATOM 2597 N N . THR A 1 333 ? -31.783 6.349 17.537 1.00 89.88 333 THR A N 1
ATOM 2598 C CA . THR A 1 333 ? -32.717 5.217 17.459 1.00 89.88 333 THR A CA 1
ATOM 2599 C C . THR A 1 333 ? -31.943 3.922 17.674 1.00 89.88 333 THR A C 1
ATOM 2601 O O . THR A 1 333 ? -31.140 3.542 16.824 1.00 89.88 333 THR A O 1
ATOM 2604 N N . THR A 1 334 ? -32.188 3.233 18.787 1.00 88.31 334 THR A N 1
ATOM 2605 C CA . THR A 1 334 ? -31.425 2.036 19.162 1.00 88.31 334 THR A CA 1
ATOM 2606 C C . THR A 1 334 ? -32.333 0.817 19.278 1.00 88.31 334 THR A C 1
ATOM 2608 O O . THR A 1 334 ? -33.250 0.782 20.096 1.00 88.31 334 THR A O 1
ATOM 2611 N N . PHE A 1 335 ? -32.049 -0.215 18.486 1.00 89.56 335 PHE A N 1
ATOM 2612 C CA . PHE A 1 335 ? -32.604 -1.551 18.666 1.00 89.56 335 PHE A CA 1
ATOM 2613 C C . PHE A 1 335 ? -31.628 -2.387 19.483 1.00 89.56 335 PHE A C 1
ATOM 2615 O O . PHE A 1 335 ? -30.465 -2.516 19.108 1.00 89.56 335 PHE A O 1
ATOM 2622 N N . VAL A 1 336 ? -32.101 -2.978 20.578 1.00 87.12 336 VAL A N 1
ATOM 2623 C CA . VAL A 1 336 ? -31.292 -3.876 21.403 1.00 87.12 336 VAL A CA 1
ATOM 2624 C C . VAL A 1 336 ? -31.910 -5.267 21.405 1.00 87.12 336 VAL A C 1
ATOM 2626 O O . VAL A 1 336 ? -33.056 -5.441 21.820 1.00 87.12 336 VAL A O 1
ATOM 2629 N N . ILE A 1 337 ? -31.132 -6.259 20.980 1.00 86.94 337 ILE A N 1
ATOM 2630 C CA . ILE A 1 337 ? -31.428 -7.677 21.179 1.00 86.94 337 ILE A CA 1
ATOM 2631 C C . ILE A 1 337 ? -30.799 -8.043 22.523 1.00 86.94 337 ILE A C 1
ATOM 2633 O O . ILE A 1 337 ? -29.579 -8.098 22.665 1.00 86.94 337 ILE A O 1
ATOM 2637 N N . ALA A 1 338 ? -31.626 -8.169 23.558 1.00 75.81 338 ALA A N 1
ATOM 2638 C CA . ALA A 1 338 ? -31.148 -8.246 24.932 1.00 75.81 338 ALA A CA 1
ATOM 2639 C C . ALA A 1 338 ? -31.446 -9.603 25.572 1.00 75.81 338 ALA A C 1
ATOM 2641 O O . ALA A 1 338 ? -32.587 -10.055 25.594 1.00 75.81 338 ALA A O 1
ATOM 2642 N N . HIS A 1 339 ? -30.415 -10.184 26.187 1.00 73.38 339 HIS A N 1
ATOM 2643 C CA . HIS A 1 339 ? -30.506 -11.369 27.044 1.00 73.38 339 HIS A CA 1
ATOM 2644 C C . HIS A 1 339 ? -30.241 -11.043 28.528 1.00 73.38 339 HIS A C 1
ATOM 2646 O O . HIS A 1 339 ? -30.314 -11.927 29.375 1.00 73.38 339 HIS A O 1
ATOM 2652 N N . ARG A 1 340 ? -29.946 -9.780 28.879 1.00 70.81 340 ARG A N 1
ATOM 2653 C CA . ARG A 1 340 ? -29.695 -9.337 30.263 1.00 70.81 340 ARG A CA 1
ATOM 2654 C C . ARG A 1 340 ? -30.742 -8.340 30.752 1.00 70.81 340 ARG A C 1
ATOM 2656 O O . ARG A 1 340 ? -31.155 -7.430 30.034 1.00 70.81 340 ARG A O 1
ATOM 2663 N N . LEU A 1 341 ? -31.110 -8.471 32.026 1.00 70.06 341 LEU A N 1
ATOM 2664 C CA . LEU A 1 341 ? -32.101 -7.621 32.687 1.00 70.06 341 LEU A CA 1
ATOM 2665 C C . LEU A 1 341 ? -31.710 -6.136 32.706 1.00 70.06 341 LEU A C 1
ATOM 2667 O O . LEU A 1 341 ? -32.559 -5.265 32.513 1.00 70.06 341 LEU A O 1
ATOM 2671 N N . SER A 1 342 ? -30.426 -5.850 32.920 1.00 68.56 342 SER A N 1
ATOM 2672 C CA . SER A 1 342 ? -29.892 -4.487 32.994 1.00 68.56 342 SER A CA 1
ATOM 2673 C C . SER A 1 342 ? -30.168 -3.676 31.727 1.00 68.56 342 SER A C 1
ATOM 2675 O O . SER A 1 342 ? -30.358 -2.469 31.818 1.00 68.56 342 SER A O 1
ATOM 2677 N N . THR A 1 343 ? -30.259 -4.319 30.562 1.00 71.25 343 THR A N 1
ATOM 2678 C CA . THR A 1 343 ? -30.533 -3.645 29.288 1.00 71.25 343 THR A CA 1
ATOM 2679 C C . THR A 1 343 ? -32.029 -3.577 28.973 1.00 71.25 343 THR A C 1
ATOM 2681 O O . THR A 1 343 ? -32.509 -2.555 28.496 1.00 71.25 343 THR A O 1
ATOM 2684 N N . ILE A 1 344 ? -32.793 -4.626 29.306 1.00 79.75 344 ILE A N 1
ATOM 2685 C CA . ILE A 1 344 ? -34.241 -4.706 29.025 1.00 79.75 344 ILE A CA 1
ATOM 2686 C C . ILE A 1 344 ? -35.040 -3.700 29.865 1.00 79.75 344 ILE A C 1
ATOM 2688 O O . ILE A 1 344 ? -35.992 -3.098 29.374 1.00 79.75 344 ILE A O 1
ATOM 2692 N N . ARG A 1 345 ? -34.668 -3.505 31.137 1.00 80.75 345 ARG A N 1
ATOM 2693 C CA . ARG A 1 345 ? -35.455 -2.698 32.085 1.00 80.75 345 ARG A CA 1
ATOM 2694 C C . ARG A 1 345 ? -35.568 -1.222 31.701 1.00 80.75 345 ARG A C 1
ATOM 2696 O O . ARG A 1 345 ? -36.532 -0.569 32.082 1.00 80.75 345 ARG A O 1
ATOM 2703 N N . HIS A 1 346 ? -34.574 -0.701 30.990 1.00 78.19 346 HIS A N 1
ATOM 2704 C CA . HIS A 1 346 ? -34.485 0.715 30.634 1.00 78.19 346 HIS A CA 1
ATOM 2705 C C . HIS A 1 346 ? -34.941 1.010 29.205 1.00 78.19 346 HIS A C 1
ATOM 2707 O O . HIS A 1 346 ? -34.803 2.142 28.760 1.00 78.19 346 HIS A O 1
ATOM 2713 N N . ALA A 1 347 ? -35.461 0.016 28.484 1.00 86.19 347 ALA A N 1
ATOM 2714 C CA . ALA A 1 347 ? -35.973 0.227 27.142 1.00 86.19 347 ALA A CA 1
ATOM 2715 C C . ALA A 1 347 ? -37.284 1.027 27.177 1.00 86.19 347 ALA A C 1
ATOM 2717 O O . ALA A 1 347 ? -38.215 0.667 27.904 1.00 86.19 347 ALA A O 1
ATOM 2718 N N . ASP A 1 348 ? -37.389 2.046 26.321 1.00 89.75 348 ASP A N 1
ATOM 2719 C CA . ASP A 1 348 ? -38.632 2.808 26.122 1.00 89.75 348 ASP A CA 1
ATOM 2720 C C . ASP A 1 348 ? -39.776 1.906 25.634 1.00 89.75 348 ASP A C 1
ATOM 2722 O O . ASP A 1 348 ? -40.953 2.130 25.924 1.00 89.75 348 ASP A O 1
ATOM 2726 N N . GLN A 1 349 ? -39.427 0.852 24.890 1.00 92.69 349 GLN A N 1
ATOM 2727 C CA . GLN A 1 349 ? -40.362 -0.135 24.380 1.00 92.69 349 GLN A CA 1
ATOM 2728 C C . GLN A 1 349 ? -39.699 -1.503 24.225 1.00 92.69 349 GLN A C 1
ATOM 2730 O O . GLN A 1 349 ? -38.636 -1.636 23.626 1.00 92.69 349 GLN A O 1
ATOM 2735 N N . ILE A 1 350 ? -40.392 -2.539 24.686 1.00 93.31 350 ILE A N 1
ATOM 2736 C CA . ILE A 1 350 ? -40.004 -3.940 24.546 1.00 93.31 350 ILE A CA 1
ATOM 2737 C C . ILE A 1 350 ? -40.934 -4.605 23.531 1.00 93.31 350 ILE A C 1
ATOM 2739 O O . ILE A 1 350 ? -42.157 -4.442 23.592 1.00 93.31 350 ILE A O 1
ATOM 2743 N N . LEU A 1 351 ? -40.343 -5.364 22.607 1.00 93.50 351 LEU A N 1
ATOM 2744 C CA . LEU A 1 351 ? -41.039 -6.218 21.647 1.00 93.50 351 LEU A CA 1
ATOM 2745 C C . LEU A 1 351 ? -40.692 -7.676 21.944 1.00 93.50 351 LEU A C 1
ATOM 2747 O O . LEU A 1 351 ? -39.533 -8.070 21.842 1.00 93.50 351 LEU A O 1
ATOM 2751 N N . VAL A 1 352 ? -41.690 -8.480 22.306 1.00 90.75 352 VAL A N 1
ATOM 2752 C CA . VAL A 1 352 ? -41.507 -9.916 22.541 1.00 90.75 352 VAL A CA 1
ATOM 2753 C C . VAL A 1 352 ? -41.811 -10.661 21.257 1.00 90.75 352 VAL A C 1
ATOM 2755 O O . VAL A 1 352 ? -42.936 -10.605 20.756 1.00 90.75 352 VAL A O 1
ATOM 2758 N N . LEU A 1 353 ? -40.818 -11.378 20.745 1.00 89.44 353 LEU A N 1
ATOM 2759 C CA . LEU A 1 353 ? -40.956 -12.207 19.556 1.00 89.44 353 LEU A CA 1
ATOM 2760 C C . LEU A 1 353 ? -41.285 -13.651 19.940 1.00 89.44 353 LEU A C 1
ATOM 2762 O O . LEU A 1 353 ? -40.669 -14.227 20.836 1.00 89.44 353 LEU A O 1
ATOM 2766 N N . ARG A 1 354 ? -42.252 -14.245 19.240 1.00 85.38 354 ARG A N 1
ATOM 2767 C CA . ARG A 1 354 ? -42.599 -15.663 19.335 1.00 85.38 354 ARG A CA 1
ATOM 2768 C C . ARG A 1 354 ? -42.974 -16.186 17.955 1.00 85.38 354 ARG A C 1
ATOM 2770 O O . ARG A 1 354 ? -43.800 -15.583 17.272 1.00 85.38 354 ARG A O 1
ATOM 2777 N N . ASP A 1 355 ? -42.355 -17.294 17.554 1.00 88.75 355 ASP A N 1
ATOM 2778 C CA . ASP A 1 355 ? -42.635 -17.981 16.285 1.00 88.75 355 ASP A CA 1
ATOM 2779 C C . ASP A 1 355 ? -42.587 -17.030 15.066 1.00 88.75 355 ASP A C 1
ATOM 2781 O O . ASP A 1 355 ? -43.422 -17.084 14.168 1.00 88.75 355 ASP A O 1
ATOM 2785 N N . GLY A 1 356 ? -41.622 -16.098 15.063 1.00 87.94 356 GLY A N 1
ATOM 2786 C CA . GLY A 1 356 ? -41.433 -15.108 13.993 1.00 87.94 356 GLY A CA 1
ATOM 2787 C C . GLY A 1 356 ? -42.400 -13.915 14.011 1.00 87.94 356 GLY A C 1
ATOM 2788 O O . GLY A 1 356 ? -42.370 -13.100 13.093 1.00 87.94 356 GLY A O 1
ATOM 2789 N N . THR A 1 357 ? -43.241 -13.777 15.040 1.00 89.88 357 THR A N 1
ATOM 2790 C CA . THR A 1 357 ? -44.228 -12.689 15.165 1.00 89.88 357 THR A CA 1
ATOM 2791 C C . THR A 1 357 ? -44.075 -11.915 16.475 1.00 89.88 357 THR A C 1
ATOM 2793 O O . THR A 1 357 ? -43.540 -12.436 17.453 1.00 89.88 357 THR A O 1
ATOM 2796 N N . ILE A 1 358 ? -44.542 -10.661 16.515 1.00 93.38 358 ILE A N 1
ATOM 2797 C CA . ILE A 1 358 ? -44.594 -9.875 17.759 1.00 93.38 358 ILE A CA 1
ATOM 2798 C C . ILE A 1 358 ? -45.774 -10.379 18.592 1.00 93.38 358 ILE A C 1
ATOM 2800 O O . ILE A 1 358 ? -46.929 -10.105 18.273 1.00 93.38 358 ILE A O 1
ATOM 2804 N N . ALA A 1 359 ? -45.473 -11.102 19.666 1.00 92.00 359 ALA A N 1
ATOM 2805 C CA . ALA A 1 359 ? -46.467 -11.607 20.605 1.00 92.00 359 ALA A CA 1
ATOM 2806 C C . ALA A 1 359 ? -46.932 -10.519 21.578 1.00 92.00 359 ALA A C 1
ATOM 2808 O O . ALA A 1 359 ? -48.120 -10.416 21.873 1.00 92.00 359 ALA A O 1
ATOM 2809 N N . GLU A 1 360 ? -46.000 -9.702 22.076 1.00 94.25 360 GLU A N 1
ATOM 2810 C CA . GLU A 1 360 ? -46.280 -8.649 23.052 1.00 94.25 360 GLU A CA 1
ATOM 2811 C C . GLU A 1 360 ? -45.458 -7.389 22.771 1.00 94.25 360 GLU A C 1
ATOM 2813 O O . GLU A 1 360 ? -44.349 -7.444 22.239 1.00 94.25 360 GLU A O 1
ATOM 2818 N N . ARG A 1 361 ? -46.021 -6.238 23.151 1.00 95.06 361 ARG A N 1
ATOM 2819 C CA . ARG A 1 361 ? -45.401 -4.916 23.032 1.00 95.06 361 ARG A CA 1
ATOM 2820 C C . ARG A 1 361 ? -45.781 -4.046 24.227 1.00 95.06 361 ARG A C 1
ATOM 2822 O O . ARG A 1 361 ? -46.961 -3.972 24.594 1.00 95.06 361 ARG A O 1
ATOM 2829 N N . GLY A 1 362 ? -44.808 -3.362 24.815 1.00 93.62 362 GLY A N 1
ATOM 2830 C CA . GLY A 1 362 ? -45.049 -2.413 25.903 1.00 93.62 362 GLY A CA 1
ATOM 2831 C C . GLY A 1 362 ? -43.785 -2.017 26.651 1.00 93.62 362 GLY A C 1
ATOM 2832 O O . GLY A 1 362 ? -42.689 -2.410 26.269 1.00 93.62 362 GLY A O 1
ATOM 2833 N N . THR A 1 363 ? -43.952 -1.242 27.718 1.00 93.31 363 THR A N 1
ATOM 2834 C CA . THR A 1 363 ? -42.890 -0.982 28.696 1.00 93.31 363 THR A CA 1
ATOM 2835 C C . THR A 1 363 ? -42.665 -2.210 29.578 1.00 93.31 363 THR A C 1
ATOM 2837 O O . THR A 1 363 ? -43.512 -3.107 29.628 1.00 93.31 363 THR A O 1
ATOM 2840 N N . PHE A 1 364 ? -41.543 -2.237 30.299 1.00 90.44 364 PHE A N 1
ATOM 2841 C CA . PHE A 1 364 ? -41.219 -3.316 31.233 1.00 90.44 364 PHE A CA 1
ATOM 2842 C C . PHE A 1 364 ? -42.364 -3.589 32.219 1.00 90.44 364 PHE A C 1
ATOM 2844 O O . PHE A 1 364 ? -42.904 -4.693 32.235 1.00 90.44 364 PHE A O 1
ATOM 2851 N N . ASP A 1 365 ? -42.797 -2.574 32.971 1.00 89.94 365 ASP A N 1
ATOM 2852 C CA . ASP A 1 365 ? -43.828 -2.735 34.004 1.00 89.94 365 ASP A CA 1
ATOM 2853 C C . ASP A 1 365 ? -45.164 -3.204 33.408 1.00 89.94 365 ASP A C 1
ATOM 2855 O O . ASP A 1 365 ? -45.771 -4.156 33.895 1.00 89.94 365 ASP A O 1
ATOM 2859 N N . ALA A 1 366 ? -45.571 -2.636 32.267 1.00 91.50 366 ALA A N 1
ATOM 2860 C CA . ALA A 1 366 ? -46.815 -3.016 31.600 1.00 91.50 366 ALA A CA 1
ATOM 2861 C C . ALA A 1 366 ? -46.802 -4.456 31.058 1.00 91.50 366 ALA A C 1
ATOM 2863 O O . ALA A 1 366 ? -47.867 -5.046 30.858 1.00 91.50 366 ALA A O 1
ATOM 2864 N N . LEU A 1 367 ? -45.630 -5.005 30.734 1.00 91.38 367 LEU A N 1
ATOM 2865 C CA . LEU A 1 367 ? -45.488 -6.396 30.302 1.00 91.38 367 LEU A CA 1
ATOM 2866 C C . LEU A 1 367 ? -45.425 -7.355 31.493 1.00 91.38 367 LEU A C 1
ATOM 2868 O O . LEU A 1 367 ? -46.037 -8.421 31.436 1.00 91.38 367 LEU A O 1
ATOM 2872 N N . VAL A 1 368 ? -44.759 -6.956 32.580 1.00 88.50 368 VAL A N 1
ATOM 2873 C CA . VAL A 1 368 ? -44.748 -7.708 33.842 1.00 88.50 368 VAL A CA 1
ATOM 2874 C C . VAL A 1 368 ? -46.165 -7.855 34.396 1.00 88.50 368 VAL A C 1
ATOM 2876 O O . VAL A 1 368 ? -46.584 -8.979 34.680 1.00 88.50 368 VAL A O 1
ATOM 2879 N N . ASP A 1 369 ? -46.918 -6.754 34.475 1.00 88.38 369 ASP A N 1
ATOM 2880 C CA . ASP A 1 369 ? -48.290 -6.722 34.999 1.00 88.38 369 ASP A CA 1
ATOM 2881 C C . ASP A 1 369 ? -49.259 -7.575 34.175 1.00 88.38 369 ASP A C 1
ATOM 2883 O O . ASP A 1 369 ? -50.200 -8.162 34.713 1.00 88.38 369 ASP A O 1
ATOM 2887 N N . ARG A 1 370 ? -49.009 -7.692 32.865 1.00 90.75 370 ARG A N 1
ATOM 2888 C CA . ARG A 1 370 ? -49.791 -8.555 31.971 1.00 90.75 370 ARG A CA 1
ATOM 2889 C C . ARG A 1 370 ? -49.580 -10.046 32.230 1.00 90.75 370 ARG A C 1
ATOM 2891 O O . ARG A 1 370 ? -50.416 -10.839 31.802 1.00 90.75 370 ARG A O 1
ATOM 2898 N N . GLY A 1 371 ? -48.498 -10.444 32.905 1.00 87.00 371 GLY A N 1
ATOM 2899 C CA . GLY A 1 371 ? -48.236 -11.849 33.241 1.00 87.00 371 GLY A CA 1
ATOM 2900 C C . GLY A 1 371 ? -48.045 -12.758 32.017 1.00 87.00 371 GLY A C 1
ATOM 2901 O O . GLY A 1 371 ? -48.325 -13.954 32.089 1.00 87.00 371 GLY A O 1
ATOM 2902 N N . GLY A 1 372 ? -47.639 -12.187 30.879 1.00 90.06 372 GLY A N 1
ATOM 2903 C CA . GLY A 1 372 ? -47.617 -12.850 29.577 1.00 90.06 372 GLY A CA 1
ATOM 2904 C C . GLY A 1 372 ? -46.380 -13.715 29.306 1.00 90.06 372 GLY A C 1
ATOM 2905 O O . GLY A 1 372 ? -45.705 -14.244 30.190 1.00 90.06 372 GLY A O 1
ATOM 2906 N N . THR A 1 373 ? -46.067 -13.882 28.025 1.00 88.94 373 THR A N 1
ATOM 2907 C CA . THR A 1 373 ? -44.827 -14.480 27.506 1.00 88.94 373 THR A CA 1
ATOM 2908 C C . THR A 1 373 ? -43.604 -13.730 28.007 1.00 88.94 373 THR A C 1
ATOM 2910 O O . THR A 1 373 ? -42.644 -14.389 28.397 1.00 88.94 373 THR A O 1
ATOM 2913 N N . PHE A 1 374 ? -43.659 -12.393 28.083 1.00 89.88 374 PHE A N 1
ATOM 2914 C CA . PHE A 1 374 ? -42.581 -11.606 28.682 1.00 89.88 374 PHE A CA 1
ATOM 2915 C C . PHE A 1 374 ? -42.266 -12.072 30.108 1.00 89.88 374 PHE A C 1
ATOM 2917 O O . PHE A 1 374 ? -41.135 -12.447 30.401 1.00 89.88 374 PHE A O 1
ATOM 2924 N N . THR A 1 375 ? -43.280 -12.109 30.979 1.00 87.38 375 THR A N 1
ATOM 2925 C CA . THR A 1 375 ? -43.129 -12.484 32.392 1.00 87.38 375 THR A CA 1
ATOM 2926 C C . THR A 1 375 ? -42.602 -13.907 32.546 1.00 87.38 375 THR A C 1
ATOM 2928 O O . THR A 1 375 ? -41.738 -14.154 33.380 1.00 87.38 375 THR A O 1
ATOM 2931 N N . ARG A 1 376 ? -43.051 -14.846 31.704 1.00 86.56 376 ARG A N 1
ATOM 2932 C CA . ARG A 1 376 ? -42.539 -16.226 31.718 1.00 86.56 376 ARG A CA 1
ATOM 2933 C C . ARG A 1 376 ? -41.066 -16.316 31.322 1.00 86.56 376 ARG A C 1
ATOM 2935 O O . ARG A 1 376 ? -40.319 -17.032 31.981 1.00 86.56 376 ARG A O 1
ATOM 2942 N N . LEU A 1 377 ? -40.650 -15.601 30.273 1.00 84.06 377 LEU A N 1
ATOM 2943 C CA . LEU A 1 377 ? -39.240 -15.529 29.865 1.00 84.06 377 LEU A CA 1
ATOM 2944 C C . LEU A 1 377 ? -38.390 -14.890 30.968 1.00 84.06 377 LEU A C 1
ATOM 2946 O O . LEU A 1 377 ? -37.341 -15.416 31.331 1.00 84.06 377 LEU A O 1
ATOM 2950 N N . TYR A 1 378 ? -38.898 -13.808 31.554 1.00 82.50 378 TYR A N 1
ATOM 2951 C CA . TYR A 1 378 ? -38.269 -13.105 32.661 1.00 82.50 378 TYR A CA 1
ATOM 2952 C C . TYR A 1 378 ? -38.047 -14.017 33.878 1.00 82.50 378 TYR A C 1
ATOM 2954 O O . TYR A 1 378 ? -36.932 -14.122 34.386 1.00 82.50 378 TYR A O 1
ATOM 2962 N N . GLU A 1 379 ? -39.092 -14.709 34.337 1.00 83.81 379 GLU A N 1
ATOM 2963 C CA . GLU A 1 379 ? -39.016 -15.598 35.500 1.00 83.81 379 GLU A CA 1
ATOM 2964 C C . GLU A 1 379 ? -38.105 -16.804 35.255 1.00 83.81 379 GLU A C 1
ATOM 2966 O O . GLU A 1 379 ? -37.401 -17.232 36.171 1.00 83.81 379 GLU A O 1
ATOM 2971 N N . ALA A 1 380 ? -38.101 -17.342 34.032 1.00 81.31 380 ALA A N 1
ATOM 2972 C CA . ALA A 1 380 ? -37.237 -18.455 33.655 1.00 81.31 380 ALA A CA 1
ATOM 2973 C C . ALA A 1 380 ? -35.750 -18.071 33.676 1.00 81.31 380 ALA A C 1
ATOM 2975 O O . ALA A 1 380 ? -34.914 -18.899 34.031 1.00 81.31 380 ALA A O 1
ATOM 2976 N N . GLN A 1 381 ? -35.424 -16.828 33.316 1.00 70.56 381 GLN A N 1
ATOM 2977 C CA . GLN A 1 381 ? -34.043 -16.378 33.159 1.00 70.56 381 GLN A CA 1
ATOM 2978 C C . GLN A 1 381 ? -33.452 -15.739 34.426 1.00 70.56 381 GLN A C 1
ATOM 2980 O O . GLN A 1 381 ? -32.267 -15.913 34.697 1.00 70.56 381 GLN A O 1
ATOM 2985 N N . PHE A 1 382 ? -34.259 -15.030 35.222 1.00 71.75 382 PHE A N 1
ATOM 2986 C CA . PHE A 1 382 ? -33.786 -14.259 36.386 1.00 71.75 382 PHE A CA 1
ATOM 2987 C C . PHE A 1 382 ? -34.352 -14.750 37.731 1.00 71.75 382 PHE A C 1
ATOM 2989 O O . PHE A 1 382 ? -34.029 -14.200 38.784 1.00 71.75 382 PHE A O 1
ATOM 2996 N N . GLY A 1 383 ? -35.173 -15.805 37.718 1.00 67.56 383 GLY A N 1
ATOM 2997 C CA . GLY A 1 383 ? -35.808 -16.372 38.906 1.00 67.56 383 GLY A CA 1
ATOM 2998 C C . GLY A 1 383 ? -37.030 -15.583 39.399 1.00 67.56 383 GLY A C 1
ATOM 2999 O O . GLY A 1 383 ? -37.356 -14.492 38.928 1.00 67.56 383 GLY A O 1
ATOM 3000 N N . LYS A 1 384 ? -37.740 -16.143 40.389 1.00 59.47 384 LYS A N 1
ATOM 3001 C CA . LYS A 1 384 ? -38.940 -15.532 40.993 1.00 59.47 384 LYS A CA 1
ATOM 3002 C C . LYS A 1 384 ? -38.571 -14.378 41.936 1.00 59.47 384 LYS A C 1
ATOM 3004 O O . LYS A 1 384 ? -38.596 -14.536 43.154 1.00 59.47 384 LYS A O 1
ATOM 3009 N N . GLN A 1 385 ? -38.242 -13.211 41.389 1.00 52.81 385 GLN A N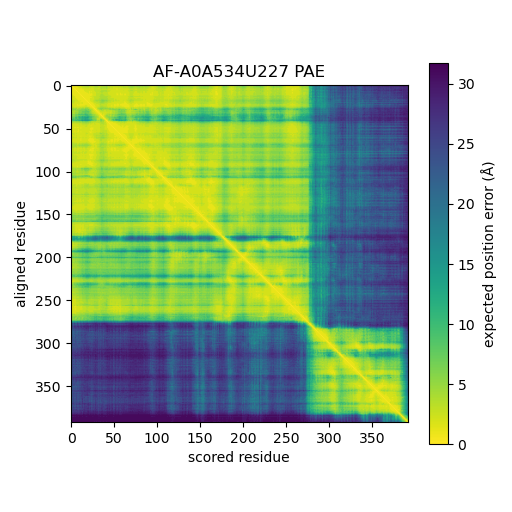 1
ATOM 3010 C CA . GLN A 1 385 ? -38.072 -11.972 42.164 1.00 52.81 385 GLN A CA 1
ATOM 3011 C C . GLN A 1 385 ? -38.811 -10.765 41.564 1.00 52.81 385 GLN A C 1
ATOM 3013 O O . GLN A 1 385 ? -38.325 -9.638 41.614 1.00 52.81 385 GLN A O 1
ATOM 3018 N N . VAL A 1 386 ? -40.032 -10.945 41.056 1.00 53.09 386 VAL A N 1
ATOM 3019 C CA . VAL A 1 386 ? -40.919 -9.792 40.827 1.00 53.09 386 VAL A CA 1
ATOM 3020 C C . VAL A 1 386 ? -41.657 -9.485 42.133 1.00 53.09 386 VAL A C 1
ATOM 3022 O O . VAL A 1 386 ? -42.749 -9.992 42.390 1.00 53.09 386 VAL A O 1
ATOM 3025 N N . LYS A 1 387 ? -41.049 -8.683 43.016 1.00 45.62 387 LYS A N 1
ATOM 3026 C CA . LYS A 1 387 ? -41.806 -8.084 44.125 1.00 45.62 387 LYS A CA 1
ATOM 3027 C C . LYS A 1 387 ? -42.749 -7.030 43.545 1.00 45.62 387 LYS A C 1
ATOM 3029 O O . LYS A 1 387 ? -42.291 -6.056 42.958 1.00 45.62 387 LYS A O 1
ATOM 3034 N N . ARG A 1 388 ? -44.055 -7.229 43.761 1.00 46.88 388 ARG A N 1
ATOM 3035 C CA . ARG A 1 388 ? -45.110 -6.224 43.566 1.00 46.88 388 ARG A CA 1
ATOM 3036 C C . ARG A 1 388 ? -44.713 -4.923 44.269 1.00 46.88 388 ARG A C 1
ATOM 3038 O O . ARG A 1 388 ? -44.706 -4.878 45.499 1.00 46.88 388 ARG A O 1
ATOM 3045 N N . GLY A 1 389 ? -44.396 -3.884 43.502 1.00 37.56 389 GLY A N 1
ATOM 3046 C CA . GLY A 1 389 ? -44.426 -2.517 44.007 1.00 37.56 389 GLY A CA 1
ATOM 3047 C C . GLY A 1 389 ? -45.881 -2.159 44.287 1.00 37.56 389 GLY A C 1
ATOM 3048 O O . GLY A 1 389 ? -46.688 -2.091 43.366 1.00 37.56 389 GLY A O 1
ATOM 3049 N N . ALA A 1 390 ? -46.235 -2.025 45.563 1.00 31.36 390 ALA A N 1
ATOM 3050 C CA . ALA A 1 390 ? -47.517 -1.472 45.963 1.00 31.36 390 ALA A CA 1
ATOM 3051 C C . ALA A 1 390 ? -47.560 0.008 45.567 1.00 31.36 390 ALA A C 1
ATOM 3053 O O . ALA A 1 390 ? -46.619 0.748 45.849 1.00 31.36 390 ALA A O 1
ATOM 3054 N N . ALA A 1 391 ? -48.652 0.413 44.926 1.00 32.62 391 ALA A N 1
ATOM 3055 C CA . ALA A 1 391 ? -48.991 1.812 44.733 1.00 32.62 391 ALA A CA 1
ATOM 3056 C C . ALA A 1 391 ? -49.136 2.512 46.093 1.00 32.62 391 ALA A C 1
ATOM 3058 O O . ALA A 1 391 ? -49.946 2.063 46.907 1.00 32.62 391 ALA A O 1
ATOM 3059 N N . VAL A 1 392 ? -48.386 3.602 46.293 1.00 30.92 392 VAL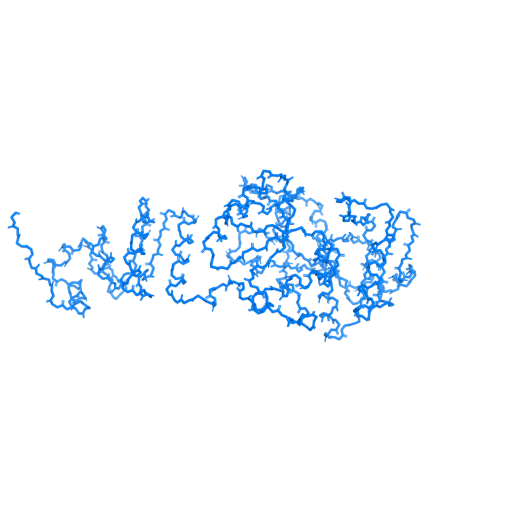 A N 1
ATOM 3060 C CA . VAL A 1 392 ? -48.814 4.832 46.986 1.00 30.92 392 VAL A CA 1
ATOM 3061 C C . VAL A 1 392 ? -48.156 6.009 46.284 1.00 30.92 392 VAL A C 1
ATOM 3063 O O . VAL A 1 392 ? -46.917 5.949 46.110 1.00 30.92 392 VAL A O 1
#

Nearest PDB structures (foldseek):
  4q9i-assembly1_A  TM=7.918E-01  e=2.176E-08  Mus musculus
  6ujs-assembly1_A  TM=8.054E-01  e=3.740E-08  Mus musculus
  6ujp-assembly1_A  TM=7.740E-01  e=2.606E-08  Mus musculus
  6ujw-assembly1_A  TM=7.753E-01  e=2.768E-08  Mus musculus
  4ksb-assembly1_A  TM=4.783E-01  e=1.122E-08  Mus musculus

Foldseek 3Di:
DQVVLQLVLLVQLVCVVVVDPDAAEAEQLDAPADLVVRGGDPDCVVVLVQVCVSCVVSVNNQRYWYANNVVRDIDRDGPVRVLVCLLPAQADECECVSHQDDVSNVNNHAYEYEHEDPLQLLQCVVVVPPVSVVRQVVGPAYEYCPQCPPPPPDPRHDPSHDYDYDHRGHPCVVADQPAAAQAAEDEDEAFDDDRWGDHPNDIDHPGCNVVCVLCLLVQVVDPTQYEYQYDDPDPVRVVSSVVSRYHYDPCSQCRVHNVSVSNRQSNHRNRVVPDPDDPQPPPQPLRVLVVVLVVLQSVLDQEEEAEASQPRDDPVCSVVSLVSVVVSPPNHHYHYPHPDPSVQQPDQKDFDDDPNDGPDMDHPVVVCVVCDPSVVSVCVRPNPDPDDDDDD